Protein AF-A0A1A8RCZ4-F1 (afdb_monomer_lite)

Foldseek 3Di:
DPPDDDDDDDDDDFWAKEFDAPDQADPVGHGPVPFDWPCCVVCVVVCVVVVVPDPAWDQDPVLWIWGAFPVNQKIWIKAKDFFPVVLLVLLVVCLVLQVVLVVCVVCVVVVHDDDDDVVSVVVVVVSLVVVVVRQDDPVCVCFSQQWAADDQVRRHQETEGEQAPVADAGHSCCVVPVPVHVPHDDDQLPVLLVLLVNCLQCQALQQGGGHTRMYMYINDMDGRDDPDDPDDPDDPDDPPPPDDDDDDDDDDDDDDDDDDDDDDDDPDPDDPDSDDPVSVSSSNRSNVSSNSSSVSGQMFMKFWKWWKWKKAAPVCVVVLVVLCVVQVKDWDDWDQDPPDRIITTTIIGTPVSCVCSQVSSCVSRVNRMGIDTDTDDIGTDPFRLPDADGGPVSCVVQNRHRPDDGVRVVSSVVSCVVVVHDDPDCPDPCPPVVVVVVVPD

Sequence (441 aa):
FAKIEISVSKPIIPFRETVIRPPKVDMVNEDLGRQQKVAVIHQVKEEASQARLSDTLHLGPDGLVTLTTPNRQALVSVRAGPLPPEVTGLLESSSELIRTLELMNMSLREGRPMDVNPGTLEDIVKLKDQLKSLFQGRKWRNAVERIWAFGPRRSGPNILLNNIKEYSRPSVWQCLDPAGAEAAVLRDLDNSIISGFQLATLSGPMCEEPLMGVCFSIERWDMLSSANPVAPPEQRDLMEEYSNTLEVSQSTSEEMTSGSNKAEQRFDSASADCYGPVSGQLIAATKEACRHAFQAQPQRLMAAMYTCDIMATAEVLGRVYGVLGKREGRVLLEEMKEGTDMFLIKAVLPIAESFGFADEIRKRTSGLASPQLVFSHWEVINSDPYWVPTTEEEYLHFGEKADSENQALKYMNAVRRRKGLYVEEKIVEHAEKQRTLSKNK

Structure (mmCIF, N/CA/C/O backbone):
data_AF-A0A1A8RCZ4-F1
#
_entry.id   AF-A0A1A8RCZ4-F1
#
loop_
_atom_site.group_PDB
_atom_site.id
_atom_site.type_symbol
_atom_site.label_atom_id
_atom_site.label_alt_id
_atom_site.label_comp_id
_atom_site.label_asym_id
_atom_site.label_entity_id
_atom_site.label_seq_id
_atom_site.pdbx_PDB_ins_code
_atom_site.Cartn_x
_atom_site.Cartn_y
_atom_site.Cartn_z
_atom_site.occupancy
_atom_site.B_iso_or_equiv
_atom_site.auth_seq_id
_atom_site.auth_comp_id
_atom_site.auth_asym_id
_atom_site.auth_atom_id
_atom_site.pdbx_PDB_model_num
ATOM 1 N N . PHE A 1 1 ? -2.284 32.692 17.031 1.00 79.19 1 PHE A N 1
ATOM 2 C CA . PHE A 1 1 ? -1.064 33.153 16.336 1.00 79.19 1 PHE A CA 1
ATOM 3 C C . PHE A 1 1 ? -1.371 34.053 15.144 1.00 79.19 1 PHE A C 1
ATOM 5 O O . PHE A 1 1 ? -0.982 35.205 15.207 1.00 79.19 1 PHE A O 1
ATOM 12 N N . ALA A 1 2 ? -2.121 33.621 14.124 1.00 89.38 2 ALA A N 1
ATOM 13 C CA . ALA A 1 2 ? -2.361 34.453 12.932 1.00 89.38 2 ALA A CA 1
ATOM 14 C C . ALA A 1 2 ? -3.658 35.303 12.932 1.00 89.38 2 ALA A C 1
ATOM 16 O O . ALA A 1 2 ? -3.848 36.085 12.013 1.00 89.38 2 ALA A O 1
ATOM 17 N N . LYS A 1 3 ? -4.546 35.182 13.938 1.00 93.00 3 LYS A N 1
ATOM 18 C CA . LYS A 1 3 ? -5.864 35.869 13.995 1.00 93.00 3 LYS A CA 1
ATOM 19 C C . LYS A 1 3 ? -6.712 35.719 12.712 1.00 93.00 3 LYS A C 1
ATOM 21 O O . LYS A 1 3 ? -7.484 36.608 12.377 1.00 93.00 3 LYS A O 1
ATOM 26 N N . ILE A 1 4 ? -6.571 34.594 12.015 1.00 95.06 4 ILE A N 1
ATOM 27 C CA . ILE A 1 4 ? -7.385 34.240 10.849 1.00 95.06 4 ILE A CA 1
ATOM 28 C C . ILE A 1 4 ? -8.354 33.122 11.216 1.00 95.06 4 ILE A C 1
ATOM 30 O O . ILE A 1 4 ? -8.027 32.254 12.032 1.00 95.06 4 ILE A O 1
ATOM 34 N N . GLU A 1 5 ? -9.524 33.138 10.589 1.00 92.44 5 GLU A N 1
ATOM 35 C CA . GLU A 1 5 ? -10.448 32.012 10.627 1.00 92.44 5 GLU A CA 1
ATOM 36 C C . GLU A 1 5 ? -9.967 30.936 9.653 1.00 92.44 5 GLU A C 1
ATOM 38 O O . GLU A 1 5 ? -9.667 31.211 8.491 1.00 92.44 5 GLU A O 1
ATOM 43 N N . ILE A 1 6 ? -9.866 29.703 10.145 1.00 93.00 6 ILE A N 1
ATOM 44 C CA . ILE A 1 6 ? -9.484 28.542 9.346 1.00 93.00 6 ILE A CA 1
ATOM 45 C C . ILE A 1 6 ? -10.671 27.596 9.237 1.00 93.00 6 ILE A C 1
ATOM 47 O O . ILE A 1 6 ? -11.244 27.171 10.239 1.00 93.00 6 ILE A O 1
ATOM 51 N N . SER A 1 7 ? -11.016 27.232 8.006 1.00 89.94 7 SER A N 1
ATOM 52 C CA . SER A 1 7 ? -11.925 26.120 7.757 1.00 89.94 7 SER A CA 1
ATOM 53 C C . SER A 1 7 ? -11.105 24.837 7.706 1.00 89.94 7 SER A C 1
ATOM 55 O O . SER A 1 7 ? -10.350 24.598 6.762 1.00 89.94 7 SER A O 1
ATOM 57 N N . VAL A 1 8 ? -11.198 24.032 8.764 1.00 86.75 8 VAL A N 1
ATOM 58 C CA . VAL A 1 8 ? -10.460 22.771 8.872 1.00 86.75 8 VAL A CA 1
ATOM 59 C C . VAL A 1 8 ? -11.353 21.642 8.377 1.00 86.75 8 VAL A C 1
ATOM 61 O O . VAL A 1 8 ? -12.443 21.407 8.894 1.00 86.75 8 VAL A O 1
ATOM 64 N N . SER A 1 9 ? -10.883 20.924 7.363 1.00 80.38 9 SER A N 1
ATOM 65 C CA . SER A 1 9 ? -11.529 19.690 6.922 1.00 80.38 9 SER A CA 1
ATOM 66 C C . SER A 1 9 ? -11.216 18.548 7.896 1.00 80.38 9 SER A C 1
ATOM 68 O O . SER A 1 9 ? -10.208 18.579 8.601 1.00 80.38 9 SER A O 1
ATOM 70 N N . LYS A 1 10 ? -12.063 17.508 7.930 1.00 80.94 10 LYS A N 1
ATOM 71 C CA . LYS A 1 10 ? -11.803 16.286 8.723 1.00 80.94 10 LYS A CA 1
ATOM 72 C C . LYS A 1 10 ? -10.392 15.749 8.429 1.00 80.94 10 LYS A C 1
ATOM 74 O O . LYS A 1 10 ? -9.922 15.974 7.327 1.00 80.94 10 LYS A O 1
ATOM 79 N N . PRO A 1 11 ? -9.683 15.040 9.309 1.00 81.25 11 PRO A N 1
ATOM 80 C CA . PRO A 1 11 ? -8.339 14.538 8.985 1.00 81.25 11 PRO A CA 1
ATOM 81 C C . PRO A 1 11 ? -8.311 13.612 7.747 1.00 81.25 11 PRO A C 1
ATOM 83 O O . PRO A 1 11 ? -9.323 12.987 7.424 1.00 81.25 11 PRO A O 1
ATOM 86 N N . ILE A 1 12 ? -7.189 13.565 7.014 1.00 75.31 12 ILE A N 1
ATOM 87 C CA . ILE A 1 12 ? -6.957 12.591 5.924 1.00 75.31 12 ILE A CA 1
ATOM 88 C C . ILE A 1 12 ? -6.244 11.395 6.518 1.00 75.31 12 ILE A C 1
ATOM 90 O O . ILE A 1 12 ? -5.280 11.571 7.261 1.00 75.31 12 ILE A O 1
ATOM 94 N N . ILE A 1 13 ? -6.670 10.200 6.128 1.00 84.56 13 ILE A N 1
ATOM 95 C CA . ILE A 1 13 ? -5.887 8.998 6.370 1.00 84.56 13 ILE A CA 1
ATOM 96 C C . ILE A 1 13 ? -5.331 8.534 5.033 1.00 84.56 13 ILE A C 1
ATOM 98 O O . ILE A 1 13 ? -6.115 8.308 4.108 1.00 84.56 13 ILE A O 1
ATOM 102 N N . PRO A 1 14 ? -4.001 8.424 4.912 1.00 83.56 14 PRO A N 1
ATOM 103 C CA . PRO A 1 14 ? -3.406 7.813 3.742 1.00 83.56 14 PRO A CA 1
ATOM 104 C C . PRO A 1 14 ? -3.741 6.322 3.751 1.00 83.56 14 PRO A C 1
ATOM 106 O O . PRO A 1 14 ? -3.492 5.634 4.740 1.00 83.56 14 PRO A O 1
ATOM 109 N N . PHE A 1 15 ? -4.296 5.827 2.651 1.00 91.62 15 PHE A N 1
ATOM 110 C CA . PHE A 1 15 ? -4.396 4.392 2.400 1.00 91.62 15 PHE A CA 1
ATOM 111 C C . PHE A 1 15 ? -3.173 3.931 1.607 1.00 91.62 15 PHE A C 1
ATOM 113 O O . PHE A 1 15 ? -2.336 4.731 1.178 1.00 91.62 15 PHE A O 1
ATOM 120 N N . ARG A 1 16 ? -3.050 2.623 1.422 1.00 93.06 16 ARG A N 1
ATOM 121 C CA . ARG A 1 16 ? -2.139 2.043 0.437 1.00 93.06 16 ARG A CA 1
ATOM 122 C C . ARG A 1 16 ? -2.932 1.168 -0.512 1.00 93.06 16 ARG A C 1
ATOM 124 O O . ARG A 1 16 ? -4.025 0.711 -0.185 1.00 93.06 16 ARG A O 1
ATOM 131 N N . GLU A 1 17 ? -2.391 0.952 -1.693 1.00 92.94 17 GLU A N 1
ATOM 132 C CA . GLU A 1 17 ? -3.033 0.134 -2.716 1.00 92.94 17 GLU A CA 1
ATOM 133 C C . GLU A 1 17 ? -2.201 -1.125 -2.931 1.00 92.94 17 GLU A C 1
ATOM 135 O O . GLU A 1 17 ? -0.971 -1.065 -2.996 1.00 92.94 17 GLU A O 1
ATOM 140 N N . THR A 1 18 ? -2.856 -2.276 -3.023 1.00 93.62 18 THR A N 1
ATOM 141 C CA . THR A 1 18 ? -2.177 -3.547 -3.254 1.00 93.62 18 THR A CA 1
ATOM 142 C C . THR A 1 18 ? -2.923 -4.396 -4.264 1.00 93.62 18 THR A C 1
ATOM 144 O O . THR A 1 18 ? -4.109 -4.197 -4.531 1.00 93.62 18 THR A O 1
ATOM 147 N N . VAL A 1 19 ? -2.202 -5.364 -4.811 1.00 91.19 19 VAL A N 1
ATOM 148 C CA . VAL A 1 19 ? -2.762 -6.427 -5.632 1.00 91.19 19 VAL A CA 1
ATOM 149 C C . VAL A 1 19 ? -2.814 -7.672 -4.769 1.00 91.19 19 VAL A C 1
ATOM 151 O O . VAL A 1 19 ? -1.843 -7.987 -4.085 1.00 91.19 19 VAL A O 1
ATOM 154 N N . ILE A 1 20 ? -3.917 -8.408 -4.829 1.00 88.38 20 ILE A N 1
ATOM 155 C CA . ILE A 1 20 ? -4.003 -9.737 -4.226 1.00 88.38 20 ILE A CA 1
ATOM 156 C C . ILE A 1 20 ? -3.989 -10.812 -5.307 1.00 88.38 20 ILE A C 1
ATOM 158 O O . ILE A 1 20 ? -4.042 -10.543 -6.505 1.00 88.38 20 ILE A O 1
ATOM 162 N N . ARG A 1 21 ? -3.890 -12.075 -4.896 1.00 83.38 21 ARG A N 1
ATOM 163 C CA . ARG A 1 21 ? -4.186 -13.173 -5.820 1.00 83.38 21 ARG A CA 1
ATOM 164 C C . ARG A 1 21 ? -5.699 -13.228 -6.032 1.00 83.38 21 ARG A C 1
ATOM 166 O O . ARG A 1 21 ? -6.426 -12.969 -5.073 1.00 83.38 21 ARG A O 1
ATOM 173 N N . PRO A 1 22 ? -6.170 -13.595 -7.234 1.00 77.62 22 PRO A N 1
ATOM 174 C CA . PRO A 1 22 ? -7.594 -13.803 -7.451 1.00 77.62 22 PRO A CA 1
ATOM 175 C C . PRO A 1 22 ? -8.143 -14.796 -6.421 1.00 77.62 22 PRO A C 1
ATOM 177 O O . PRO A 1 22 ? -7.483 -1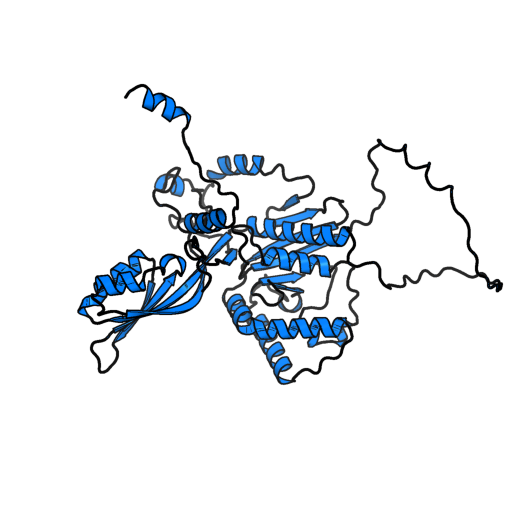5.815 -6.159 1.00 77.62 22 PRO A O 1
ATOM 180 N N . PRO A 1 23 ? -9.293 -14.483 -5.797 1.00 74.06 23 PRO A N 1
ATOM 181 C CA . PRO A 1 23 ? -9.901 -15.366 -4.819 1.00 74.06 23 PRO A CA 1
ATOM 182 C C . PRO A 1 23 ? -10.262 -16.690 -5.495 1.00 74.06 23 PRO A C 1
ATOM 184 O O . PRO A 1 23 ? -10.628 -16.734 -6.669 1.00 74.06 23 PRO A O 1
ATOM 187 N N . LYS A 1 24 ? -10.098 -17.789 -4.759 1.00 76.56 24 LYS A N 1
ATOM 188 C CA . LYS A 1 24 ? -10.510 -19.122 -5.227 1.00 76.56 24 LYS A CA 1
ATOM 189 C C . LYS A 1 24 ? -11.983 -19.398 -4.952 1.00 76.56 24 LYS A C 1
ATOM 191 O O . LYS A 1 24 ? -12.553 -20.273 -5.592 1.00 76.56 24 LYS A O 1
ATOM 196 N N . VAL A 1 25 ? -12.534 -18.666 -3.992 1.00 76.81 25 VAL A N 1
ATOM 197 C CA . VAL A 1 25 ? -13.845 -18.878 -3.401 1.00 76.81 25 VAL A CA 1
ATOM 198 C C . VAL A 1 25 ? -14.656 -17.586 -3.532 1.00 76.81 25 VAL A C 1
ATOM 200 O O . VAL A 1 25 ? -14.076 -16.503 -3.410 1.00 76.81 25 VAL A O 1
ATOM 203 N N . ASP A 1 26 ? -15.940 -17.700 -3.854 1.00 74.44 26 ASP A N 1
ATOM 204 C CA . ASP A 1 26 ? -16.869 -16.579 -4.000 1.00 74.44 26 ASP A CA 1
ATOM 205 C C . ASP A 1 26 ? -17.381 -16.058 -2.639 1.00 74.44 26 ASP A C 1
ATOM 207 O O . ASP A 1 26 ? -17.002 -16.561 -1.575 1.00 74.44 26 ASP A O 1
ATOM 211 N N . MET A 1 27 ? -18.230 -15.022 -2.647 1.00 73.06 27 MET A N 1
ATOM 212 C CA . MET A 1 27 ? -18.782 -14.442 -1.408 1.00 73.06 27 MET A CA 1
ATOM 213 C C . MET A 1 27 ? -19.754 -15.369 -0.657 1.00 73.06 27 MET A C 1
ATOM 215 O O . MET A 1 27 ? -20.092 -15.090 0.496 1.00 73.06 27 MET A O 1
ATOM 219 N N . VAL A 1 28 ? -20.193 -16.459 -1.288 1.00 69.38 28 VAL A N 1
ATOM 220 C CA . VAL A 1 28 ? -21.092 -17.480 -0.726 1.00 69.38 28 VAL A CA 1
ATOM 221 C C . VAL A 1 28 ? -20.299 -18.706 -0.229 1.00 69.38 28 VAL A C 1
ATOM 223 O O . VAL A 1 28 ? -20.854 -19.610 0.389 1.00 69.38 28 VAL A O 1
ATOM 226 N N . ASN A 1 29 ? -18.968 -18.666 -0.335 1.00 78.44 29 ASN A N 1
ATOM 227 C CA . ASN A 1 29 ? -18.022 -19.724 0.019 1.00 78.44 29 ASN A CA 1
ATOM 228 C C . ASN A 1 29 ? -17.958 -20.910 -0.964 1.00 78.44 29 ASN A C 1
ATOM 230 O O . ASN A 1 29 ? -17.539 -22.005 -0.579 1.00 78.44 29 ASN A O 1
ATOM 234 N N . GLU A 1 30 ? -18.293 -20.692 -2.233 1.00 74.31 30 GLU A N 1
ATOM 235 C CA . GLU A 1 30 ? -18.187 -21.690 -3.296 1.00 74.31 30 GLU A CA 1
ATOM 236 C C . GLU A 1 30 ? -16.945 -21.531 -4.186 1.00 74.31 30 GLU A C 1
ATOM 238 O O . GLU A 1 30 ? -16.431 -20.435 -4.404 1.00 74.31 30 GLU A O 1
ATOM 243 N N . ASP A 1 31 ? -16.448 -22.638 -4.746 1.00 73.75 31 ASP A N 1
ATOM 244 C CA . ASP A 1 31 ? -15.264 -22.642 -5.613 1.00 73.75 31 ASP A CA 1
ATOM 245 C C . ASP A 1 31 ? -15.548 -22.011 -6.997 1.00 73.75 31 ASP A C 1
ATOM 247 O O . ASP A 1 31 ? -16.148 -22.637 -7.878 1.00 73.75 31 ASP A O 1
ATOM 251 N N . LEU A 1 32 ? -14.958 -20.837 -7.268 1.00 65.94 32 LEU A N 1
ATOM 252 C CA . LEU A 1 32 ? -15.052 -20.120 -8.558 1.00 65.94 32 LEU A CA 1
ATOM 253 C C . LEU A 1 32 ? -14.582 -20.942 -9.769 1.00 65.94 32 LEU A C 1
ATOM 255 O O . LEU A 1 32 ? -14.914 -20.629 -10.911 1.00 65.94 32 LEU A O 1
ATOM 259 N N . GLY A 1 33 ? -13.768 -21.979 -9.551 1.00 59.16 33 GLY A N 1
ATOM 260 C CA . GLY A 1 33 ? -13.237 -22.826 -10.620 1.00 59.16 33 GLY A CA 1
ATOM 261 C C . GLY A 1 33 ? -14.283 -23.708 -11.311 1.00 59.16 33 GLY A C 1
ATOM 262 O O . GLY A 1 33 ? -13.983 -24.260 -12.369 1.00 59.16 33 GLY A O 1
ATOM 263 N N . ARG A 1 34 ? -15.479 -23.870 -10.725 1.00 53.88 34 ARG A N 1
ATOM 264 C CA . ARG A 1 34 ? -16.535 -24.771 -11.223 1.00 53.88 34 ARG A CA 1
ATOM 265 C C . ARG A 1 34 ? -17.785 -24.062 -11.750 1.00 53.88 34 ARG A C 1
ATOM 267 O O . ARG A 1 34 ? -18.589 -24.714 -12.410 1.00 53.88 34 ARG A O 1
ATOM 274 N N . GLN A 1 35 ? -17.947 -22.769 -11.489 1.00 56.25 35 GLN A N 1
ATOM 275 C CA . GLN A 1 35 ? -19.192 -22.050 -11.763 1.00 56.25 35 GLN A CA 1
ATOM 276 C C . GLN A 1 35 ? -19.249 -21.455 -13.183 1.00 56.25 35 GLN A C 1
ATOM 278 O O . GLN A 1 35 ? -18.240 -21.025 -13.755 1.00 56.25 35 GLN A O 1
ATOM 283 N N . GLN A 1 36 ? -20.459 -21.391 -13.750 1.00 51.81 36 GLN A N 1
ATOM 284 C CA . GLN A 1 36 ? -20.751 -20.598 -14.947 1.00 51.81 36 GLN A CA 1
ATOM 285 C C . GLN A 1 36 ? -20.808 -19.111 -14.569 1.00 51.81 36 GLN A C 1
ATOM 287 O O . GLN A 1 36 ? -21.599 -18.695 -13.728 1.00 51.81 36 GLN A O 1
ATOM 292 N N . LYS A 1 37 ? -19.959 -18.291 -15.196 1.00 53.84 37 LYS A N 1
ATOM 293 C CA . LYS A 1 37 ? -19.941 -16.837 -14.978 1.00 53.84 37 LYS A CA 1
ATOM 294 C C . LYS A 1 37 ? -21.092 -16.186 -15.749 1.00 53.84 37 LYS A C 1
ATOM 296 O O . LYS A 1 37 ? -21.052 -16.160 -16.978 1.00 53.84 37 LYS A O 1
ATOM 301 N N . VAL A 1 38 ? -22.076 -15.619 -15.054 1.00 50.75 38 VAL A N 1
ATOM 302 C CA . VAL A 1 38 ? -23.248 -14.978 -15.684 1.00 50.75 38 VAL A CA 1
ATOM 303 C C . VAL A 1 38 ? -23.051 -13.483 -15.925 1.00 50.75 38 VAL A C 1
ATOM 305 O O . VAL A 1 38 ? -23.535 -12.947 -16.925 1.00 50.75 38 VAL A O 1
ATOM 308 N N . ALA A 1 39 ? -22.229 -12.809 -15.116 1.00 45.97 39 ALA A N 1
ATOM 309 C CA . ALA A 1 39 ? -21.950 -11.377 -15.283 1.00 45.97 39 ALA A CA 1
ATOM 310 C C . ALA A 1 39 ? -21.061 -11.011 -16.486 1.00 45.97 39 ALA A C 1
ATOM 312 O O . ALA A 1 39 ? -20.899 -9.824 -16.784 1.00 45.97 39 ALA A O 1
ATOM 313 N N . VAL A 1 40 ? -20.552 -11.994 -17.241 1.00 42.97 40 VAL A N 1
ATOM 314 C CA . VAL A 1 40 ? -19.798 -11.740 -18.483 1.00 42.97 40 VAL A CA 1
ATOM 315 C C . VAL A 1 40 ? -20.645 -10.930 -19.476 1.00 42.97 40 VAL A C 1
ATOM 317 O O . VAL A 1 40 ? -20.108 -10.140 -20.235 1.00 42.97 40 VAL A O 1
ATOM 320 N N . ILE A 1 41 ? -21.978 -11.018 -19.439 1.00 40.75 41 ILE A N 1
ATOM 321 C CA . ILE A 1 41 ? -22.848 -10.320 -20.403 1.00 40.75 41 ILE A CA 1
ATOM 322 C C . ILE A 1 41 ? -22.978 -8.807 -20.109 1.00 40.75 41 ILE A C 1
ATOM 324 O O . ILE A 1 41 ? -23.157 -8.022 -21.042 1.00 40.75 41 ILE A O 1
ATOM 328 N N . HIS A 1 42 ? -22.839 -8.371 -18.849 1.00 38.50 42 HIS A N 1
ATOM 329 C CA . HIS A 1 42 ? -22.856 -6.942 -18.487 1.00 38.50 42 HIS A CA 1
ATOM 330 C C . HIS A 1 42 ? -21.450 -6.334 -18.470 1.00 38.50 42 HIS A C 1
ATOM 332 O O . HIS A 1 42 ? -21.264 -5.245 -19.014 1.00 38.50 42 HIS A O 1
ATOM 338 N N . GLN A 1 43 ? -20.450 -7.068 -17.963 1.00 40.91 43 GLN A N 1
ATOM 339 C CA . GLN A 1 43 ? -19.055 -6.625 -17.999 1.00 40.91 43 GLN A CA 1
ATOM 340 C C . GLN A 1 43 ? -18.531 -6.531 -19.428 1.00 40.91 43 GLN A C 1
ATOM 342 O O . GLN A 1 43 ? -17.954 -5.513 -19.763 1.00 40.91 43 GLN A O 1
ATOM 347 N N . VAL A 1 44 ? -18.838 -7.470 -20.332 1.00 39.47 44 VAL A N 1
ATOM 348 C CA . VAL A 1 44 ? -18.412 -7.351 -21.742 1.00 39.47 44 VAL A CA 1
ATOM 349 C C . VAL A 1 44 ? -19.050 -6.143 -22.431 1.00 39.47 44 VAL A C 1
ATOM 351 O O . VAL A 1 44 ? -18.474 -5.619 -23.375 1.00 39.47 44 VAL A O 1
ATOM 354 N N . LYS A 1 45 ? -20.202 -5.638 -21.971 1.00 34.00 45 LYS A N 1
ATOM 355 C CA . LYS A 1 45 ? -20.852 -4.463 -22.572 1.00 34.00 45 LYS A CA 1
ATOM 356 C C . LYS A 1 45 ? -20.250 -3.138 -22.080 1.00 34.00 45 LYS A C 1
ATOM 358 O O . LYS A 1 45 ? -20.127 -2.211 -22.879 1.00 34.00 45 LYS A O 1
ATOM 363 N N . GLU A 1 46 ? -19.833 -3.063 -20.813 1.00 37.66 46 GLU A N 1
ATOM 364 C CA . GLU A 1 46 ? -19.094 -1.914 -20.258 1.00 37.66 46 GLU A CA 1
ATOM 365 C C . GLU A 1 46 ? -17.601 -1.957 -20.620 1.00 37.66 46 GLU A C 1
ATOM 367 O O . GLU A 1 46 ? -17.063 -0.958 -21.101 1.00 37.66 46 GLU A O 1
ATOM 372 N N . GLU A 1 47 ? -16.956 -3.119 -20.539 1.00 39.03 47 GLU A N 1
ATOM 373 C CA . GLU A 1 47 ? -15.600 -3.351 -21.035 1.00 39.03 47 GLU A CA 1
ATOM 374 C C . GLU A 1 47 ? -15.526 -3.123 -22.543 1.00 39.03 47 GLU A C 1
ATOM 376 O O . GLU A 1 47 ? -14.584 -2.483 -22.967 1.00 39.03 47 GLU A O 1
ATOM 381 N N . ALA A 1 48 ? -16.516 -3.497 -23.370 1.00 32.84 48 ALA A N 1
ATOM 382 C CA . ALA A 1 48 ? -16.519 -3.132 -24.799 1.00 32.84 48 ALA A CA 1
ATOM 383 C C . ALA A 1 48 ? -16.672 -1.621 -25.043 1.00 32.84 48 ALA A C 1
ATOM 385 O O . ALA A 1 48 ? -16.265 -1.120 -26.094 1.00 32.84 48 ALA A O 1
ATOM 386 N N . SER A 1 49 ? -17.243 -0.879 -24.090 1.00 38.81 49 SER A N 1
ATOM 387 C CA . SER A 1 49 ? -17.353 0.580 -24.181 1.00 38.81 49 SER A CA 1
AT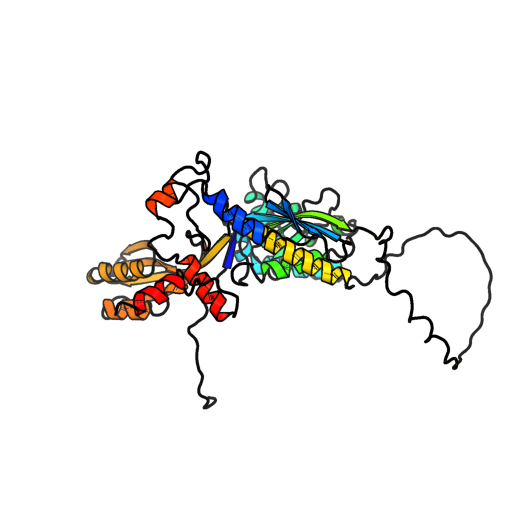OM 388 C C . SER A 1 49 ? -16.072 1.302 -23.736 1.00 38.81 49 SER A C 1
ATOM 390 O O . SER A 1 49 ? -15.745 2.342 -24.307 1.00 38.81 49 SER A O 1
ATOM 392 N N . GLN A 1 50 ? -15.289 0.710 -22.822 1.00 43.75 50 GLN A N 1
ATOM 393 C CA . GLN A 1 50 ? -13.935 1.162 -22.457 1.00 43.75 50 GLN A CA 1
ATOM 394 C C . GLN A 1 50 ? -12.826 0.560 -23.347 1.00 43.75 50 GLN A C 1
ATOM 396 O O . GLN A 1 50 ? -11.761 1.155 -23.484 1.00 43.75 50 GLN A O 1
ATOM 401 N N . ALA A 1 51 ? -13.090 -0.562 -24.024 1.00 37.53 51 ALA A N 1
ATOM 402 C CA . ALA A 1 51 ? -12.212 -1.264 -24.964 1.00 37.53 51 ALA A CA 1
ATOM 403 C C . ALA A 1 51 ? -12.253 -0.694 -26.386 1.00 37.53 51 ALA A C 1
ATOM 405 O O . ALA A 1 51 ? -11.695 -1.285 -27.309 1.00 37.53 51 ALA A O 1
ATOM 406 N N . ARG A 1 52 ? -12.748 0.538 -26.559 1.00 37.41 52 ARG A N 1
ATOM 407 C CA . ARG A 1 52 ? -12.105 1.449 -27.520 1.00 37.41 52 ARG A CA 1
ATOM 408 C C . ARG A 1 52 ? -10.777 1.941 -26.931 1.00 37.41 52 ARG A C 1
ATOM 410 O O . ARG A 1 52 ? -10.521 3.138 -26.848 1.00 37.41 52 ARG A O 1
ATOM 417 N N . LEU A 1 53 ? -9.958 0.993 -26.478 1.00 47.94 53 LEU A N 1
ATOM 418 C CA . LEU A 1 53 ? -8.574 1.215 -26.116 1.00 47.94 53 LEU A CA 1
ATOM 419 C C . LEU A 1 53 ? -7.879 1.612 -27.410 1.00 47.94 53 LEU A C 1
ATOM 421 O O . LEU A 1 53 ? -8.024 0.953 -28.440 1.00 47.94 53 LEU A O 1
ATOM 425 N N . SER A 1 54 ? -7.220 2.760 -27.364 1.00 52.34 54 SER A N 1
ATOM 426 C CA . SER A 1 54 ? -6.447 3.315 -28.462 1.00 52.34 54 SER A CA 1
ATOM 427 C C . SER A 1 54 ? -5.545 2.255 -29.095 1.00 52.34 54 SER A C 1
ATOM 429 O O . SER A 1 54 ? -5.106 1.328 -28.418 1.00 52.34 54 SER A O 1
ATOM 431 N N . ASP A 1 55 ? -5.188 2.455 -30.364 1.00 55.91 55 ASP A N 1
ATOM 432 C CA . ASP A 1 55 ? -4.270 1.652 -31.204 1.00 55.91 55 ASP A CA 1
ATOM 433 C C . ASP A 1 55 ? -2.860 1.412 -30.584 1.00 55.91 55 ASP A C 1
ATOM 435 O O . ASP A 1 55 ? -1.933 0.944 -31.236 1.00 55.91 55 ASP A O 1
ATOM 439 N N . THR A 1 56 ? -2.672 1.805 -29.323 1.00 66.56 56 THR A N 1
ATOM 440 C CA . THR A 1 56 ? -1.456 1.806 -28.519 1.00 66.56 56 THR A CA 1
ATOM 441 C C . THR A 1 56 ? -1.496 0.853 -27.319 1.00 66.56 56 THR A C 1
ATOM 443 O O . THR A 1 56 ? -0.424 0.578 -26.785 1.00 66.56 56 THR A O 1
ATOM 446 N N . LEU A 1 57 ? -2.656 0.343 -26.872 1.00 77.25 57 LEU A N 1
ATOM 447 C CA . LEU A 1 57 ? -2.755 -0.529 -25.688 1.00 77.25 57 LEU A CA 1
ATOM 448 C C . LEU A 1 57 ? -3.366 -1.893 -26.027 1.00 77.25 57 LEU A C 1
ATOM 450 O O . LEU A 1 57 ? -4.503 -1.984 -26.480 1.00 77.25 57 LEU A O 1
ATOM 454 N N . HIS A 1 58 ? -2.639 -2.963 -25.707 1.00 79.44 58 HIS A N 1
ATOM 455 C CA . HIS A 1 58 ? -3.109 -4.339 -25.830 1.00 79.44 58 HIS A CA 1
ATOM 456 C C . HIS A 1 58 ? -3.050 -5.054 -24.477 1.00 79.44 58 HIS A C 1
ATOM 458 O O . HIS A 1 58 ? -1.992 -5.143 -23.851 1.00 79.44 58 HIS A O 1
ATOM 464 N N . LEU A 1 59 ? -4.193 -5.582 -24.035 1.00 78.31 59 LEU A N 1
ATOM 465 C CA . LEU A 1 59 ? -4.315 -6.406 -22.832 1.00 78.31 59 LEU A CA 1
ATOM 466 C C . LEU A 1 59 ? -4.344 -7.883 -23.238 1.00 78.31 59 LEU A C 1
ATOM 468 O O . LEU A 1 59 ? -5.265 -8.332 -23.918 1.00 78.31 59 LEU A O 1
ATOM 472 N N . GLY A 1 60 ? -3.318 -8.634 -22.846 1.00 75.25 60 GLY A N 1
ATOM 473 C CA . GLY A 1 60 ? -3.264 -10.078 -23.044 1.00 75.25 60 GLY A CA 1
ATOM 474 C C . GLY A 1 60 ? -4.126 -10.833 -22.019 1.00 75.25 60 GLY A C 1
ATOM 475 O O . GLY A 1 60 ? -4.282 -10.364 -20.889 1.00 75.25 60 GLY A O 1
ATOM 476 N N . PRO A 1 61 ? -4.622 -12.038 -22.356 1.00 68.12 61 PRO A N 1
ATOM 477 C CA . PRO A 1 61 ? -5.473 -12.845 -21.469 1.00 68.12 61 PRO A CA 1
ATOM 478 C C . PRO A 1 61 ? -4.780 -13.265 -20.159 1.00 68.12 61 PRO A C 1
ATOM 480 O O . PRO A 1 61 ? -5.446 -13.546 -19.168 1.00 68.12 61 PRO A O 1
ATOM 483 N N . ASP A 1 62 ? -3.444 -13.251 -20.126 1.00 69.56 62 ASP A N 1
ATOM 484 C CA . ASP A 1 62 ? -2.633 -13.610 -18.955 1.00 69.56 62 ASP A CA 1
ATOM 485 C C . ASP A 1 62 ? -2.347 -12.422 -18.010 1.00 69.56 62 ASP A C 1
ATOM 487 O O . ASP A 1 62 ? -1.507 -12.534 -17.107 1.00 69.56 62 ASP A O 1
ATOM 491 N N . GLY A 1 63 ? -2.979 -11.263 -18.242 1.00 74.56 63 GLY A N 1
ATOM 492 C CA . GLY A 1 63 ? -2.719 -10.019 -17.506 1.00 74.56 63 GLY A CA 1
ATOM 493 C C . GLY A 1 63 ? -1.416 -9.316 -17.908 1.00 74.56 63 GLY A C 1
ATOM 494 O O . GLY A 1 63 ? -0.912 -8.477 -17.161 1.00 74.56 63 GLY A O 1
ATOM 495 N N . LEU A 1 64 ? -0.845 -9.677 -19.063 1.00 86.44 64 LEU A N 1
ATOM 496 C CA . LEU A 1 64 ? 0.282 -8.967 -19.667 1.00 86.44 64 LEU A CA 1
ATOM 497 C C . LEU A 1 64 ? -0.245 -7.739 -20.408 1.00 86.44 64 LEU A C 1
ATOM 499 O O . LEU A 1 64 ? -1.083 -7.868 -21.298 1.00 86.44 64 LEU A O 1
ATOM 503 N N . VAL A 1 65 ? 0.265 -6.563 -20.061 1.00 87.44 65 VAL A N 1
ATOM 504 C CA . VAL A 1 65 ? -0.113 -5.309 -20.710 1.00 87.44 65 VAL A CA 1
ATOM 505 C C . VAL A 1 65 ? 1.003 -4.882 -21.633 1.00 87.44 65 VAL A C 1
ATOM 507 O O . VAL A 1 65 ? 2.120 -4.656 -21.175 1.00 87.44 65 VAL A O 1
ATOM 510 N N . THR A 1 66 ? 0.695 -4.742 -22.915 1.00 88.69 66 THR A N 1
ATOM 511 C CA . THR A 1 66 ? 1.615 -4.229 -23.924 1.00 88.69 66 THR A CA 1
ATOM 512 C C . THR A 1 66 ? 1.169 -2.836 -24.335 1.00 88.69 66 THR A C 1
ATOM 514 O O . THR A 1 66 ? 0.046 -2.645 -24.799 1.00 88.69 66 THR A O 1
ATOM 517 N N . LEU A 1 67 ? 2.054 -1.859 -24.159 1.00 88.31 67 LEU A N 1
ATOM 518 C CA . LEU A 1 67 ? 1.800 -0.461 -24.464 1.00 88.31 67 LEU A CA 1
ATOM 519 C C . LEU A 1 67 ? 2.848 0.044 -25.458 1.00 88.31 67 LEU A C 1
ATOM 521 O O . LEU A 1 67 ? 4.055 -0.101 -25.252 1.00 88.31 67 LEU A O 1
ATOM 525 N N . THR A 1 68 ? 2.362 0.627 -26.545 1.00 86.81 68 THR A N 1
ATOM 526 C CA . THR A 1 68 ? 3.159 1.262 -27.593 1.00 86.81 68 THR A CA 1
ATOM 527 C C . THR A 1 68 ? 3.158 2.766 -27.365 1.00 86.81 68 THR A C 1
ATOM 529 O O . THR A 1 68 ? 2.092 3.369 -27.231 1.00 86.81 68 THR A O 1
ATOM 532 N N . THR A 1 69 ? 4.332 3.396 -27.326 1.00 85.12 69 THR A N 1
ATOM 533 C CA . THR A 1 69 ? 4.418 4.855 -27.180 1.00 85.12 69 THR A CA 1
ATOM 534 C C . THR A 1 69 ? 3.610 5.569 -28.273 1.00 85.12 69 THR A C 1
ATOM 536 O O . THR A 1 69 ? 3.469 5.038 -29.377 1.00 85.12 69 THR A O 1
ATOM 539 N N . PRO A 1 70 ? 3.097 6.791 -28.029 1.00 81.12 70 PRO A N 1
ATOM 540 C CA . PRO A 1 70 ? 2.286 7.511 -29.017 1.00 81.12 70 PRO A CA 1
ATOM 541 C C . PRO A 1 70 ? 2.978 7.693 -30.377 1.00 81.12 70 PRO A C 1
ATOM 543 O O . PRO A 1 70 ? 2.328 7.681 -31.416 1.00 81.12 70 PRO A O 1
ATOM 546 N N . ASN A 1 71 ? 4.307 7.812 -30.376 1.00 80.38 71 ASN A N 1
ATOM 547 C CA . ASN A 1 71 ? 5.129 7.920 -31.580 1.00 80.38 71 ASN A CA 1
ATOM 548 C C . ASN A 1 71 ? 5.493 6.567 -32.231 1.00 80.38 71 ASN A C 1
ATOM 550 O O . ASN A 1 71 ? 6.246 6.553 -33.199 1.00 80.38 71 ASN A O 1
ATOM 554 N N . ARG A 1 72 ? 5.008 5.439 -31.693 1.00 80.50 72 ARG A N 1
ATOM 555 C CA . ARG A 1 72 ? 5.312 4.061 -32.125 1.00 80.50 72 ARG A CA 1
ATOM 556 C C . ARG A 1 72 ? 6.802 3.703 -32.166 1.00 80.50 72 ARG A C 1
ATOM 558 O O . ARG A 1 72 ? 7.188 2.778 -32.870 1.00 80.50 72 ARG A O 1
ATOM 565 N N . GLN A 1 73 ? 7.634 4.408 -31.402 1.00 79.50 73 GLN A N 1
ATOM 566 C CA . GLN A 1 73 ? 9.077 4.157 -31.344 1.00 79.50 73 GLN A CA 1
ATOM 567 C C . GLN A 1 73 ? 9.482 3.175 -30.248 1.00 79.50 73 GLN A C 1
ATOM 569 O O . GLN A 1 73 ? 10.564 2.604 -30.327 1.00 79.50 73 GLN A O 1
ATOM 574 N N . ALA A 1 74 ? 8.660 2.968 -29.219 1.00 83.12 74 ALA A N 1
ATOM 575 C CA . ALA A 1 74 ? 8.969 2.020 -28.161 1.00 83.12 74 ALA A CA 1
ATOM 576 C C . ALA A 1 74 ? 7.749 1.179 -27.795 1.00 83.12 74 ALA A C 1
ATOM 578 O O . ALA A 1 74 ? 6.626 1.676 -27.684 1.00 83.12 74 ALA A O 1
ATOM 579 N N . LEU A 1 75 ? 8.001 -0.107 -27.581 1.00 87.94 75 LEU A N 1
ATOM 580 C CA . LEU A 1 75 ? 7.030 -1.086 -27.122 1.00 87.94 75 LEU A CA 1
ATOM 581 C C . LEU A 1 75 ? 7.461 -1.582 -25.746 1.00 87.94 75 LEU A C 1
ATOM 583 O O . LEU A 1 75 ? 8.570 -2.098 -25.600 1.00 87.94 75 LEU A O 1
ATOM 587 N N . VAL A 1 76 ? 6.589 -1.460 -24.747 1.00 89.31 76 VAL A N 1
ATOM 588 C CA . VAL A 1 76 ? 6.852 -1.928 -23.380 1.00 89.31 76 VAL A CA 1
ATOM 589 C C . VAL A 1 76 ? 5.761 -2.904 -22.969 1.00 89.31 76 VAL A C 1
ATOM 591 O O . VAL A 1 76 ? 4.578 -2.604 -23.100 1.00 89.31 76 VAL A O 1
ATOM 594 N N . SER A 1 77 ? 6.148 -4.079 -22.471 1.00 90.88 77 SER A N 1
ATOM 595 C CA . SER A 1 77 ? 5.213 -5.051 -21.897 1.00 90.88 77 SER A CA 1
ATOM 596 C C . SER A 1 77 ? 5.488 -5.279 -20.417 1.00 90.88 77 SER A C 1
ATOM 598 O O . SER A 1 77 ? 6.592 -5.681 -20.040 1.00 90.88 77 SER A O 1
ATOM 600 N N . VAL A 1 78 ? 4.472 -5.033 -19.592 1.00 92.19 78 VAL A N 1
ATOM 601 C CA . VAL A 1 78 ? 4.544 -5.081 -18.130 1.00 92.19 78 VAL A CA 1
ATOM 602 C C . VAL A 1 78 ? 3.501 -6.048 -17.587 1.00 92.19 78 VAL A C 1
ATOM 604 O O . VAL A 1 78 ? 2.351 -6.062 -18.025 1.00 92.19 78 VAL A O 1
ATOM 607 N N . ARG A 1 79 ? 3.897 -6.831 -16.586 1.00 91.19 79 ARG A N 1
ATOM 608 C CA . ARG A 1 79 ? 3.006 -7.667 -15.779 1.00 91.19 79 ARG A CA 1
ATOM 609 C C . ARG A 1 79 ? 3.127 -7.272 -14.312 1.00 91.19 79 ARG A C 1
ATOM 611 O O . ARG A 1 79 ? 4.243 -7.177 -13.800 1.00 91.19 79 ARG A O 1
ATOM 618 N N . ALA A 1 80 ? 1.996 -7.092 -13.640 1.00 92.12 80 ALA A N 1
ATOM 619 C CA . ALA A 1 80 ? 1.933 -6.871 -12.198 1.00 92.12 80 ALA A CA 1
ATOM 620 C C . ALA A 1 80 ? 1.538 -8.162 -11.466 1.00 92.12 80 ALA A C 1
ATOM 622 O O . ALA A 1 80 ? 0.795 -8.991 -11.992 1.00 92.12 80 ALA A O 1
ATOM 623 N N . GLY A 1 81 ? 2.024 -8.334 -10.241 1.00 90.69 81 GLY A N 1
ATOM 624 C CA . GLY A 1 81 ? 1.640 -9.441 -9.376 1.00 90.69 81 GLY A CA 1
ATOM 625 C C . GLY A 1 81 ? 1.855 -9.136 -7.892 1.00 90.69 81 GLY A C 1
ATOM 626 O O . GLY A 1 81 ? 2.624 -8.236 -7.549 1.00 90.69 81 GLY A O 1
ATOM 627 N N . PRO A 1 82 ? 1.194 -9.890 -7.000 1.00 92.38 82 PRO A N 1
ATOM 628 C CA . PRO A 1 82 ? 1.307 -9.704 -5.558 1.00 92.38 82 PRO A CA 1
ATOM 629 C C . PRO A 1 82 ? 2.654 -10.204 -5.028 1.00 92.38 82 PRO A C 1
ATOM 631 O O . PRO A 1 82 ? 3.098 -11.311 -5.363 1.00 92.38 82 PRO A O 1
ATOM 634 N N . LEU A 1 83 ? 3.273 -9.413 -4.156 1.00 91.94 83 LEU A N 1
ATOM 635 C CA . LEU A 1 83 ? 4.460 -9.792 -3.399 1.00 91.94 83 LEU A CA 1
ATOM 636 C C . LEU A 1 83 ? 4.054 -10.567 -2.130 1.00 91.94 83 LEU A C 1
ATOM 638 O O . LEU A 1 83 ? 3.000 -10.285 -1.559 1.00 91.94 83 LEU A O 1
ATOM 642 N N . PRO A 1 84 ? 4.846 -11.553 -1.664 1.00 90.75 84 PRO A N 1
ATOM 643 C CA . PRO A 1 84 ? 4.594 -12.176 -0.368 1.00 90.75 84 PRO A CA 1
ATOM 644 C C . PRO A 1 84 ? 4.612 -11.140 0.775 1.00 90.75 84 PRO A C 1
ATOM 646 O O . PRO A 1 84 ? 5.445 -10.221 0.751 1.00 90.75 84 PRO A O 1
ATOM 649 N N . PRO A 1 85 ? 3.721 -11.260 1.776 1.00 88.31 85 PRO A N 1
ATOM 650 C CA . PRO A 1 85 ? 3.641 -10.299 2.874 1.00 88.31 85 PRO A CA 1
ATOM 651 C C . PRO A 1 85 ? 4.930 -10.266 3.705 1.00 88.31 85 PRO A C 1
ATOM 653 O O . PRO A 1 85 ? 5.350 -9.195 4.131 1.00 88.31 85 PRO A O 1
ATOM 656 N N . GLU A 1 86 ? 5.621 -11.399 3.848 1.00 90.62 86 GLU A N 1
ATOM 657 C CA . GLU A 1 86 ? 6.893 -11.492 4.571 1.00 90.62 86 GLU A CA 1
ATOM 658 C C . GLU A 1 86 ? 7.988 -10.660 3.890 1.00 90.62 86 GLU A C 1
ATOM 660 O O . GLU A 1 86 ? 8.761 -9.971 4.552 1.00 90.62 86 GLU A O 1
ATOM 665 N N . VAL A 1 87 ? 8.022 -10.671 2.551 1.00 91.75 87 VAL A N 1
ATOM 666 C CA . VAL A 1 87 ? 8.955 -9.841 1.773 1.00 91.75 87 VAL A CA 1
ATOM 667 C C . VAL A 1 87 ? 8.588 -8.366 1.913 1.00 91.75 87 VAL A C 1
ATOM 669 O O . VAL A 1 87 ? 9.465 -7.530 2.097 1.00 91.75 87 VAL A O 1
ATOM 672 N N . THR A 1 88 ? 7.296 -8.044 1.858 1.00 91.94 88 THR A N 1
ATOM 673 C CA . THR A 1 88 ? 6.799 -6.667 1.996 1.00 91.94 88 THR A CA 1
ATOM 674 C C . THR A 1 88 ? 7.199 -6.074 3.353 1.00 91.94 88 THR A C 1
ATOM 676 O O . THR A 1 88 ? 7.748 -4.973 3.393 1.00 91.94 88 THR A O 1
ATOM 679 N N . GLY A 1 89 ? 7.020 -6.831 4.443 1.00 91.00 89 GLY A N 1
ATOM 680 C CA . GLY A 1 89 ? 7.437 -6.424 5.788 1.00 91.00 89 GLY A CA 1
ATOM 681 C C . GLY A 1 89 ? 8.955 -6.288 5.930 1.00 91.00 89 GLY A C 1
ATOM 682 O O . GLY A 1 89 ? 9.437 -5.321 6.522 1.00 91.00 89 GLY A O 1
ATOM 683 N N . LEU A 1 90 ? 9.730 -7.194 5.320 1.00 92.31 90 LEU A N 1
ATOM 684 C CA . LEU A 1 90 ? 11.190 -7.087 5.306 1.00 92.31 90 LEU A CA 1
ATOM 685 C C . LEU A 1 90 ? 11.653 -5.804 4.598 1.00 92.31 90 LEU A C 1
ATOM 687 O O . LEU A 1 90 ? 12.497 -5.084 5.133 1.00 92.31 90 LEU A O 1
ATOM 691 N N . LEU A 1 91 ? 11.086 -5.479 3.433 1.00 92.19 91 LEU A N 1
ATOM 692 C CA . LEU A 1 91 ? 11.430 -4.262 2.687 1.00 92.19 91 LEU A CA 1
ATOM 693 C C . LEU A 1 91 ? 11.064 -2.981 3.448 1.00 92.19 91 LEU A C 1
ATOM 695 O O . LEU A 1 91 ? 11.798 -1.999 3.376 1.00 92.19 91 LEU A O 1
ATOM 699 N N . GLU A 1 92 ? 9.955 -2.982 4.188 1.00 91.12 92 GLU A N 1
ATOM 700 C CA . GLU A 1 92 ? 9.562 -1.842 5.022 1.00 91.12 92 GLU A CA 1
ATOM 701 C C . GLU A 1 92 ? 10.549 -1.643 6.184 1.00 91.12 92 GLU A C 1
ATOM 703 O O . GLU A 1 92 ? 11.064 -0.536 6.375 1.00 91.12 92 GLU A O 1
ATOM 708 N N . SER A 1 93 ? 10.900 -2.728 6.886 1.00 92.62 93 SER A N 1
ATOM 709 C CA . SER A 1 93 ? 11.866 -2.695 7.996 1.00 92.62 93 SER A CA 1
ATOM 710 C C . SER A 1 93 ? 13.284 -2.291 7.569 1.00 92.62 93 SER A C 1
ATOM 712 O O . SER A 1 93 ? 14.004 -1.660 8.337 1.00 92.62 93 SER A O 1
ATOM 714 N N . SER A 1 94 ? 13.676 -2.607 6.330 1.00 92.31 94 SER A N 1
ATOM 715 C CA . SER A 1 94 ? 15.010 -2.334 5.774 1.00 92.31 94 SER A CA 1
ATOM 716 C C . SER A 1 94 ? 15.055 -1.119 4.836 1.00 92.31 94 SER A C 1
ATOM 718 O O . SER A 1 94 ? 16.035 -0.924 4.116 1.00 92.31 94 SER A O 1
ATOM 720 N N . SER A 1 95 ? 14.026 -0.266 4.848 1.00 91.06 95 SER A N 1
ATOM 721 C CA . SER A 1 95 ? 13.902 0.877 3.928 1.00 91.06 95 SER A CA 1
ATOM 722 C C . SER A 1 95 ? 15.087 1.857 3.976 1.00 91.06 95 SER A C 1
ATOM 724 O O . SER A 1 95 ? 15.523 2.348 2.931 1.00 91.06 95 SER A O 1
ATOM 726 N N . GLU A 1 96 ? 15.665 2.108 5.155 1.00 90.69 96 GLU A N 1
ATOM 727 C CA . GLU A 1 96 ? 16.856 2.958 5.318 1.00 90.69 96 GLU A CA 1
ATOM 728 C C . GLU A 1 96 ? 18.122 2.322 4.719 1.00 90.69 96 GLU A C 1
ATOM 730 O O . GLU A 1 96 ? 18.911 2.998 4.047 1.00 90.69 96 GLU A O 1
ATOM 735 N N . LEU A 1 97 ? 18.280 1.005 4.880 1.00 90.94 97 LEU A N 1
ATOM 736 C CA . LEU A 1 97 ? 19.382 0.248 4.287 1.00 90.94 97 LEU A CA 1
ATOM 737 C C . LEU A 1 97 ? 19.286 0.257 2.756 1.00 90.94 97 LEU A C 1
ATOM 739 O O . LEU A 1 97 ? 20.273 0.531 2.076 1.00 90.94 97 LEU A O 1
ATOM 743 N N . ILE A 1 98 ? 18.084 0.045 2.210 1.00 90.31 98 ILE A N 1
ATOM 744 C CA . ILE A 1 98 ? 17.827 0.089 0.762 1.00 90.31 98 ILE A CA 1
ATOM 745 C C . ILE A 1 98 ? 18.115 1.486 0.200 1.00 90.31 98 ILE A C 1
ATOM 747 O O . ILE A 1 98 ? 18.721 1.616 -0.863 1.00 90.31 98 ILE A O 1
ATOM 751 N N . ARG A 1 99 ? 17.722 2.546 0.918 1.00 90.56 99 ARG A N 1
ATOM 752 C CA . ARG A 1 99 ? 18.029 3.927 0.524 1.00 90.56 99 ARG A CA 1
ATOM 753 C C . ARG A 1 99 ? 19.539 4.158 0.445 1.00 90.56 99 ARG A C 1
ATOM 755 O O . ARG A 1 99 ? 20.009 4.767 -0.512 1.00 90.56 99 ARG A O 1
ATOM 762 N N . THR A 1 100 ? 20.282 3.671 1.434 1.00 88.81 100 THR A N 1
ATOM 763 C CA . THR A 1 100 ? 21.747 3.771 1.475 1.00 88.81 100 THR A CA 1
ATOM 764 C C . THR A 1 100 ? 22.386 3.001 0.319 1.00 88.81 100 THR A C 1
ATOM 766 O O . THR A 1 100 ? 23.250 3.534 -0.372 1.00 88.81 100 THR A O 1
ATOM 769 N N . LEU A 1 101 ? 21.893 1.794 0.040 1.00 88.12 101 LEU A N 1
ATOM 770 C CA . LEU A 1 101 ? 22.321 0.982 -1.095 1.00 88.12 101 LEU A CA 1
ATOM 771 C C . LEU A 1 101 ? 22.097 1.696 -2.438 1.00 88.12 101 LEU A C 1
ATOM 773 O O . LEU A 1 101 ? 22.973 1.685 -3.301 1.00 88.12 101 LEU A O 1
ATOM 777 N N . GLU A 1 102 ? 20.951 2.352 -2.629 1.00 86.38 102 GLU A N 1
ATOM 778 C CA . GLU A 1 102 ? 20.688 3.084 -3.871 1.00 86.38 102 GLU A CA 1
ATOM 779 C C . GLU A 1 102 ? 21.623 4.292 -4.026 1.00 86.38 102 GLU A C 1
ATOM 781 O O . GLU A 1 102 ? 22.124 4.548 -5.121 1.00 86.38 102 GLU A O 1
ATOM 786 N N . LEU A 1 103 ? 21.909 5.011 -2.935 1.00 86.06 103 LEU A N 1
ATOM 787 C CA . LEU A 1 103 ? 22.876 6.115 -2.940 1.00 86.06 103 LEU A CA 1
ATOM 788 C C . LEU A 1 103 ? 24.293 5.638 -3.305 1.00 86.06 103 LEU A C 1
ATOM 790 O O . LEU A 1 103 ? 25.002 6.327 -4.044 1.00 86.06 103 LEU A O 1
ATOM 794 N N . MET A 1 104 ? 24.685 4.444 -2.849 1.00 83.25 104 MET A N 1
ATOM 795 C CA . MET A 1 104 ? 25.949 3.813 -3.244 1.00 83.25 104 MET A CA 1
ATOM 796 C C . MET A 1 104 ? 25.967 3.479 -4.737 1.00 83.25 104 MET A C 1
ATOM 798 O O . MET A 1 104 ? 26.925 3.814 -5.429 1.00 83.25 104 MET A O 1
ATOM 802 N N . ASN A 1 105 ? 24.891 2.881 -5.258 1.00 82.44 105 ASN A N 1
ATOM 803 C CA . ASN A 1 105 ? 24.779 2.552 -6.681 1.00 82.44 105 ASN A CA 1
ATOM 804 C C . ASN A 1 105 ? 24.825 3.799 -7.575 1.00 82.44 105 ASN A C 1
ATOM 806 O O . ASN A 1 105 ? 25.410 3.757 -8.657 1.00 82.44 105 ASN A O 1
ATOM 810 N N . MET A 1 106 ? 24.221 4.909 -7.142 1.00 80.62 106 MET A N 1
ATOM 811 C CA . MET A 1 106 ? 24.306 6.184 -7.859 1.00 80.62 106 MET A CA 1
ATOM 812 C C . MET A 1 106 ? 25.742 6.718 -7.886 1.00 80.62 106 MET A C 1
ATOM 814 O O . MET A 1 106 ? 26.241 7.039 -8.961 1.00 80.62 106 MET A O 1
ATOM 818 N N . SER A 1 107 ? 26.425 6.735 -6.737 1.00 82.38 107 SER A N 1
ATOM 819 C CA . SER A 1 107 ? 27.823 7.186 -6.643 1.00 82.38 107 SER A CA 1
ATOM 820 C C . SER A 1 107 ? 28.765 6.343 -7.511 1.00 82.38 107 SER A C 1
ATOM 822 O O . SER A 1 107 ? 29.601 6.896 -8.226 1.00 82.38 107 SER A O 1
ATOM 824 N N . LEU A 1 108 ? 28.574 5.017 -7.526 1.00 78.31 108 LEU A N 1
ATOM 825 C CA . LEU A 1 108 ? 29.365 4.089 -8.341 1.00 78.31 108 LEU A CA 1
ATOM 826 C C . LEU A 1 108 ? 29.215 4.369 -9.844 1.00 78.31 108 LEU A C 1
ATOM 828 O O . LEU A 1 108 ? 30.198 4.339 -10.577 1.00 78.31 108 LEU A O 1
ATOM 832 N N . ARG A 1 109 ? 28.001 4.689 -10.308 1.00 73.81 109 ARG A N 1
ATOM 833 C CA . ARG A 1 109 ? 27.739 5.032 -11.721 1.00 73.81 109 ARG A CA 1
ATOM 834 C C . ARG A 1 109 ? 28.342 6.362 -12.140 1.00 73.81 109 ARG A C 1
ATOM 836 O O . ARG A 1 109 ? 28.688 6.535 -13.300 1.00 73.81 109 ARG A O 1
ATOM 843 N N . GLU A 1 110 ? 28.446 7.295 -11.205 1.00 77.06 110 GLU A N 1
ATOM 844 C CA . GLU A 1 110 ? 29.075 8.597 -11.423 1.00 77.06 110 GLU A CA 1
ATOM 845 C C . GLU A 1 110 ? 30.603 8.545 -11.253 1.00 77.06 110 GLU A C 1
ATOM 847 O O . GLU A 1 110 ? 31.263 9.578 -11.357 1.00 77.06 110 GLU A O 1
ATOM 852 N N . GLY A 1 111 ? 31.174 7.366 -10.969 1.00 71.88 111 GLY A N 1
ATOM 853 C CA . GLY A 1 111 ? 32.611 7.184 -10.759 1.00 71.88 111 GLY A CA 1
ATOM 854 C C . GLY A 1 111 ? 33.137 7.849 -9.483 1.00 71.88 111 GLY A C 1
ATOM 855 O O . GLY A 1 111 ? 34.338 8.088 -9.367 1.00 71.88 111 GLY A O 1
ATOM 856 N N . ARG A 1 112 ? 32.257 8.177 -8.526 1.00 75.56 112 ARG A N 1
ATOM 857 C CA . ARG A 1 112 ? 32.625 8.801 -7.250 1.00 75.56 112 ARG A CA 1
ATOM 858 C C . ARG A 1 112 ? 32.790 7.717 -6.179 1.00 75.56 112 ARG A C 1
ATOM 860 O O . ARG A 1 112 ? 31.786 7.117 -5.789 1.00 75.56 112 ARG A O 1
ATOM 867 N N . PRO A 1 113 ? 34.014 7.448 -5.684 1.00 65.06 113 PRO A N 1
ATOM 868 C CA . PRO A 1 113 ? 34.205 6.482 -4.611 1.00 65.06 113 PRO A CA 1
ATOM 869 C C . PRO A 1 113 ? 33.594 7.037 -3.322 1.00 65.06 113 PRO A C 1
ATOM 871 O O . PRO A 1 113 ? 33.935 8.132 -2.876 1.00 65.06 113 PRO A O 1
ATOM 874 N N . MET A 1 114 ? 32.659 6.288 -2.744 1.00 71.88 114 MET A N 1
ATOM 875 C CA . MET A 1 114 ? 32.086 6.569 -1.433 1.00 71.88 114 MET A CA 1
ATOM 876 C C . MET A 1 114 ? 32.725 5.613 -0.428 1.00 71.88 114 MET A C 1
ATOM 878 O O . MET A 1 114 ? 32.701 4.403 -0.649 1.00 71.88 114 MET A O 1
ATOM 882 N N . ASP A 1 115 ? 33.279 6.137 0.667 1.00 66.50 115 ASP A N 1
ATOM 883 C CA . ASP A 1 115 ? 33.788 5.301 1.756 1.00 66.50 115 ASP A CA 1
ATOM 884 C C . ASP A 1 115 ? 32.610 4.629 2.466 1.00 66.50 115 ASP A C 1
ATOM 886 O O . ASP A 1 115 ? 31.767 5.279 3.091 1.00 66.50 115 ASP A O 1
ATOM 890 N N . VAL A 1 116 ? 32.530 3.308 2.329 1.00 71.00 116 VAL A N 1
ATOM 891 C CA . VAL A 1 116 ? 31.438 2.503 2.871 1.00 71.00 116 VAL A CA 1
ATOM 892 C C . VAL A 1 116 ? 31.875 1.824 4.162 1.00 71.00 116 VAL A C 1
ATOM 894 O O . VAL A 1 116 ? 32.929 1.193 4.224 1.00 71.00 116 VAL A O 1
ATOM 897 N N . ASN A 1 117 ? 31.033 1.903 5.195 1.00 84.00 117 ASN A N 1
ATOM 898 C CA . ASN A 1 117 ? 31.242 1.149 6.427 1.00 84.00 117 ASN A CA 1
ATOM 899 C C . ASN A 1 117 ? 31.101 -0.362 6.140 1.00 84.00 117 ASN A C 1
ATOM 901 O O . ASN A 1 117 ? 30.030 -0.773 5.676 1.00 84.00 117 ASN A O 1
ATOM 905 N N . PRO A 1 118 ? 32.102 -1.208 6.452 1.00 82.12 118 PRO A N 1
ATOM 906 C CA . PRO A 1 118 ? 32.030 -2.651 6.205 1.00 82.12 118 PRO A CA 1
ATOM 907 C C . PRO A 1 118 ? 30.796 -3.317 6.834 1.00 82.12 118 PRO A C 1
ATOM 909 O O . PRO A 1 118 ? 30.213 -4.204 6.217 1.00 82.12 118 PRO A O 1
ATOM 912 N N . GLY A 1 119 ? 30.316 -2.830 7.987 1.00 86.31 119 GLY A N 1
ATOM 913 C CA . GLY A 1 119 ? 29.095 -3.358 8.611 1.00 86.31 119 GLY A CA 1
ATOM 914 C C . GLY A 1 119 ? 27.842 -3.191 7.741 1.00 86.31 119 GLY A C 1
ATOM 915 O O . GLY A 1 119 ? 27.012 -4.091 7.663 1.00 86.31 119 GLY A O 1
ATOM 916 N N . THR A 1 120 ? 27.737 -2.084 6.996 1.00 86.06 120 THR A N 1
ATOM 917 C CA . THR A 1 120 ? 26.591 -1.859 6.097 1.00 86.06 120 THR A CA 1
ATOM 918 C C . THR A 1 120 ? 26.593 -2.808 4.899 1.00 86.06 120 THR A C 1
ATOM 920 O O . THR A 1 120 ? 25.527 -3.218 4.448 1.00 86.06 120 THR A O 1
ATOM 923 N N . LEU A 1 121 ? 27.771 -3.217 4.414 1.00 85.75 121 LEU A N 1
ATOM 924 C CA . LEU A 1 121 ? 27.887 -4.218 3.349 1.00 85.75 121 LEU A CA 1
ATOM 925 C C . LEU A 1 121 ? 27.467 -5.603 3.843 1.00 85.75 121 LEU A C 1
ATOM 927 O O . LEU A 1 121 ? 26.739 -6.302 3.141 1.00 85.75 121 LEU A O 1
ATOM 931 N N . GLU A 1 122 ? 27.861 -5.984 5.061 1.00 89.44 122 GLU A N 1
ATOM 932 C CA . GLU A 1 122 ? 27.404 -7.235 5.676 1.00 89.44 122 GLU A CA 1
ATOM 933 C C . GLU A 1 122 ? 25.881 -7.266 5.831 1.00 89.44 122 GLU A C 1
ATOM 935 O O . GLU A 1 122 ? 25.248 -8.278 5.534 1.00 89.44 122 GLU A O 1
ATOM 940 N N . ASP A 1 123 ? 25.273 -6.155 6.245 1.00 89.38 123 ASP A N 1
ATOM 941 C CA . ASP A 1 123 ? 23.821 -6.061 6.385 1.00 89.38 123 ASP A CA 1
ATOM 942 C C . ASP A 1 123 ? 23.100 -6.116 5.028 1.00 89.38 123 ASP A C 1
ATOM 944 O O . ASP A 1 123 ? 22.048 -6.748 4.916 1.00 89.38 123 ASP A O 1
ATOM 948 N N . ILE A 1 124 ? 23.689 -5.551 3.968 1.00 89.00 124 ILE A N 1
ATOM 949 C CA . ILE A 1 124 ? 23.194 -5.696 2.589 1.00 89.00 124 ILE A CA 1
ATOM 950 C C . ILE A 1 124 ? 23.249 -7.164 2.136 1.00 89.00 124 ILE A C 1
ATOM 952 O O . ILE A 1 124 ? 22.299 -7.651 1.517 1.00 89.00 124 ILE A O 1
ATOM 956 N N . VAL A 1 125 ? 24.328 -7.887 2.451 1.00 90.31 125 VAL A N 1
ATOM 957 C CA . VAL A 1 125 ? 24.446 -9.322 2.138 1.00 90.31 125 VAL A CA 1
ATOM 958 C C . VAL A 1 125 ? 23.388 -10.124 2.897 1.00 90.31 125 VAL A C 1
ATOM 960 O O . VAL A 1 125 ? 22.667 -10.910 2.282 1.00 90.31 125 VAL A O 1
ATOM 963 N N . LYS A 1 126 ? 23.205 -9.860 4.198 1.00 92.94 126 LYS A N 1
ATOM 964 C CA . LYS A 1 126 ? 22.143 -10.490 5.003 1.00 92.94 126 LYS A CA 1
ATOM 965 C C . LYS A 1 126 ? 20.761 -10.229 4.407 1.00 92.94 126 LYS A C 1
ATOM 967 O O . LYS A 1 126 ? 19.971 -11.164 4.286 1.00 92.94 126 LYS A O 1
ATOM 972 N N . LEU A 1 127 ? 20.478 -8.993 3.985 1.00 91.31 127 LEU A N 1
ATOM 973 C CA . LEU A 1 127 ? 19.216 -8.643 3.329 1.00 91.31 127 LEU A CA 1
ATOM 974 C C . LEU A 1 127 ? 19.025 -9.437 2.030 1.00 91.31 127 LEU A C 1
ATOM 976 O O . LEU A 1 127 ? 17.945 -9.977 1.785 1.00 91.31 127 LEU A O 1
ATOM 980 N N . LYS A 1 128 ? 20.071 -9.546 1.201 1.00 91.00 128 LYS A N 1
ATOM 981 C CA . LYS A 1 128 ? 20.040 -10.326 -0.044 1.00 91.00 128 LYS A CA 1
ATOM 982 C C . LYS A 1 128 ? 19.722 -11.799 0.228 1.00 91.00 128 LYS A C 1
ATOM 984 O O . LYS A 1 128 ? 18.894 -12.382 -0.476 1.00 91.00 128 LYS A O 1
ATOM 989 N N . ASP A 1 129 ? 20.331 -12.388 1.251 1.00 91.44 129 ASP A N 1
ATOM 990 C CA . ASP A 1 129 ? 20.116 -13.789 1.624 1.00 91.44 129 ASP A CA 1
ATOM 991 C C . ASP A 1 129 ? 18.724 -14.030 2.224 1.00 91.44 129 ASP A C 1
ATOM 993 O O . ASP A 1 129 ? 18.064 -15.016 1.883 1.00 91.44 129 ASP A O 1
ATOM 997 N N . GLN A 1 130 ? 18.220 -13.097 3.035 1.00 91.31 130 GLN A N 1
ATOM 998 C CA . GLN A 1 130 ? 16.840 -13.124 3.526 1.00 91.31 130 GLN A CA 1
ATOM 999 C C . GLN A 1 130 ? 15.830 -13.017 2.378 1.00 91.31 130 GLN A C 1
ATOM 1001 O O . GLN A 1 130 ? 14.867 -13.776 2.327 1.00 91.31 130 GLN A O 1
ATOM 1006 N N . LEU A 1 131 ? 16.061 -12.142 1.397 1.00 90.00 131 LEU A N 1
ATOM 1007 C CA . LEU A 1 131 ? 15.199 -12.074 0.216 1.00 90.00 131 LEU A CA 1
ATOM 1008 C C . LEU A 1 131 ? 15.230 -13.389 -0.573 1.00 90.00 131 LEU A C 1
ATOM 1010 O O . LEU A 1 131 ? 14.179 -13.877 -0.986 1.00 90.00 131 LEU A O 1
ATOM 1014 N N . LYS A 1 132 ? 16.405 -14.006 -0.749 1.00 90.19 132 LYS A N 1
ATOM 1015 C CA . LYS A 1 132 ? 16.528 -15.311 -1.424 1.00 90.19 132 LYS A CA 1
ATOM 1016 C C . LYS A 1 132 ? 15.755 -16.413 -0.704 1.00 90.19 132 LYS A C 1
ATOM 1018 O O . LYS A 1 132 ? 15.127 -17.229 -1.375 1.00 90.19 132 LYS A O 1
ATOM 1023 N N . SER A 1 133 ? 15.782 -16.437 0.629 1.00 90.12 133 SER A N 1
ATOM 1024 C CA . SER A 1 133 ? 15.072 -17.451 1.412 1.00 90.12 133 SER A CA 1
ATOM 1025 C C . SER A 1 133 ? 13.553 -17.262 1.383 1.00 90.12 133 SER A C 1
ATOM 1027 O O . SER A 1 133 ? 12.825 -18.255 1.376 1.00 90.12 133 SER A O 1
ATOM 1029 N N . LEU A 1 134 ? 13.072 -16.016 1.306 1.00 88.44 134 LEU A N 1
ATOM 1030 C CA . LEU A 1 134 ? 11.646 -15.688 1.219 1.00 88.44 134 LEU A CA 1
ATOM 1031 C C . LEU A 1 134 ? 11.065 -15.899 -0.188 1.00 88.44 134 LEU A C 1
ATOM 1033 O O . LEU A 1 134 ? 9.904 -16.287 -0.334 1.00 88.44 134 LEU A O 1
ATOM 1037 N N . PHE A 1 135 ? 11.859 -15.690 -1.242 1.00 86.50 135 PHE A N 1
ATOM 1038 C CA . PHE A 1 135 ? 11.442 -15.925 -2.626 1.00 86.50 135 PHE A CA 1
ATOM 1039 C C . PHE A 1 135 ? 11.451 -17.414 -2.994 1.00 86.50 135 PHE A C 1
ATOM 1041 O O . PHE A 1 135 ? 12.281 -17.901 -3.762 1.00 86.50 135 PHE A O 1
ATOM 1048 N N . GLN A 1 136 ? 10.464 -18.148 -2.483 1.00 78.69 136 GLN A N 1
ATOM 1049 C CA . GLN A 1 136 ? 10.289 -19.571 -2.763 1.00 78.69 136 GLN A CA 1
ATOM 1050 C C . GLN A 1 136 ? 9.295 -19.811 -3.909 1.00 78.69 136 GLN A C 1
ATOM 1052 O O . GLN A 1 136 ? 8.252 -19.165 -4.025 1.00 78.69 136 GLN A O 1
ATOM 1057 N N . GLY A 1 137 ? 9.599 -20.789 -4.766 1.00 75.81 137 GLY A N 1
ATOM 1058 C CA . GLY A 1 137 ? 8.686 -21.291 -5.797 1.00 75.81 137 GLY A CA 1
ATOM 1059 C C . GLY A 1 137 ? 9.121 -21.030 -7.242 1.00 75.81 137 GLY A C 1
ATOM 1060 O O . GLY A 1 137 ? 10.046 -20.277 -7.536 1.00 75.81 137 GLY A O 1
ATOM 1061 N N . ARG A 1 138 ? 8.429 -21.684 -8.188 1.00 75.81 138 ARG A N 1
ATOM 1062 C CA . ARG A 1 138 ? 8.784 -21.652 -9.623 1.00 75.81 138 ARG A CA 1
ATOM 1063 C C . ARG A 1 138 ? 8.719 -20.249 -10.236 1.00 75.81 138 ARG A C 1
ATOM 1065 O O . ARG A 1 138 ? 9.501 -19.962 -11.134 1.00 75.81 138 ARG A O 1
ATOM 1072 N N . LYS A 1 139 ? 7.823 -19.390 -9.736 1.00 76.81 139 LYS A N 1
ATOM 1073 C CA . LYS A 1 139 ? 7.624 -18.019 -10.234 1.00 76.81 139 LYS A CA 1
ATOM 1074 C C . LYS A 1 139 ? 8.787 -17.077 -9.896 1.00 76.81 139 LYS A C 1
ATOM 1076 O O . LYS A 1 139 ? 9.067 -16.173 -10.670 1.00 76.81 139 LYS A O 1
ATOM 1081 N N . TRP A 1 140 ? 9.490 -17.321 -8.788 1.00 82.75 140 TRP A N 1
ATOM 1082 C CA . TRP A 1 140 ? 10.519 -16.418 -8.255 1.00 82.75 140 TRP A CA 1
ATOM 1083 C C . TRP A 1 140 ? 11.953 -16.901 -8.495 1.00 82.75 140 TRP A C 1
ATOM 1085 O O . TRP A 1 140 ? 12.898 -16.395 -7.891 1.00 82.75 140 TRP A O 1
ATOM 1095 N N . ARG A 1 141 ? 12.143 -17.873 -9.395 1.00 78.69 141 ARG A N 1
ATOM 1096 C CA . ARG A 1 141 ? 13.478 -18.377 -9.742 1.00 78.69 141 ARG A CA 1
ATOM 1097 C C . ARG A 1 141 ? 14.377 -17.228 -10.189 1.00 78.69 141 ARG A C 1
ATOM 1099 O O . ARG A 1 141 ? 14.011 -16.464 -11.084 1.00 78.69 141 ARG A O 1
ATOM 1106 N N . ASN A 1 142 ? 15.536 -17.104 -9.546 1.00 80.69 142 ASN A N 1
ATOM 1107 C CA . ASN A 1 142 ? 16.513 -16.039 -9.775 1.00 80.69 142 ASN A CA 1
ATOM 1108 C C . ASN A 1 142 ? 15.904 -14.624 -9.724 1.00 80.69 142 ASN A C 1
ATOM 1110 O O . ASN A 1 142 ? 16.388 -13.730 -10.407 1.00 80.69 142 ASN A O 1
ATOM 1114 N N . ALA A 1 143 ? 14.811 -14.400 -8.983 1.00 82.50 143 ALA A N 1
ATOM 1115 C CA . ALA A 1 143 ? 14.166 -13.087 -8.934 1.00 82.50 143 ALA A CA 1
ATOM 1116 C C . ALA A 1 143 ? 15.064 -12.037 -8.266 1.00 82.50 143 ALA A C 1
ATOM 1118 O O . ALA A 1 143 ? 15.175 -10.931 -8.779 1.00 82.50 143 ALA A O 1
ATOM 1119 N N . VAL A 1 144 ? 15.761 -12.403 -7.184 1.00 86.62 144 VAL A N 1
ATOM 1120 C CA . VAL A 1 144 ? 16.624 -11.487 -6.413 1.00 86.62 144 VAL A CA 1
ATOM 1121 C C . VAL A 1 144 ? 17.752 -10.900 -7.258 1.00 86.62 144 VAL A C 1
ATOM 1123 O O . VAL A 1 144 ? 18.023 -9.707 -7.175 1.00 86.62 144 VAL A O 1
ATOM 1126 N N . GLU A 1 145 ? 18.366 -11.711 -8.118 1.00 83.56 145 GLU A N 1
ATOM 1127 C CA . GLU A 1 145 ? 19.433 -11.262 -9.024 1.00 83.56 145 GLU A CA 1
ATOM 1128 C C . GLU A 1 145 ? 18.887 -10.454 -10.218 1.00 83.56 145 GLU A C 1
ATOM 1130 O O . GLU A 1 145 ? 19.652 -9.874 -10.975 1.00 83.56 145 GLU A O 1
ATOM 1135 N N . ARG A 1 146 ? 17.561 -10.391 -10.403 1.00 85.81 146 ARG A N 1
ATOM 1136 C CA . ARG A 1 146 ? 16.892 -9.667 -11.500 1.00 85.81 146 ARG A CA 1
ATOM 1137 C C . ARG A 1 146 ? 16.165 -8.406 -11.036 1.00 85.81 146 ARG A C 1
ATOM 1139 O O . ARG A 1 146 ? 15.437 -7.797 -11.821 1.00 85.81 146 ARG A O 1
ATOM 1146 N N . ILE A 1 147 ? 16.344 -8.012 -9.774 1.00 89.69 147 ILE A N 1
ATOM 1147 C CA . ILE A 1 147 ? 15.768 -6.781 -9.234 1.00 89.69 147 ILE A CA 1
ATOM 1148 C C . ILE A 1 147 ? 16.441 -5.580 -9.903 1.00 89.69 147 ILE A C 1
ATOM 1150 O O . ILE A 1 147 ? 17.666 -5.454 -9.899 1.00 89.69 147 ILE A O 1
ATOM 1154 N N . TRP A 1 148 ? 15.621 -4.699 -10.473 1.00 87.00 148 TRP A N 1
ATOM 1155 C CA . TRP A 1 148 ? 16.042 -3.475 -11.156 1.00 87.00 148 TRP A CA 1
ATOM 1156 C C . TRP A 1 148 ? 15.949 -2.228 -10.295 1.00 87.00 148 TRP A C 1
ATOM 1158 O O . TRP A 1 148 ? 16.831 -1.370 -10.385 1.00 87.00 148 TRP A O 1
ATOM 1168 N N . ALA A 1 149 ? 14.879 -2.120 -9.510 1.00 90.00 149 ALA A N 1
ATOM 1169 C CA . ALA A 1 149 ? 14.627 -1.003 -8.615 1.00 90.00 149 ALA A CA 1
ATOM 1170 C C . ALA A 1 149 ? 13.614 -1.393 -7.532 1.00 90.00 149 ALA A C 1
ATOM 1172 O O . ALA A 1 149 ? 12.720 -2.212 -7.765 1.00 90.00 149 ALA A O 1
ATOM 1173 N N . PHE A 1 150 ? 13.725 -0.738 -6.380 1.00 93.62 150 PHE A N 1
ATOM 1174 C CA . PHE A 1 150 ? 12.698 -0.723 -5.339 1.00 93.62 150 PHE A CA 1
ATOM 1175 C C . PHE A 1 150 ? 11.827 0.529 -5.489 1.00 93.62 150 PHE A C 1
ATOM 1177 O O . PHE A 1 150 ? 12.292 1.536 -6.018 1.00 93.62 150 PHE A O 1
ATOM 1184 N N . GLY A 1 151 ? 10.568 0.510 -5.062 1.00 90.56 151 GLY A N 1
ATOM 1185 C CA . GLY A 1 151 ? 9.672 1.666 -5.199 1.00 90.56 151 GLY A CA 1
ATOM 1186 C C . GLY A 1 151 ? 8.563 1.701 -4.148 1.00 90.56 151 GLY A C 1
ATOM 1187 O O . GLY A 1 151 ? 8.244 0.664 -3.575 1.00 90.56 151 GLY A O 1
ATOM 1188 N N . PRO A 1 152 ? 7.937 2.859 -3.879 1.00 90.25 152 PRO A N 1
ATOM 1189 C CA . PRO A 1 152 ? 8.248 4.184 -4.424 1.00 90.25 152 PRO A CA 1
ATOM 1190 C C . PRO A 1 152 ? 9.517 4.806 -3.811 1.00 90.25 152 PRO A C 1
ATOM 1192 O O . PRO A 1 152 ? 10.072 4.302 -2.836 1.00 90.25 152 PRO A O 1
ATOM 1195 N N . ARG A 1 153 ? 9.976 5.929 -4.383 1.00 89.50 153 ARG A N 1
ATOM 1196 C CA . ARG A 1 153 ? 11.143 6.719 -3.925 1.00 89.50 153 ARG A CA 1
ATOM 1197 C C . ARG A 1 153 ? 12.455 5.931 -3.818 1.00 89.50 153 ARG A C 1
ATOM 1199 O O . ARG A 1 153 ? 13.319 6.296 -3.027 1.00 89.50 153 ARG A O 1
ATOM 1206 N N . ARG A 1 154 ? 12.615 4.877 -4.622 1.00 88.81 154 ARG A N 1
ATOM 1207 C CA . ARG A 1 154 ? 13.800 4.000 -4.631 1.00 88.81 154 ARG A CA 1
ATOM 1208 C C . ARG A 1 154 ? 14.073 3.239 -3.320 1.00 88.81 154 ARG A C 1
ATOM 1210 O O . ARG A 1 154 ? 15.117 2.616 -3.201 1.00 88.81 154 ARG A O 1
ATOM 1217 N N . SER A 1 155 ? 13.152 3.254 -2.353 1.00 88.50 155 SER A N 1
ATOM 1218 C CA . SER A 1 155 ? 13.340 2.618 -1.037 1.00 88.50 155 SER A CA 1
ATOM 1219 C C . SER A 1 155 ? 12.040 2.067 -0.439 1.00 88.50 155 SER A C 1
ATOM 1221 O O . SER A 1 155 ? 11.867 2.060 0.778 1.00 88.50 155 SER A O 1
ATOM 1223 N N . GLY A 1 156 ? 11.084 1.692 -1.290 1.00 89.94 156 GLY A N 1
ATOM 1224 C CA . GLY A 1 156 ? 9.760 1.241 -0.865 1.00 89.94 156 GLY A CA 1
ATOM 1225 C C . GLY A 1 156 ? 9.520 -0.264 -1.044 1.00 89.94 156 GLY A C 1
ATOM 1226 O O . GLY A 1 156 ? 10.337 -0.960 -1.650 1.00 89.94 156 GLY A O 1
ATOM 1227 N N . PRO A 1 157 ? 8.367 -0.764 -0.564 1.00 93.31 157 PRO A N 1
ATOM 1228 C CA . PRO A 1 157 ? 8.038 -2.188 -0.510 1.00 93.31 157 PRO A CA 1
ATOM 1229 C C . PRO A 1 157 ? 7.481 -2.754 -1.834 1.00 93.31 157 PRO A C 1
ATOM 1231 O O . PRO A 1 157 ? 6.716 -3.717 -1.830 1.00 93.31 157 PRO A O 1
ATOM 1234 N N . ASN A 1 158 ? 7.832 -2.150 -2.972 1.00 94.94 158 ASN A N 1
ATOM 1235 C CA . ASN A 1 158 ? 7.512 -2.646 -4.311 1.00 94.94 158 ASN A CA 1
ATOM 1236 C C . ASN A 1 158 ? 8.794 -2.960 -5.074 1.00 94.94 158 ASN A C 1
ATOM 1238 O O . ASN A 1 158 ? 9.810 -2.284 -4.908 1.00 94.94 158 ASN A O 1
ATOM 1242 N N . ILE A 1 159 ? 8.728 -3.953 -5.955 1.00 94.44 159 ILE A N 1
ATOM 1243 C CA . ILE A 1 159 ? 9.890 -4.444 -6.700 1.00 94.44 159 ILE A CA 1
ATOM 1244 C C . ILE A 1 159 ? 9.621 -4.352 -8.196 1.00 94.44 159 ILE A C 1
ATOM 1246 O O . ILE A 1 159 ? 8.580 -4.805 -8.671 1.00 94.44 159 ILE A O 1
ATOM 1250 N N . LEU A 1 160 ? 10.602 -3.840 -8.935 1.00 93.75 160 LEU A N 1
ATOM 1251 C CA . LEU A 1 160 ? 10.684 -3.978 -10.382 1.00 93.75 160 LEU A CA 1
ATOM 1252 C C . LEU A 1 160 ? 11.648 -5.115 -10.738 1.00 93.75 160 LEU A C 1
ATOM 1254 O O . LEU A 1 160 ? 12.820 -5.079 -10.360 1.00 93.75 160 LEU A O 1
ATOM 1258 N N . LEU A 1 161 ? 11.160 -6.109 -11.474 1.00 91.62 161 LEU A N 1
ATOM 1259 C CA . LEU A 1 161 ? 11.928 -7.237 -11.986 1.00 91.62 161 LEU A CA 1
ATOM 1260 C C . LEU A 1 161 ? 12.153 -7.116 -13.487 1.00 91.62 161 LEU A C 1
ATOM 1262 O O . LEU A 1 161 ? 11.256 -6.753 -14.250 1.00 91.62 161 LEU A O 1
ATOM 1266 N N . ASN A 1 162 ? 13.332 -7.549 -13.911 1.00 88.38 162 ASN A N 1
ATOM 1267 C CA . ASN A 1 162 ? 13.640 -7.749 -15.314 1.00 88.38 162 ASN A CA 1
ATOM 1268 C C . ASN A 1 162 ? 13.428 -9.198 -15.732 1.00 88.38 162 ASN A C 1
ATOM 1270 O O . ASN A 1 162 ? 14.040 -10.123 -15.191 1.00 88.38 162 ASN A O 1
ATOM 1274 N N . ASN A 1 163 ? 12.561 -9.397 -16.714 1.00 84.88 163 ASN A N 1
ATOM 1275 C CA . ASN A 1 163 ? 12.327 -10.692 -17.334 1.00 84.88 163 ASN A CA 1
ATOM 1276 C C . ASN A 1 163 ? 12.630 -10.673 -18.841 1.00 84.88 163 ASN A C 1
ATOM 1278 O O . ASN A 1 163 ? 12.262 -11.610 -19.549 1.00 84.88 163 ASN A O 1
ATOM 1282 N N . ILE A 1 164 ? 13.313 -9.633 -19.329 1.00 81.06 164 ILE A N 1
ATOM 1283 C CA . ILE A 1 164 ? 13.744 -9.523 -20.721 1.00 81.06 164 ILE A CA 1
ATOM 1284 C C . ILE A 1 164 ? 14.893 -10.513 -20.941 1.00 81.06 164 ILE A C 1
ATOM 1286 O O . ILE A 1 164 ? 15.946 -10.411 -20.315 1.00 81.06 164 ILE A O 1
ATOM 1290 N N . LYS A 1 165 ? 14.698 -11.485 -21.838 1.00 68.81 165 LYS A N 1
ATOM 1291 C CA . LYS A 1 165 ? 15.684 -12.551 -22.109 1.00 68.81 165 LYS A CA 1
ATOM 1292 C C . LYS A 1 165 ? 16.974 -12.039 -22.758 1.00 68.81 165 LYS A C 1
ATOM 1294 O O . LYS A 1 165 ? 18.021 -12.649 -22.592 1.00 68.81 165 LYS A O 1
ATOM 1299 N N . GLU A 1 166 ? 16.876 -10.941 -23.498 1.00 65.94 166 GLU A N 1
ATOM 1300 C CA . GLU A 1 166 ? 17.940 -10.401 -24.353 1.00 65.94 166 GLU A CA 1
ATOM 1301 C C . GLU A 1 166 ? 18.699 -9.231 -23.708 1.00 65.94 166 GLU A C 1
ATOM 1303 O O . GLU A 1 166 ? 19.685 -8.760 -24.266 1.00 65.94 166 GLU A O 1
ATOM 1308 N N . TYR A 1 167 ? 18.261 -8.752 -22.537 1.00 66.06 167 TYR A N 1
ATOM 1309 C CA . TYR A 1 167 ? 18.851 -7.590 -21.877 1.00 66.06 167 TYR A CA 1
ATOM 1310 C C . TYR A 1 167 ? 19.157 -7.877 -20.407 1.00 66.06 167 TYR A C 1
ATOM 1312 O O . TYR A 1 167 ? 18.255 -7.970 -19.573 1.00 66.06 167 TYR A O 1
ATOM 1320 N N . SER A 1 168 ? 20.447 -7.993 -20.086 1.00 59.16 168 SER A N 1
ATOM 1321 C CA . SER A 1 168 ? 20.938 -8.251 -18.731 1.00 59.16 168 SER A CA 1
ATOM 1322 C C . SER A 1 168 ? 21.596 -7.003 -18.150 1.00 59.16 168 SER A C 1
ATOM 1324 O O . SER A 1 168 ? 22.813 -6.842 -18.195 1.00 59.16 168 SER A O 1
ATOM 1326 N N . ARG A 1 169 ? 20.780 -6.116 -17.580 1.00 66.38 169 ARG A N 1
ATOM 1327 C CA . ARG A 1 169 ? 21.263 -5.007 -16.748 1.00 66.38 169 ARG A CA 1
ATOM 1328 C C . ARG A 1 169 ? 21.806 -5.538 -15.409 1.00 66.38 169 ARG A C 1
ATOM 1330 O O . ARG A 1 169 ? 21.170 -6.434 -14.842 1.00 66.38 169 ARG A O 1
ATOM 1337 N N . PRO A 1 170 ? 22.886 -4.957 -14.850 1.00 62.88 170 PRO A N 1
ATOM 1338 C CA . PRO A 1 170 ? 23.342 -5.282 -13.507 1.00 62.88 170 PRO A CA 1
ATOM 1339 C C . PRO A 1 170 ? 22.228 -5.012 -12.493 1.00 62.88 170 PRO A C 1
ATOM 1341 O O . PRO A 1 170 ? 21.507 -4.007 -12.550 1.00 62.88 170 PRO A O 1
ATOM 1344 N N . SER A 1 171 ? 22.049 -5.973 -11.593 1.00 71.12 171 SER A N 1
ATOM 1345 C CA . SER A 1 171 ? 21.035 -5.915 -10.546 1.00 71.12 171 SER A CA 1
ATOM 1346 C C . SER A 1 171 ? 21.291 -4.761 -9.575 1.00 71.12 171 SER A C 1
ATOM 1348 O O . SER A 1 171 ? 22.371 -4.172 -9.543 1.00 71.12 171 SER A O 1
ATOM 1350 N N . VAL A 1 172 ? 20.311 -4.476 -8.718 1.00 73.44 172 VAL A N 1
ATOM 1351 C CA . VAL A 1 172 ? 20.462 -3.514 -7.613 1.00 73.44 172 VAL A CA 1
ATOM 1352 C C . VAL A 1 172 ? 21.635 -3.868 -6.672 1.00 73.44 172 VAL A C 1
ATOM 1354 O O . VAL A 1 172 ? 22.119 -3.011 -5.944 1.00 73.44 172 VAL A O 1
ATOM 1357 N N . TRP A 1 173 ? 22.178 -5.086 -6.741 1.00 76.06 173 TRP A N 1
ATOM 1358 C CA . TRP A 1 173 ? 23.331 -5.546 -5.959 1.00 76.06 173 TRP A CA 1
ATOM 1359 C C . TRP A 1 173 ? 24.699 -5.168 -6.554 1.00 76.06 173 TRP A C 1
ATOM 1361 O O . TRP A 1 173 ? 25.698 -5.784 -6.196 1.00 76.06 173 TRP A O 1
ATOM 1371 N N . GLN A 1 174 ? 24.757 -4.185 -7.458 1.00 70.62 174 GLN A N 1
ATOM 1372 C CA . GLN A 1 174 ? 25.979 -3.731 -8.139 1.00 70.62 174 GLN A CA 1
ATOM 1373 C C . GLN A 1 174 ? 27.117 -3.372 -7.164 1.00 70.62 174 GLN A C 1
ATOM 1375 O O . GLN A 1 174 ? 28.282 -3.621 -7.453 1.00 70.62 174 GLN A O 1
ATOM 1380 N N . CYS A 1 175 ? 26.780 -2.847 -5.984 1.00 63.66 175 CYS A N 1
ATOM 1381 C CA . CYS A 1 175 ? 27.742 -2.551 -4.922 1.00 63.66 175 CYS A CA 1
ATOM 1382 C C . CYS A 1 175 ? 28.476 -3.784 -4.356 1.00 63.66 175 CYS A C 1
ATOM 1384 O O . CYS A 1 175 ? 29.552 -3.628 -3.788 1.00 63.66 175 CYS A O 1
ATOM 1386 N N . LEU A 1 176 ? 27.920 -4.993 -4.499 1.00 65.31 176 LEU A N 1
ATOM 1387 C CA . LEU A 1 176 ? 28.528 -6.239 -4.014 1.00 65.31 176 LEU A CA 1
ATOM 1388 C C . LEU A 1 176 ? 29.462 -6.892 -5.043 1.00 65.31 176 LEU A C 1
ATOM 1390 O O . LEU A 1 176 ? 30.309 -7.695 -4.664 1.00 65.31 176 LEU A O 1
ATOM 1394 N N . ASP A 1 177 ? 29.294 -6.575 -6.328 1.00 67.81 177 ASP A N 1
ATOM 1395 C CA . ASP A 1 177 ? 30.126 -7.083 -7.422 1.00 67.81 177 ASP A CA 1
ATOM 1396 C C . ASP A 1 177 ? 30.393 -5.964 -8.448 1.00 67.81 177 ASP A C 1
ATOM 1398 O O . ASP A 1 177 ? 29.730 -5.887 -9.490 1.00 67.81 177 ASP A O 1
ATOM 1402 N N . PRO A 1 178 ? 31.341 -5.054 -8.150 1.00 60.88 178 PRO A N 1
ATOM 1403 C CA . PRO A 1 178 ? 31.678 -3.954 -9.048 1.00 60.88 178 PRO A CA 1
ATOM 1404 C C . PRO A 1 178 ? 32.326 -4.441 -10.357 1.00 60.88 178 PRO A C 1
ATOM 1406 O O . PRO A 1 178 ? 32.186 -3.778 -11.381 1.00 60.88 178 PRO A O 1
ATOM 1409 N N . ALA A 1 179 ? 32.964 -5.619 -10.363 1.00 52.00 179 ALA A N 1
ATOM 1410 C CA . ALA A 1 179 ? 33.639 -6.177 -11.538 1.00 52.00 179 ALA A CA 1
ATOM 1411 C C . ALA A 1 179 ? 32.649 -6.676 -12.608 1.00 52.00 179 ALA A C 1
ATOM 1413 O O . ALA A 1 179 ? 32.888 -6.511 -13.803 1.00 52.00 179 ALA A O 1
ATOM 1414 N N . GLY A 1 180 ? 31.504 -7.234 -12.199 1.00 53.94 180 GLY A N 1
ATOM 1415 C CA . GLY A 1 180 ? 30.415 -7.588 -13.119 1.00 53.94 180 GLY A CA 1
ATOM 1416 C C . GLY A 1 180 ? 29.660 -6.379 -13.691 1.00 53.94 180 GLY A C 1
ATOM 1417 O O . GLY A 1 180 ? 28.928 -6.510 -14.673 1.00 53.94 180 GLY A O 1
ATOM 1418 N N . ALA A 1 181 ? 29.826 -5.199 -13.091 1.00 52.88 181 ALA A N 1
ATOM 1419 C CA . ALA A 1 181 ? 29.072 -4.003 -13.434 1.00 52.88 181 ALA A CA 1
ATOM 1420 C C . ALA A 1 181 ? 29.671 -3.179 -14.581 1.00 52.88 181 ALA A C 1
ATOM 1422 O O . ALA A 1 181 ? 28.919 -2.589 -15.355 1.00 52.88 181 ALA A O 1
ATOM 1423 N N . GLU A 1 182 ? 31.000 -3.158 -14.707 1.00 48.81 182 GLU A N 1
ATOM 1424 C CA . GLU A 1 182 ? 31.717 -2.443 -15.776 1.00 48.81 182 GLU A CA 1
ATOM 1425 C C . GLU A 1 182 ? 31.520 -3.088 -17.160 1.00 48.81 182 GLU A C 1
ATOM 1427 O O . GLU A 1 182 ? 31.643 -2.420 -18.183 1.00 48.81 182 GLU A O 1
ATOM 1432 N N . ALA A 1 183 ? 31.164 -4.377 -17.209 1.00 43.41 183 ALA A N 1
ATOM 1433 C CA . ALA A 1 183 ? 30.991 -5.133 -18.451 1.00 43.41 183 ALA A CA 1
ATOM 1434 C C . ALA A 1 183 ? 29.606 -4.967 -19.111 1.00 43.41 183 ALA A C 1
ATOM 1436 O O . ALA A 1 183 ? 29.395 -5.434 -20.233 1.00 43.41 183 ALA A O 1
ATOM 1437 N N . ALA A 1 184 ? 28.638 -4.348 -18.430 1.00 52.62 184 ALA A N 1
ATOM 1438 C CA . ALA A 1 184 ? 27.270 -4.265 -18.923 1.00 52.62 184 ALA A CA 1
ATOM 1439 C C . ALA A 1 184 ? 27.032 -2.979 -19.725 1.00 52.62 184 ALA A C 1
ATOM 1441 O O . ALA A 1 184 ? 26.962 -1.884 -19.170 1.00 52.62 184 ALA A O 1
ATOM 1442 N N . VAL A 1 185 ? 26.831 -3.127 -21.036 1.00 55.66 185 VAL A N 1
ATOM 1443 C CA . VAL A 1 185 ? 26.352 -2.043 -21.903 1.00 55.66 185 VAL A CA 1
ATOM 1444 C C . VAL A 1 185 ? 24.915 -1.710 -21.499 1.00 55.66 185 VAL A C 1
ATOM 1446 O O . VAL A 1 185 ? 23.982 -2.458 -21.801 1.00 55.66 185 VAL A O 1
ATOM 1449 N N . LEU A 1 186 ? 24.738 -0.608 -20.770 1.00 60.97 186 LEU A N 1
ATOM 1450 C CA . LEU A 1 186 ? 23.415 -0.077 -20.461 1.00 60.97 186 LEU A CA 1
ATOM 1451 C C . LEU A 1 186 ? 22.758 0.385 -21.763 1.00 60.97 186 LEU A C 1
ATOM 1453 O O . LEU A 1 186 ? 23.375 1.098 -22.552 1.00 60.97 186 LEU A O 1
ATOM 1457 N N . ARG A 1 187 ? 21.506 -0.015 -21.990 1.00 62.50 187 ARG A N 1
ATOM 1458 C CA . ARG A 1 187 ? 20.710 0.543 -23.083 1.00 62.50 187 ARG A CA 1
ATOM 1459 C C . ARG A 1 187 ? 20.404 2.014 -22.797 1.00 62.50 187 ARG A C 1
ATOM 1461 O O . ARG A 1 187 ? 20.123 2.403 -21.658 1.00 62.50 187 ARG A O 1
ATOM 1468 N N . ASP A 1 188 ? 20.394 2.814 -23.857 1.00 64.31 188 ASP A N 1
ATOM 1469 C CA . ASP A 1 188 ? 19.880 4.178 -23.809 1.00 64.31 188 ASP A CA 1
ATOM 1470 C C . ASP A 1 188 ? 18.430 4.158 -23.286 1.00 64.31 188 ASP A C 1
ATOM 1472 O O . ASP A 1 188 ? 17.634 3.302 -23.671 1.00 64.31 188 ASP A O 1
ATOM 1476 N N . LEU A 1 189 ? 18.074 5.112 -22.415 1.00 72.75 189 LEU A N 1
ATOM 1477 C CA . LEU A 1 189 ? 16.732 5.283 -21.819 1.00 72.75 189 LEU A CA 1
ATOM 1478 C C . LEU A 1 189 ? 16.323 4.297 -20.701 1.00 72.75 189 LEU A C 1
ATOM 1480 O O . LEU A 1 189 ? 15.189 4.345 -20.222 1.00 72.75 189 LEU A O 1
ATOM 1484 N N . ASP A 1 190 ? 17.234 3.476 -20.178 1.00 78.75 190 ASP A N 1
ATOM 1485 C CA . ASP A 1 190 ? 16.984 2.622 -18.999 1.00 78.75 190 ASP A CA 1
ATOM 1486 C C . ASP A 1 190 ? 16.394 3.386 -17.800 1.00 78.75 190 ASP A C 1
ATOM 1488 O O . ASP A 1 190 ? 15.464 2.944 -17.114 1.00 78.75 190 ASP A O 1
ATOM 1492 N N . ASN A 1 191 ? 16.940 4.577 -17.544 1.00 83.44 191 ASN A N 1
ATOM 1493 C CA . ASN A 1 191 ? 16.513 5.438 -16.445 1.00 83.44 191 ASN A CA 1
ATOM 1494 C C . ASN A 1 191 ? 15.062 5.914 -16.613 1.00 83.44 191 ASN A C 1
ATOM 1496 O O . ASN A 1 191 ? 14.392 6.191 -15.613 1.00 83.44 191 ASN A O 1
ATOM 1500 N N . SER A 1 192 ? 14.561 5.974 -17.848 1.00 87.81 192 SER A N 1
ATOM 1501 C CA . SER A 1 192 ? 13.191 6.364 -18.184 1.00 87.81 192 SER A CA 1
ATOM 1502 C C . SER A 1 192 ? 12.189 5.319 -17.691 1.00 87.81 192 SER A C 1
ATOM 1504 O O . SER A 1 192 ? 11.178 5.670 -17.083 1.00 87.81 192 SER A O 1
ATOM 1506 N N . ILE A 1 193 ? 12.502 4.030 -17.844 1.00 88.62 193 ILE A N 1
ATOM 1507 C CA . ILE A 1 193 ? 11.661 2.937 -17.335 1.00 88.62 193 ILE A CA 1
ATOM 1508 C C . ILE A 1 193 ? 11.593 2.982 -15.807 1.00 88.62 193 ILE A C 1
ATOM 1510 O O . ILE A 1 193 ? 10.509 2.940 -15.222 1.00 88.62 193 ILE A O 1
ATOM 1514 N N . ILE A 1 194 ? 12.746 3.116 -15.145 1.00 89.56 194 ILE A N 1
ATOM 1515 C CA . ILE A 1 194 ? 12.806 3.182 -13.678 1.00 89.56 194 ILE A CA 1
ATOM 1516 C C . ILE A 1 194 ? 12.017 4.390 -13.178 1.00 89.56 194 ILE A C 1
ATOM 1518 O O . ILE A 1 194 ? 11.232 4.260 -12.243 1.00 89.56 194 ILE A O 1
ATOM 1522 N N . SER A 1 195 ? 12.180 5.549 -13.815 1.00 91.44 195 SER A N 1
ATOM 1523 C CA . SER A 1 195 ? 11.453 6.769 -13.451 1.00 91.44 195 SER A CA 1
ATOM 1524 C C . SER A 1 195 ? 9.943 6.608 -13.644 1.00 91.44 195 SER A C 1
ATOM 1526 O O . SER A 1 195 ? 9.177 6.978 -12.755 1.00 91.44 195 SER A O 1
ATOM 1528 N N . GLY A 1 196 ? 9.504 5.977 -14.739 1.00 92.62 196 GLY A N 1
ATOM 1529 C CA . GLY A 1 196 ? 8.097 5.630 -14.961 1.00 92.62 196 GLY A CA 1
ATOM 1530 C C . GLY A 1 196 ? 7.539 4.703 -13.878 1.00 92.62 196 GLY A C 1
ATOM 1531 O O . GLY A 1 196 ? 6.462 4.957 -13.339 1.00 92.62 196 GLY A O 1
ATOM 1532 N N . PHE A 1 197 ? 8.307 3.688 -13.475 1.00 94.62 197 PHE A N 1
ATOM 1533 C CA . PHE A 1 197 ? 7.965 2.798 -12.362 1.00 94.62 197 PHE A CA 1
ATOM 1534 C C . PHE A 1 197 ? 7.875 3.533 -11.011 1.00 94.62 197 PHE A C 1
ATOM 1536 O O . PHE A 1 197 ? 6.938 3.299 -10.243 1.00 94.62 197 PHE A O 1
ATOM 1543 N N . GLN A 1 198 ? 8.797 4.456 -10.712 1.00 94.62 198 GLN A N 1
ATOM 1544 C CA . GLN A 1 198 ? 8.731 5.257 -9.481 1.00 94.62 198 GLN A CA 1
ATOM 1545 C C . GLN A 1 198 ? 7.471 6.131 -9.440 1.00 94.62 198 GLN A C 1
ATOM 1547 O O . GLN A 1 198 ? 6.844 6.252 -8.390 1.00 94.62 198 GLN A O 1
ATOM 1552 N N . LEU A 1 199 ? 7.076 6.716 -10.575 1.00 93.56 199 LEU A N 1
ATOM 1553 C CA . LEU A 1 199 ? 5.856 7.519 -10.672 1.00 93.56 199 LEU A CA 1
ATOM 1554 C C . LEU A 1 199 ? 4.589 6.663 -10.547 1.00 93.56 199 LEU A C 1
ATOM 1556 O O . LEU A 1 199 ? 3.640 7.086 -9.893 1.00 93.56 199 LEU A O 1
ATOM 1560 N N . ALA A 1 200 ? 4.575 5.465 -11.138 1.00 93.88 200 ALA A N 1
ATOM 1561 C CA . ALA A 1 200 ? 3.444 4.541 -11.036 1.00 93.88 200 ALA A CA 1
ATOM 1562 C C . ALA A 1 200 ? 3.242 4.012 -9.610 1.00 93.88 200 ALA A C 1
ATOM 1564 O O . ALA A 1 200 ? 2.117 3.914 -9.136 1.00 93.88 200 ALA A O 1
ATOM 1565 N N . THR A 1 201 ? 4.330 3.694 -8.904 1.00 94.88 201 THR A N 1
ATOM 1566 C CA . THR A 1 201 ? 4.258 3.197 -7.519 1.00 94.88 201 THR A CA 1
ATOM 1567 C C . THR A 1 201 ? 3.953 4.289 -6.498 1.00 94.88 201 THR A C 1
ATOM 1569 O O . THR A 1 201 ? 3.464 3.983 -5.412 1.00 94.88 201 THR A O 1
ATOM 1572 N N . LEU A 1 202 ? 4.230 5.557 -6.821 1.00 94.00 202 LEU A N 1
ATOM 1573 C CA . LEU A 1 202 ? 3.913 6.697 -5.960 1.00 94.00 202 LEU A CA 1
ATOM 1574 C C . LEU A 1 202 ? 2.424 7.066 -5.997 1.00 94.00 202 LEU A C 1
ATOM 1576 O O . LEU A 1 202 ? 1.881 7.464 -4.969 1.00 94.00 202 LEU A O 1
ATOM 1580 N N . SER A 1 203 ? 1.789 6.939 -7.163 1.00 91.00 203 SER A N 1
ATOM 1581 C CA . SER A 1 203 ? 0.389 7.304 -7.390 1.00 91.00 203 SER A CA 1
ATOM 1582 C C . SER A 1 203 ? -0.362 6.127 -8.007 1.00 91.00 203 SER A C 1
ATOM 1584 O O . SER A 1 203 ? -0.362 5.954 -9.227 1.00 91.00 203 SER A O 1
ATOM 1586 N N . GLY A 1 204 ? -0.989 5.322 -7.151 1.00 88.94 204 GLY A N 1
ATOM 1587 C CA . GLY A 1 204 ? -1.764 4.155 -7.547 1.00 88.94 204 GLY A CA 1
ATOM 1588 C C . GLY A 1 204 ? -3.048 4.490 -8.321 1.00 88.94 204 GLY A C 1
ATOM 1589 O O . GLY A 1 204 ? -3.546 5.619 -8.260 1.00 88.94 204 GLY A O 1
ATOM 1590 N N . PRO A 1 205 ? -3.586 3.528 -9.091 1.00 88.12 205 PRO A N 1
ATOM 1591 C CA . PRO A 1 205 ? -4.747 3.741 -9.954 1.00 88.12 205 PRO A CA 1
ATOM 1592 C C . PRO A 1 205 ? -6.068 3.953 -9.215 1.00 88.12 205 PRO A C 1
ATOM 1594 O O . PRO A 1 205 ? -6.998 4.492 -9.817 1.00 88.12 205 PRO A O 1
ATOM 1597 N N . MET A 1 206 ? -6.206 3.505 -7.963 1.00 88.19 206 MET A N 1
ATOM 1598 C CA . MET A 1 206 ? -7.486 3.593 -7.264 1.00 88.19 206 MET A CA 1
ATOM 1599 C C . MET A 1 206 ? -7.703 4.982 -6.679 1.00 88.19 206 MET A C 1
ATOM 1601 O O . MET A 1 206 ? -8.718 5.603 -6.965 1.00 88.19 206 MET A O 1
ATOM 1605 N N . CYS A 1 207 ? -6.776 5.482 -5.875 1.00 89.12 207 CYS A N 1
ATOM 1606 C CA . CYS A 1 207 ? -6.948 6.692 -5.077 1.00 89.12 207 CYS A CA 1
ATOM 1607 C C . CYS A 1 207 ? -5.777 7.665 -5.213 1.00 89.12 207 CYS A C 1
ATOM 1609 O O . CYS A 1 207 ? -5.697 8.597 -4.413 1.00 89.12 207 CYS A O 1
ATOM 1611 N N . GLU A 1 208 ? -4.853 7.450 -6.153 1.00 91.12 208 GLU A N 1
ATOM 1612 C CA . GLU A 1 208 ? -3.552 8.130 -6.189 1.00 91.12 208 GLU A CA 1
ATOM 1613 C C . GLU A 1 208 ? -2.798 8.004 -4.857 1.00 91.12 208 GLU A C 1
ATOM 1615 O O . GLU A 1 208 ? -2.173 8.955 -4.380 1.00 91.12 208 GLU A O 1
ATOM 1620 N N . GLU A 1 209 ? -2.915 6.851 -4.199 1.00 92.31 209 GLU A N 1
ATOM 1621 C CA . GLU A 1 209 ? -2.132 6.527 -3.011 1.00 92.31 209 GLU A CA 1
ATOM 1622 C C . GLU A 1 209 ? -0.940 5.634 -3.387 1.00 92.31 209 GLU A C 1
ATOM 1624 O O . GLU A 1 209 ? -1.000 4.902 -4.376 1.00 92.31 209 GLU A O 1
ATOM 1629 N N . PRO A 1 210 ? 0.159 5.664 -2.617 1.00 94.25 210 PRO A N 1
ATOM 1630 C CA . PRO A 1 210 ? 1.296 4.790 -2.857 1.00 94.25 210 PRO A CA 1
ATOM 1631 C C . PRO A 1 210 ? 0.916 3.305 -2.862 1.00 94.25 210 PRO A C 1
ATOM 1633 O O . PRO A 1 210 ? 0.194 2.823 -1.981 1.00 94.25 210 PRO A O 1
ATOM 1636 N N . LEU A 1 211 ? 1.470 2.574 -3.829 1.00 94.56 211 LEU A N 1
ATOM 1637 C CA . LEU A 1 211 ? 1.360 1.121 -3.898 1.00 94.56 211 LEU A CA 1
ATOM 1638 C C . LEU A 1 211 ? 2.204 0.471 -2.794 1.00 94.56 211 LEU A C 1
ATOM 1640 O O . LEU A 1 211 ? 3.252 1.001 -2.409 1.00 94.56 211 LEU A O 1
ATOM 1644 N N . MET A 1 212 ? 1.802 -0.705 -2.325 1.00 93.38 212 MET A N 1
ATOM 1645 C CA . MET A 1 212 ? 2.606 -1.519 -1.411 1.00 93.38 212 MET A CA 1
ATOM 1646 C C . MET A 1 212 ? 2.379 -3.015 -1.661 1.00 93.38 212 MET A C 1
ATOM 1648 O O . MET A 1 212 ? 1.258 -3.465 -1.909 1.00 93.38 212 MET A O 1
ATOM 1652 N N . GLY A 1 213 ? 3.467 -3.788 -1.609 1.00 93.12 213 GLY A N 1
ATOM 1653 C CA . GLY A 1 213 ? 3.431 -5.234 -1.818 1.00 93.12 213 GLY A CA 1
ATOM 1654 C C . GLY A 1 213 ? 3.170 -5.640 -3.270 1.00 93.12 213 GLY A C 1
ATOM 1655 O O . GLY A 1 213 ? 2.613 -6.708 -3.517 1.00 93.12 213 GLY A O 1
ATOM 1656 N N . VAL A 1 214 ? 3.555 -4.810 -4.244 1.00 94.31 214 VAL A N 1
ATOM 1657 C CA . VAL A 1 214 ? 3.374 -5.107 -5.671 1.00 94.31 214 VAL A CA 1
ATOM 1658 C C . VAL A 1 214 ? 4.717 -5.374 -6.340 1.00 94.31 214 VAL A C 1
ATOM 1660 O O . VAL A 1 214 ? 5.686 -4.626 -6.186 1.00 94.31 214 VAL A O 1
ATOM 1663 N N . CYS A 1 215 ? 4.771 -6.444 -7.124 1.00 93.88 215 CYS A N 1
ATOM 1664 C CA . CYS A 1 215 ? 5.888 -6.753 -7.998 1.00 93.88 215 CYS A CA 1
ATOM 1665 C 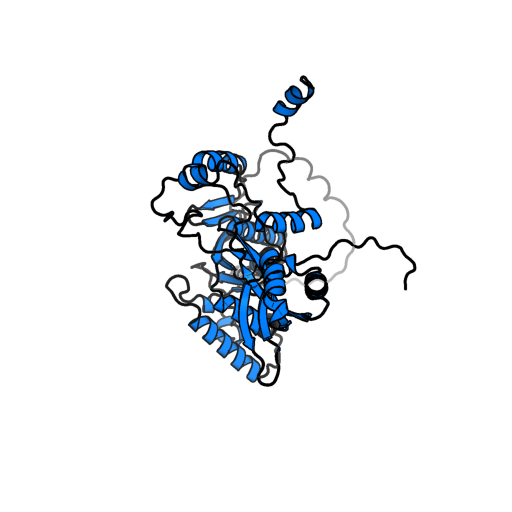C . CYS A 1 215 ? 5.498 -6.491 -9.452 1.00 93.88 215 CYS A C 1
ATOM 1667 O O . CYS A 1 215 ? 4.544 -7.073 -9.965 1.00 93.88 215 CYS A O 1
ATOM 1669 N N . PHE A 1 216 ? 6.263 -5.635 -10.118 1.00 94.44 216 PHE A N 1
ATOM 1670 C CA . PHE A 1 216 ? 6.157 -5.400 -11.549 1.00 94.44 216 PHE A CA 1
ATOM 1671 C C . PHE A 1 216 ? 7.282 -6.139 -12.257 1.00 94.44 216 PHE A C 1
ATOM 1673 O O . PHE A 1 216 ? 8.425 -6.110 -11.815 1.00 94.44 216 PHE A O 1
ATOM 1680 N N . SER A 1 217 ? 6.969 -6.790 -13.367 1.00 92.06 217 SER A N 1
ATOM 1681 C CA . SER A 1 217 ? 7.942 -7.475 -14.211 1.00 92.06 217 SER A CA 1
ATOM 1682 C C . SER A 1 217 ? 7.840 -6.957 -15.634 1.00 92.06 217 SER A C 1
ATOM 1684 O O . SER A 1 217 ? 6.748 -6.896 -16.199 1.00 92.06 217 SER A O 1
ATOM 1686 N N . ILE A 1 218 ? 8.978 -6.563 -16.196 1.00 91.25 218 ILE A N 1
ATOM 1687 C CA . ILE A 1 218 ? 9.068 -6.145 -17.594 1.00 91.25 218 ILE A CA 1
ATOM 1688 C C . ILE A 1 218 ? 9.443 -7.375 -18.405 1.00 91.25 218 ILE A C 1
ATOM 1690 O O . ILE A 1 218 ? 10.503 -7.965 -18.193 1.00 91.25 218 ILE A O 1
ATOM 1694 N N . GLU A 1 219 ? 8.554 -7.780 -19.305 1.00 88.44 219 GLU A N 1
ATOM 1695 C CA . GLU A 1 219 ? 8.749 -8.974 -20.136 1.00 88.44 219 GLU A CA 1
ATOM 1696 C C . GLU A 1 219 ? 9.321 -8.633 -21.508 1.00 88.44 219 GLU A C 1
ATOM 1698 O O . GLU A 1 219 ? 10.074 -9.424 -22.074 1.00 88.44 219 GLU A O 1
ATOM 1703 N N . ARG A 1 220 ? 8.992 -7.449 -22.035 1.00 86.75 220 ARG A N 1
ATOM 1704 C CA . ARG A 1 220 ? 9.427 -7.010 -23.361 1.00 86.75 220 ARG A CA 1
ATOM 1705 C C . ARG A 1 220 ? 9.687 -5.511 -23.370 1.00 86.75 220 ARG A C 1
ATOM 1707 O O . ARG A 1 220 ? 8.865 -4.747 -22.866 1.00 86.75 220 ARG A O 1
ATOM 1714 N N . TRP A 1 221 ? 10.808 -5.115 -23.962 1.00 86.06 221 TRP A N 1
ATOM 1715 C CA . TRP A 1 221 ? 11.131 -3.723 -24.245 1.00 86.06 221 TRP A CA 1
ATOM 1716 C C . TRP A 1 221 ? 11.910 -3.630 -25.556 1.00 86.06 221 TRP A C 1
ATOM 1718 O O . TRP A 1 221 ? 13.091 -3.992 -25.615 1.00 86.06 221 TRP A O 1
ATOM 1728 N N . ASP A 1 222 ? 11.232 -3.119 -26.582 1.00 83.81 222 ASP A N 1
ATOM 1729 C CA . ASP A 1 222 ? 11.790 -2.961 -27.921 1.00 83.81 222 ASP A CA 1
ATOM 1730 C C . ASP A 1 222 ? 11.763 -1.493 -28.327 1.00 83.81 222 ASP A C 1
ATOM 1732 O O . ASP A 1 222 ? 10.733 -0.825 -28.211 1.00 83.81 222 ASP A O 1
ATOM 1736 N N . MET A 1 223 ? 12.891 -1.012 -28.843 1.00 78.94 223 MET A N 1
ATOM 1737 C CA . MET A 1 223 ? 12.981 0.274 -29.522 1.00 78.94 223 MET A CA 1
ATOM 1738 C C . MET A 1 223 ? 12.822 0.014 -31.019 1.00 78.94 223 MET A C 1
ATOM 1740 O O . MET A 1 223 ? 13.693 -0.573 -31.662 1.00 78.94 223 MET A O 1
ATOM 1744 N N . LEU A 1 224 ? 11.690 0.428 -31.572 1.00 70.31 224 LEU A N 1
ATOM 1745 C CA . LEU A 1 224 ? 11.436 0.439 -33.003 1.00 70.31 224 LEU A CA 1
ATOM 1746 C C . LEU A 1 224 ? 12.203 1.632 -33.581 1.00 70.31 224 LEU A C 1
ATOM 1748 O O . LEU A 1 224 ? 11.691 2.749 -33.660 1.00 70.31 224 LEU A O 1
ATOM 1752 N N . SER A 1 225 ? 13.472 1.403 -33.934 1.00 55.25 225 SER A N 1
ATOM 1753 C CA . SER A 1 225 ? 14.221 2.333 -34.780 1.00 55.25 225 SER A CA 1
ATOM 1754 C C . SER A 1 225 ? 13.384 2.628 -36.022 1.00 55.25 225 SER A C 1
ATOM 1756 O O . SER A 1 225 ? 12.814 1.713 -36.622 1.00 55.25 225 SER A O 1
ATOM 1758 N N . SER A 1 226 ? 13.274 3.902 -36.386 1.00 43.00 226 SER A N 1
ATOM 1759 C CA . SER A 1 226 ? 12.535 4.337 -37.561 1.00 43.00 226 SER A CA 1
ATOM 1760 C C . SER A 1 226 ? 13.165 3.765 -38.834 1.00 43.00 226 SER A C 1
ATOM 1762 O O . SER A 1 226 ? 13.978 4.416 -39.486 1.00 43.00 226 SER A O 1
ATOM 1764 N N . ALA A 1 227 ? 12.746 2.574 -39.245 1.00 38.34 227 ALA A N 1
ATOM 1765 C CA . ALA A 1 227 ? 12.676 2.251 -40.657 1.00 38.34 227 ALA A CA 1
ATOM 1766 C C . ALA A 1 227 ? 11.465 3.018 -41.213 1.00 38.34 227 ALA A C 1
ATOM 1768 O O . ALA A 1 227 ? 10.338 2.551 -41.114 1.00 38.34 227 ALA A O 1
ATOM 1769 N N . ASN A 1 228 ? 11.725 4.241 -41.692 1.00 30.06 228 ASN A N 1
ATOM 1770 C CA . ASN A 1 228 ? 10.838 5.141 -42.442 1.00 30.06 228 ASN A CA 1
ATOM 1771 C C . ASN A 1 228 ? 9.357 5.184 -42.006 1.00 30.06 228 ASN A C 1
ATOM 1773 O O . ASN A 1 228 ? 8.558 4.364 -42.462 1.00 30.06 228 ASN A O 1
ATOM 1777 N N . PRO A 1 229 ? 8.919 6.203 -41.243 1.00 38.91 229 PRO A N 1
ATOM 1778 C CA . PRO A 1 229 ? 7.498 6.496 -41.176 1.00 38.91 229 PRO A CA 1
ATOM 1779 C C . PRO A 1 229 ? 7.048 7.015 -42.549 1.00 38.91 229 PRO A C 1
ATOM 1781 O O . PRO A 1 229 ? 7.489 8.069 -43.009 1.00 38.91 229 PRO A O 1
ATOM 1784 N N . VAL A 1 230 ? 6.169 6.266 -43.218 1.00 36.59 230 VAL A N 1
ATOM 1785 C CA . VAL A 1 230 ? 5.346 6.796 -44.310 1.00 36.59 230 VAL A CA 1
ATOM 1786 C C . VAL A 1 230 ? 4.529 7.939 -43.711 1.00 36.59 230 VAL A C 1
ATOM 1788 O O . VAL A 1 230 ? 3.606 7.709 -42.931 1.00 36.59 230 VAL A O 1
ATOM 1791 N N . ALA A 1 231 ? 4.933 9.173 -44.002 1.00 32.25 231 ALA A N 1
ATOM 1792 C CA . ALA A 1 231 ? 4.192 10.359 -43.604 1.00 32.25 231 ALA A CA 1
ATOM 1793 C C . ALA A 1 231 ? 2.815 10.370 -44.301 1.00 32.25 231 ALA A C 1
ATOM 1795 O O . ALA A 1 231 ? 2.734 9.996 -45.477 1.00 32.25 231 ALA A O 1
ATOM 1796 N N . PRO A 1 232 ? 1.738 10.809 -43.625 1.00 33.28 232 PRO A N 1
ATOM 1797 C CA . PRO A 1 232 ? 0.477 11.128 -44.286 1.00 33.28 232 PRO A CA 1
ATOM 1798 C C . PRO A 1 232 ? 0.692 12.269 -45.299 1.00 33.28 232 PRO A C 1
ATOM 1800 O O . PRO A 1 232 ? 1.489 13.172 -45.025 1.00 33.28 232 PRO A O 1
ATOM 1803 N N . PRO A 1 233 ? 0.018 12.260 -46.461 1.00 35.28 233 PRO A N 1
ATOM 1804 C CA . PRO A 1 233 ? 0.216 13.273 -47.480 1.00 35.28 233 PRO A CA 1
ATOM 1805 C C . PRO A 1 233 ? -0.683 14.466 -47.172 1.00 35.28 233 PRO A C 1
ATOM 1807 O O . PRO A 1 233 ? -1.826 14.469 -47.594 1.00 35.28 233 PRO A O 1
ATOM 1810 N N . GLU A 1 234 ? -0.191 15.452 -46.431 1.00 37.81 234 GLU A N 1
ATOM 1811 C CA . GLU A 1 234 ? -0.689 16.834 -46.467 1.00 37.81 234 GLU A CA 1
ATOM 1812 C C . GLU A 1 234 ? 0.234 17.705 -45.602 1.00 37.81 234 GLU A C 1
ATOM 1814 O O . GLU A 1 234 ? 0.574 17.321 -44.489 1.00 37.81 234 GLU A O 1
ATOM 1819 N N . GLN A 1 235 ? 0.636 18.869 -46.130 1.00 33.75 235 GLN A N 1
ATOM 1820 C CA . GLN A 1 235 ? 1.596 19.841 -45.564 1.00 33.75 235 GLN A CA 1
ATOM 1821 C C . GLN A 1 235 ? 3.082 19.592 -45.887 1.00 33.75 235 GLN A C 1
ATOM 1823 O O . GLN A 1 235 ? 3.961 19.620 -45.030 1.00 33.75 235 GLN A O 1
ATOM 1828 N N . ARG A 1 236 ? 3.379 19.433 -47.181 1.00 31.75 236 ARG A N 1
ATOM 1829 C CA . ARG A 1 236 ? 4.609 19.975 -47.777 1.00 31.75 236 ARG A CA 1
ATOM 1830 C C . ARG A 1 236 ? 4.211 21.202 -48.577 1.00 31.75 236 ARG A C 1
ATOM 1832 O O . ARG A 1 236 ? 3.750 21.041 -49.692 1.00 31.75 236 ARG A O 1
ATOM 1839 N N . ASP A 1 237 ? 4.272 22.353 -47.931 1.00 29.25 237 ASP A N 1
ATOM 1840 C CA . ASP A 1 237 ? 4.425 23.699 -48.490 1.00 29.25 237 ASP A CA 1
ATOM 1841 C C . ASP A 1 237 ? 4.393 24.634 -47.272 1.00 29.25 237 ASP A C 1
ATOM 1843 O O . ASP A 1 237 ? 3.585 24.407 -46.374 1.00 29.25 237 ASP A O 1
ATOM 1847 N N . LEU A 1 238 ? 5.263 25.652 -47.226 1.00 33.44 238 LEU A N 1
ATOM 1848 C CA . LEU A 1 238 ? 5.451 26.670 -46.159 1.00 33.44 238 LEU A CA 1
ATOM 1849 C C . LEU A 1 238 ? 6.693 26.554 -45.250 1.00 33.44 238 LEU A C 1
ATOM 1851 O O . LEU A 1 238 ? 6.704 27.131 -44.164 1.00 33.44 238 LEU A O 1
ATOM 1855 N N . MET A 1 239 ? 7.786 25.913 -45.677 1.00 31.09 239 MET A N 1
ATOM 1856 C CA . MET A 1 239 ? 9.066 26.065 -44.960 1.00 31.09 239 MET A CA 1
ATOM 1857 C C . MET A 1 239 ? 10.288 26.052 -45.891 1.00 31.09 239 MET A C 1
ATOM 1859 O O . MET A 1 239 ? 11.222 25.289 -45.690 1.00 31.09 239 MET A O 1
ATOM 1863 N N . GLU A 1 240 ? 10.284 26.907 -46.917 1.00 29.17 240 GLU A N 1
ATOM 1864 C CA . GLU A 1 240 ? 11.469 27.178 -47.760 1.00 29.17 240 GLU A CA 1
ATOM 1865 C C . GLU A 1 240 ? 11.887 28.662 -47.789 1.00 29.17 240 GLU A C 1
ATOM 1867 O O . GLU A 1 240 ? 12.767 29.047 -48.550 1.00 29.17 240 GLU A O 1
ATOM 1872 N N . GLU A 1 241 ? 11.329 29.514 -46.922 1.00 27.78 241 GLU A N 1
ATOM 1873 C CA . GLU A 1 241 ? 11.477 30.971 -47.068 1.00 27.78 241 GLU A CA 1
ATOM 1874 C C . GLU A 1 241 ? 12.015 31.707 -45.828 1.00 27.78 241 GLU A C 1
ATOM 1876 O O . GLU A 1 241 ? 11.624 32.832 -45.569 1.00 27.78 241 GLU A O 1
ATOM 1881 N N . TYR A 1 242 ? 12.936 31.127 -45.046 1.00 26.42 242 TYR A N 1
ATOM 1882 C CA . TYR A 1 242 ? 13.620 31.874 -43.962 1.00 26.42 242 TYR A CA 1
ATOM 1883 C C . TYR A 1 242 ? 15.067 31.415 -43.697 1.00 26.42 242 TYR A C 1
ATOM 1885 O O . TYR A 1 242 ? 15.491 31.271 -42.553 1.00 26.42 242 TYR A O 1
ATOM 1893 N N . SER A 1 243 ? 15.869 31.177 -44.739 1.00 28.22 243 SER A N 1
ATOM 1894 C CA . SER A 1 243 ? 17.304 30.859 -44.562 1.00 28.22 243 SER A CA 1
ATOM 1895 C C . SER A 1 243 ? 18.256 31.678 -45.431 1.00 28.22 243 SER A C 1
ATOM 1897 O O . SER A 1 243 ? 19.394 31.277 -45.630 1.00 28.22 243 SER A O 1
ATOM 1899 N N . ASN A 1 244 ? 17.830 32.860 -45.881 1.00 27.41 244 ASN A N 1
ATOM 1900 C CA . ASN A 1 244 ? 18.709 33.828 -46.536 1.00 27.41 244 ASN A CA 1
ATOM 1901 C C . ASN A 1 244 ? 18.593 35.200 -45.870 1.00 27.41 244 ASN A C 1
ATOM 1903 O O . ASN A 1 244 ? 17.937 36.080 -46.407 1.00 27.41 244 ASN A O 1
ATOM 1907 N N . THR A 1 245 ? 19.239 35.385 -44.715 1.00 25.02 245 THR A N 1
ATOM 1908 C CA . THR A 1 245 ? 19.889 36.666 -44.378 1.00 25.02 245 THR A CA 1
ATOM 1909 C C . THR A 1 245 ? 20.762 36.537 -43.130 1.00 25.02 245 THR A C 1
ATOM 1911 O O . THR A 1 245 ? 20.276 36.084 -42.098 1.00 25.02 245 THR A O 1
ATOM 1914 N N . LEU A 1 246 ? 21.988 37.067 -43.254 1.00 26.12 246 LEU A N 1
ATOM 1915 C CA . LEU A 1 246 ? 22.968 37.477 -42.229 1.00 26.12 246 LEU A CA 1
ATOM 1916 C C . LEU A 1 246 ? 24.213 36.587 -42.089 1.00 26.12 246 LEU A C 1
ATOM 1918 O O . LEU A 1 246 ? 24.354 35.784 -41.173 1.00 26.12 246 LEU A O 1
ATOM 1922 N N . GLU A 1 247 ? 25.165 36.847 -42.988 1.00 25.16 247 GLU A N 1
ATOM 1923 C CA . GLU A 1 247 ? 26.597 36.761 -42.696 1.00 25.16 247 GLU A CA 1
ATOM 1924 C C . GLU A 1 247 ? 27.075 37.957 -41.838 1.00 25.16 247 GLU A C 1
ATOM 1926 O O . GLU A 1 247 ? 26.434 39.009 -41.796 1.00 25.16 247 GLU A O 1
ATOM 1931 N N . VAL A 1 248 ? 28.289 37.786 -41.293 1.00 24.98 248 VAL A N 1
ATOM 1932 C CA . VAL A 1 248 ? 29.274 38.757 -40.766 1.00 24.98 248 VAL A CA 1
ATOM 1933 C C . VAL A 1 248 ? 29.461 38.742 -39.242 1.00 24.98 248 VAL A C 1
ATOM 1935 O O . VAL A 1 248 ? 28.839 39.487 -38.492 1.00 24.98 248 VAL A O 1
ATOM 1938 N N . SER A 1 249 ? 30.466 37.993 -38.777 1.00 26.19 249 SER A N 1
ATOM 1939 C CA . SER A 1 249 ? 31.751 38.592 -38.359 1.00 26.19 249 SER A CA 1
ATOM 1940 C C . SER A 1 249 ? 32.824 37.527 -38.085 1.00 26.19 249 SER A C 1
ATOM 1942 O O . SER A 1 249 ? 32.565 36.449 -37.564 1.00 26.19 249 SER A O 1
ATOM 1944 N N . GLN A 1 250 ? 34.036 37.857 -38.526 1.00 25.03 250 GLN A N 1
ATOM 1945 C CA . GLN A 1 250 ? 35.239 37.032 -38.611 1.00 25.03 250 GLN A CA 1
ATOM 1946 C C . GLN A 1 250 ? 35.921 36.817 -37.249 1.00 25.03 250 GLN A C 1
ATOM 1948 O O . GLN A 1 250 ? 35.957 37.725 -36.424 1.00 25.03 250 GLN A O 1
ATOM 1953 N N . SER A 1 251 ? 36.635 35.699 -37.089 1.00 24.47 251 SER A N 1
ATOM 1954 C CA . SER A 1 251 ? 38.081 35.768 -36.821 1.00 24.47 251 SER A CA 1
ATOM 1955 C C . SER A 1 251 ? 38.807 34.466 -37.187 1.00 24.47 251 SER A C 1
ATOM 1957 O O . SER A 1 251 ? 38.325 33.355 -37.006 1.00 24.47 251 SER A O 1
ATOM 1959 N N . THR A 1 252 ? 39.961 34.708 -37.791 1.00 20.41 252 THR A N 1
ATOM 1960 C CA . THR A 1 252 ? 40.992 33.882 -38.423 1.00 20.41 252 THR A CA 1
ATOM 1961 C C . THR A 1 252 ? 41.699 32.865 -37.525 1.00 20.41 252 THR A C 1
ATOM 1963 O O . THR A 1 252 ? 42.138 33.238 -36.440 1.00 20.41 252 THR A O 1
ATOM 1966 N N . SER A 1 253 ? 42.007 31.683 -38.073 1.00 23.08 253 SER A N 1
ATOM 1967 C CA . SER A 1 253 ? 43.398 31.249 -38.333 1.00 23.08 253 SER A CA 1
ATOM 1968 C C . SER A 1 253 ? 43.425 29.947 -39.145 1.00 23.08 253 SER A C 1
ATOM 1970 O O . SER A 1 253 ? 42.727 28.990 -38.815 1.00 23.08 253 SER A O 1
ATOM 1972 N N . GLU A 1 254 ? 44.224 29.953 -40.207 1.00 22.44 254 GLU A N 1
ATOM 1973 C CA . GLU A 1 254 ? 44.469 28.871 -41.162 1.00 22.44 254 GLU A CA 1
ATOM 1974 C C . GLU A 1 254 ? 45.355 27.762 -40.573 1.00 22.44 254 GLU A C 1
ATOM 1976 O O . GLU A 1 254 ? 46.294 28.067 -39.848 1.00 22.44 254 GLU A O 1
ATOM 1981 N N . GLU A 1 255 ? 45.126 26.508 -40.979 1.00 22.83 255 GLU A N 1
ATOM 1982 C CA . GLU A 1 255 ? 46.200 25.604 -41.419 1.00 22.83 255 GLU A CA 1
ATOM 1983 C C . GLU A 1 255 ? 45.628 24.414 -42.218 1.00 22.83 255 GLU A C 1
ATOM 1985 O O . GLU A 1 255 ? 44.723 23.701 -41.787 1.00 22.83 255 GLU A O 1
ATOM 1990 N N . MET A 1 256 ? 46.164 24.229 -43.426 1.00 21.86 256 MET A N 1
ATOM 1991 C CA . MET A 1 256 ? 45.906 23.121 -44.347 1.00 21.86 256 MET A CA 1
ATOM 1992 C C . MET A 1 256 ? 46.928 22.008 -44.113 1.00 21.86 256 MET A C 1
ATOM 1994 O O . MET A 1 256 ? 48.115 22.261 -44.283 1.00 21.86 256 MET A O 1
ATOM 1998 N N . THR A 1 257 ? 46.493 20.762 -43.893 1.00 22.14 257 THR A N 1
ATOM 1999 C CA . THR A 1 257 ? 47.202 19.580 -44.422 1.00 22.14 257 THR A CA 1
ATOM 2000 C C . THR A 1 257 ? 46.229 18.454 -44.779 1.00 22.14 257 THR A C 1
ATOM 2002 O O . THR A 1 257 ? 45.267 18.154 -44.080 1.00 22.14 257 THR A O 1
ATOM 2005 N N . SER A 1 258 ? 46.489 17.861 -45.940 1.00 24.89 258 SER A N 1
ATOM 2006 C CA . SER A 1 258 ? 45.752 16.793 -46.611 1.00 24.89 258 SER A CA 1
ATOM 2007 C C . SER A 1 258 ? 46.087 15.397 -46.077 1.00 24.89 258 SER A C 1
ATOM 2009 O O . SER A 1 258 ? 47.261 15.099 -45.864 1.00 24.89 258 SER A O 1
ATOM 2011 N N . GLY A 1 259 ? 45.105 14.489 -46.040 1.00 23.25 259 GLY A N 1
ATOM 2012 C CA . GLY A 1 259 ? 45.372 13.053 -45.910 1.00 23.25 259 GLY A CA 1
ATOM 2013 C C . GLY A 1 259 ? 44.117 12.189 -45.804 1.00 23.25 259 GLY A C 1
ATOM 2014 O O . GLY A 1 259 ? 43.570 12.010 -44.723 1.00 23.25 259 GLY A O 1
ATOM 2015 N N . SER A 1 260 ? 43.675 11.622 -46.927 1.00 24.97 260 SER A N 1
ATOM 2016 C CA . SER A 1 260 ? 42.674 10.550 -46.989 1.00 24.97 260 SER A CA 1
ATOM 2017 C C . SER A 1 260 ? 43.101 9.326 -46.171 1.00 24.97 260 SER A C 1
ATOM 2019 O O . SER A 1 260 ? 44.248 8.911 -46.311 1.00 24.97 260 SER A O 1
ATOM 2021 N N . ASN A 1 261 ? 42.181 8.691 -45.424 1.00 23.16 261 ASN A N 1
ATOM 2022 C CA . ASN A 1 261 ? 42.005 7.226 -45.398 1.00 23.16 261 ASN A CA 1
ATOM 2023 C C . ASN A 1 261 ? 40.827 6.760 -44.509 1.00 23.16 261 ASN A C 1
ATOM 2025 O O . ASN A 1 261 ? 40.777 7.046 -43.323 1.00 23.16 261 ASN A O 1
ATOM 2029 N N . LYS A 1 262 ? 39.931 5.985 -45.142 1.00 23.42 262 LYS A N 1
ATOM 2030 C CA . LYS A 1 262 ? 39.051 4.910 -44.631 1.00 23.42 262 LYS A CA 1
ATOM 2031 C C . LYS A 1 262 ? 38.342 5.106 -43.279 1.00 23.42 262 LYS A C 1
ATOM 2033 O O . LYS A 1 262 ? 38.905 4.899 -42.213 1.00 23.42 262 LYS A O 1
ATOM 2038 N N . ALA A 1 263 ? 37.034 5.343 -43.381 1.00 23.06 263 ALA A N 1
ATOM 2039 C CA . ALA A 1 263 ? 36.065 5.210 -42.305 1.00 23.06 263 ALA A CA 1
ATOM 2040 C C . ALA A 1 263 ? 35.968 3.755 -41.803 1.00 23.06 263 ALA A C 1
ATOM 2042 O O . ALA A 1 263 ? 35.379 2.900 -42.462 1.00 23.06 263 ALA A O 1
ATOM 2043 N N . GLU A 1 264 ? 36.504 3.499 -40.613 1.00 24.72 264 GLU A N 1
ATOM 2044 C CA . GLU A 1 264 ? 35.986 2.484 -39.698 1.00 24.72 264 GLU A CA 1
ATOM 2045 C C . GLU A 1 264 ? 35.111 3.218 -38.676 1.00 24.72 264 GLU A C 1
ATOM 2047 O O . GLU A 1 264 ? 35.602 4.005 -37.867 1.00 24.72 264 GLU A O 1
ATOM 2052 N N . GLN A 1 265 ? 33.793 3.016 -38.752 1.00 24.17 265 GLN A N 1
ATOM 2053 C CA . GLN A 1 265 ? 32.832 3.570 -37.798 1.00 24.17 265 GLN A CA 1
ATOM 2054 C C . GLN A 1 265 ? 33.038 2.927 -36.420 1.00 24.17 265 GLN A C 1
ATOM 2056 O O . GLN A 1 265 ? 32.451 1.895 -36.102 1.00 24.17 265 GLN A O 1
ATOM 2061 N N . ARG A 1 266 ? 33.857 3.563 -35.581 1.00 23.20 266 ARG A N 1
ATOM 2062 C CA . ARG A 1 266 ? 33.710 3.481 -34.128 1.00 23.20 266 ARG A CA 1
ATOM 2063 C C . ARG A 1 266 ? 32.601 4.451 -33.734 1.00 23.20 266 ARG A C 1
ATOM 2065 O O . ARG A 1 266 ? 32.748 5.657 -33.894 1.00 23.20 266 ARG A O 1
ATOM 2072 N N . PHE A 1 267 ? 31.475 3.912 -33.277 1.00 25.86 267 PHE A N 1
ATOM 2073 C CA . PHE A 1 267 ? 30.461 4.689 -32.571 1.00 25.86 267 PHE A CA 1
ATOM 2074 C C . PHE A 1 267 ? 31.061 5.110 -31.225 1.00 25.86 267 PHE A C 1
ATOM 2076 O O . PHE A 1 267 ? 31.141 4.298 -30.306 1.00 25.86 267 PHE A O 1
ATOM 2083 N N . ASP A 1 268 ? 31.528 6.354 -31.129 1.00 24.52 268 ASP A N 1
ATOM 2084 C CA . ASP A 1 268 ? 31.879 6.968 -29.850 1.00 24.52 268 ASP A CA 1
ATOM 2085 C C . ASP A 1 268 ? 30.582 7.294 -29.099 1.00 24.52 268 ASP A C 1
ATOM 2087 O O . ASP A 1 268 ? 29.815 8.183 -29.473 1.00 24.52 268 ASP A O 1
ATOM 2091 N N . SER A 1 269 ? 30.310 6.528 -28.045 1.00 34.06 269 SER A N 1
ATOM 2092 C CA . SER A 1 269 ? 29.185 6.709 -27.128 1.00 34.06 269 SER A CA 1
ATOM 2093 C C . SER A 1 269 ? 29.492 7.818 -26.117 1.00 34.06 269 SER A C 1
ATOM 2095 O O . SER A 1 269 ? 29.702 7.555 -24.932 1.00 34.06 269 SER A O 1
ATOM 2097 N N . ALA A 1 270 ? 29.540 9.064 -26.582 1.00 33.22 270 ALA A N 1
ATOM 2098 C CA . ALA A 1 270 ? 29.656 10.237 -25.724 1.00 33.22 270 ALA A CA 1
ATOM 2099 C C . ALA A 1 270 ? 28.419 11.131 -25.901 1.00 33.22 270 ALA A C 1
ATOM 2101 O O . ALA A 1 270 ? 28.257 11.811 -26.909 1.00 33.22 270 ALA A O 1
ATOM 2102 N N . SER A 1 271 ? 27.536 11.076 -24.895 1.00 38.66 271 SER A N 1
ATOM 2103 C CA . SER A 1 271 ? 26.408 11.986 -24.645 1.00 38.66 271 SER A CA 1
ATOM 2104 C C . SER A 1 271 ? 25.433 12.219 -25.810 1.00 38.66 271 SER A C 1
ATOM 2106 O O . SER A 1 271 ? 25.296 13.337 -26.300 1.00 38.66 271 SER A O 1
ATOM 2108 N N . ALA A 1 272 ? 24.679 11.190 -26.201 1.00 42.53 272 ALA A N 1
ATOM 2109 C CA . ALA A 1 272 ? 23.342 11.432 -26.739 1.00 42.53 272 ALA A CA 1
ATOM 2110 C C . ALA A 1 272 ? 22.433 11.788 -25.555 1.00 42.53 272 ALA A C 1
ATOM 2112 O O . ALA A 1 272 ? 22.397 11.044 -24.576 1.00 42.53 272 ALA A O 1
ATOM 2113 N N . ASP A 1 273 ? 21.745 12.928 -25.603 1.00 40.34 273 ASP A N 1
ATOM 2114 C CA . ASP A 1 273 ? 20.890 13.403 -24.514 1.00 40.34 273 ASP A CA 1
ATOM 2115 C C . ASP A 1 273 ? 19.927 12.305 -24.026 1.00 40.34 273 ASP A C 1
ATOM 2117 O O . ASP A 1 273 ? 18.906 11.998 -24.646 1.00 40.34 273 ASP A O 1
ATOM 2121 N N . CYS A 1 274 ? 20.222 11.738 -22.852 1.00 47.44 274 CYS A N 1
ATOM 2122 C CA . CYS A 1 274 ? 19.435 10.684 -22.198 1.00 47.44 274 CYS A CA 1
ATOM 2123 C C . CYS A 1 274 ? 18.003 11.148 -21.835 1.00 47.44 274 CYS A C 1
ATOM 2125 O O . CYS A 1 274 ? 17.164 10.369 -21.372 1.00 47.44 274 CYS A O 1
ATOM 2127 N N . TYR A 1 275 ? 17.736 12.442 -22.024 1.00 54.34 275 TYR A N 1
ATOM 2128 C CA . TYR A 1 275 ? 16.504 13.154 -21.719 1.00 54.34 275 TYR A CA 1
ATOM 2129 C C . TYR A 1 275 ? 15.968 13.884 -22.958 1.00 54.34 275 TYR A C 1
ATOM 2131 O O . TYR A 1 275 ? 15.718 15.083 -22.937 1.00 54.34 275 TYR A O 1
ATOM 2139 N N . GLY A 1 276 ? 15.766 13.152 -24.053 1.00 69.06 276 GLY A N 1
ATOM 2140 C CA . GLY A 1 276 ? 14.988 13.639 -25.195 1.00 69.06 276 GLY A CA 1
ATOM 2141 C C . GLY A 1 276 ? 13.464 13.486 -25.012 1.00 69.06 276 GLY A C 1
ATOM 2142 O O . GLY A 1 276 ? 13.005 12.834 -24.067 1.00 69.06 276 GLY A O 1
ATOM 2143 N N . PRO A 1 277 ? 12.645 13.986 -25.959 1.00 76.38 277 PRO A N 1
ATOM 2144 C CA . PRO A 1 277 ? 11.191 13.769 -25.984 1.00 76.38 277 PRO A CA 1
ATOM 2145 C C . PRO A 1 277 ? 10.793 12.286 -25.910 1.00 76.38 277 PRO A C 1
ATOM 2147 O O . PRO A 1 277 ? 9.795 11.935 -25.282 1.00 76.38 277 PRO A O 1
ATOM 2150 N N . VAL A 1 278 ? 11.615 11.403 -26.489 1.00 81.19 278 VAL A N 1
ATOM 2151 C CA . VAL A 1 278 ? 11.438 9.943 -26.444 1.00 81.19 278 VAL A CA 1
ATOM 2152 C C . VAL A 1 278 ? 11.571 9.401 -25.015 1.00 81.19 278 VAL A C 1
ATOM 2154 O O . VAL A 1 278 ? 10.785 8.549 -24.610 1.00 81.19 278 VAL A O 1
ATOM 2157 N N . SER A 1 279 ? 12.495 9.949 -24.216 1.00 84.50 279 SER A N 1
ATOM 2158 C CA . SER A 1 279 ? 12.682 9.597 -22.800 1.00 84.50 279 SER A CA 1
ATOM 2159 C C . SER A 1 279 ? 11.433 9.922 -21.980 1.00 84.50 279 SER A C 1
ATOM 2161 O O . SER A 1 279 ? 10.922 9.070 -21.253 1.00 84.50 279 SER A O 1
ATOM 2163 N N . GLY A 1 280 ? 10.876 11.125 -22.162 1.00 87.31 280 GLY A N 1
ATOM 2164 C CA . GLY A 1 280 ? 9.636 11.546 -21.503 1.00 87.31 280 GLY A CA 1
ATOM 2165 C C . GLY A 1 280 ? 8.428 10.693 -21.900 1.00 87.31 280 GLY A C 1
ATOM 2166 O O . GLY A 1 280 ? 7.652 10.272 -21.039 1.00 87.31 280 GLY A O 1
ATOM 2167 N N . GLN A 1 281 ? 8.293 10.375 -23.190 1.00 87.56 281 GLN A N 1
ATOM 2168 C CA . GLN A 1 281 ? 7.225 9.500 -23.679 1.00 87.56 281 GLN A CA 1
ATOM 2169 C C . GLN A 1 281 ? 7.358 8.071 -23.144 1.00 87.56 281 GLN A C 1
ATOM 2171 O O . GLN A 1 281 ? 6.349 7.470 -22.781 1.00 87.56 281 GLN A O 1
ATOM 2176 N N . LEU A 1 282 ? 8.580 7.545 -23.023 1.00 88.62 282 LEU A N 1
ATOM 2177 C CA . LEU A 1 282 ? 8.829 6.230 -22.435 1.00 88.62 282 LEU A CA 1
ATOM 2178 C C . LEU A 1 282 ? 8.512 6.199 -20.932 1.00 88.62 282 LEU A C 1
ATOM 2180 O O . LEU A 1 282 ? 7.931 5.223 -20.456 1.00 88.62 282 LEU A O 1
ATOM 2184 N N . ILE A 1 283 ? 8.827 7.267 -20.186 1.00 90.94 283 ILE A N 1
ATOM 2185 C CA . ILE A 1 283 ? 8.434 7.419 -18.771 1.00 90.94 283 ILE A CA 1
ATOM 2186 C C . ILE A 1 283 ? 6.910 7.350 -18.641 1.00 90.94 283 ILE A C 1
ATOM 2188 O O . ILE A 1 283 ? 6.393 6.586 -17.824 1.00 90.94 283 ILE A O 1
ATOM 2192 N N . ALA A 1 284 ? 6.192 8.127 -19.456 1.00 90.62 284 ALA A N 1
ATOM 2193 C CA . ALA A 1 284 ? 4.734 8.170 -19.440 1.00 90.62 284 ALA A CA 1
ATOM 2194 C C . ALA A 1 284 ? 4.115 6.821 -19.842 1.00 90.62 284 ALA A C 1
ATOM 2196 O O . ALA A 1 284 ? 3.235 6.322 -19.145 1.00 90.62 284 ALA A O 1
ATOM 2197 N N . ALA A 1 285 ? 4.626 6.196 -20.905 1.00 90.62 285 ALA A N 1
ATOM 2198 C CA . ALA A 1 285 ? 4.196 4.876 -21.358 1.00 90.62 285 ALA A CA 1
ATOM 2199 C C . ALA A 1 285 ? 4.435 3.799 -20.295 1.00 90.62 285 ALA A C 1
ATOM 2201 O O . ALA A 1 285 ? 3.546 3.003 -20.016 1.00 90.62 285 ALA A O 1
ATOM 2202 N N . THR A 1 286 ? 5.597 3.801 -19.640 1.00 91.69 286 THR A N 1
ATOM 2203 C CA . THR A 1 286 ? 5.895 2.849 -18.560 1.00 91.69 286 THR A CA 1
ATOM 2204 C C . THR A 1 286 ? 4.977 3.073 -17.361 1.00 91.69 286 THR A C 1
ATOM 2206 O O . THR A 1 286 ? 4.464 2.111 -16.791 1.00 91.69 286 THR A O 1
ATOM 2209 N N . LYS A 1 287 ? 4.727 4.338 -16.989 1.00 92.94 287 LYS A N 1
ATOM 2210 C CA . LYS A 1 287 ? 3.798 4.681 -15.906 1.00 92.94 287 LYS A CA 1
ATOM 2211 C C . LYS A 1 287 ? 2.400 4.129 -16.192 1.00 92.94 287 LYS A C 1
ATOM 2213 O O . LYS A 1 287 ? 1.802 3.495 -15.325 1.00 92.94 287 LYS A O 1
ATOM 2218 N N . GLU A 1 288 ? 1.908 4.346 -17.406 1.00 91.00 288 GLU A N 1
ATOM 2219 C CA . GLU A 1 288 ? 0.571 3.927 -17.819 1.00 91.00 288 GLU A CA 1
ATOM 2220 C C . GLU A 1 288 ? 0.457 2.405 -17.982 1.00 91.00 288 GLU A C 1
ATOM 2222 O O . GLU A 1 288 ? -0.518 1.807 -17.533 1.00 91.00 288 GLU A O 1
ATOM 2227 N N . ALA A 1 289 ? 1.495 1.750 -18.509 1.00 91.56 289 ALA A N 1
ATOM 2228 C CA . ALA A 1 289 ? 1.563 0.294 -18.596 1.00 91.56 289 ALA A CA 1
ATOM 2229 C C . ALA A 1 289 ? 1.503 -0.355 -17.206 1.00 91.56 289 ALA A C 1
ATOM 2231 O O . ALA A 1 289 ? 0.746 -1.301 -17.001 1.00 91.56 289 ALA A O 1
ATOM 2232 N N . CYS A 1 290 ? 2.239 0.180 -16.224 1.00 92.81 290 CYS A N 1
ATOM 2233 C CA . CYS A 1 290 ? 2.153 -0.268 -14.832 1.00 92.81 290 CYS A CA 1
ATOM 2234 C C . CYS A 1 290 ? 0.751 -0.041 -14.243 1.00 92.81 290 CYS A C 1
ATOM 2236 O O . CYS A 1 290 ? 0.228 -0.914 -13.552 1.00 92.81 290 CYS A O 1
ATOM 2238 N N . ARG A 1 291 ? 0.124 1.106 -14.529 1.00 91.31 291 ARG A N 1
ATOM 2239 C CA . ARG A 1 291 ? -1.221 1.443 -14.042 1.00 91.31 291 ARG A CA 1
ATOM 2240 C C . ARG A 1 291 ? -2.271 0.454 -14.552 1.00 91.31 291 ARG A C 1
ATOM 2242 O O . ARG A 1 291 ? -3.024 -0.100 -13.755 1.00 91.31 291 ARG A O 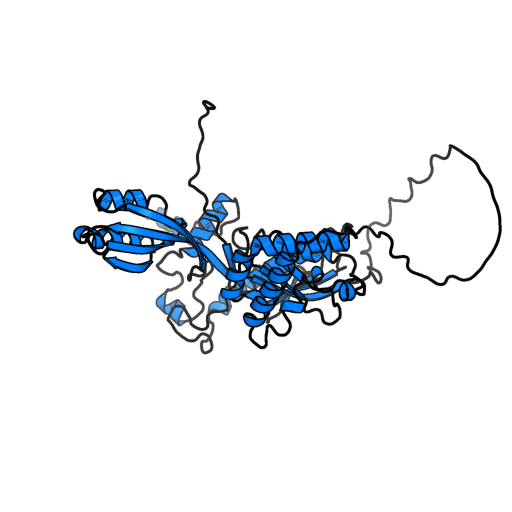1
ATOM 2249 N N . HIS A 1 292 ? -2.259 0.167 -15.850 1.00 90.25 292 HIS A N 1
ATOM 2250 C CA . HIS A 1 292 ? -3.139 -0.827 -16.459 1.00 90.25 292 HIS A CA 1
ATOM 2251 C C . HIS A 1 292 ? -2.821 -2.254 -16.009 1.00 90.25 292 HIS A C 1
ATOM 2253 O O . HIS A 1 292 ? -3.738 -3.027 -15.749 1.00 90.25 292 HIS A O 1
ATOM 2259 N N . ALA A 1 293 ? -1.541 -2.607 -15.857 1.00 90.06 293 ALA A N 1
ATOM 2260 C CA . ALA A 1 293 ? -1.153 -3.925 -15.358 1.00 90.06 293 ALA A CA 1
ATOM 2261 C C . ALA A 1 293 ? -1.650 -4.163 -13.927 1.00 90.06 293 ALA A C 1
ATOM 2263 O O . ALA A 1 293 ? -2.045 -5.279 -13.599 1.00 90.06 293 ALA A O 1
ATOM 2264 N N . PHE A 1 294 ? -1.671 -3.122 -13.090 1.00 91.06 294 PHE A N 1
ATOM 2265 C CA . PHE A 1 294 ? -2.271 -3.182 -11.759 1.00 91.06 294 PHE A CA 1
ATOM 2266 C C . PHE A 1 294 ? -3.795 -3.352 -11.835 1.00 91.06 294 PHE A C 1
ATOM 2268 O O . PHE A 1 294 ? -4.332 -4.220 -11.158 1.00 91.06 294 PHE A O 1
ATOM 2275 N N . GLN A 1 295 ? -4.481 -2.574 -12.680 1.00 88.06 295 GLN A N 1
ATOM 2276 C CA . GLN A 1 295 ? -5.941 -2.651 -12.855 1.00 88.06 295 GLN A CA 1
ATOM 2277 C C . GLN A 1 295 ? -6.415 -3.990 -13.439 1.00 88.06 295 GLN A C 1
ATOM 2279 O O . GLN A 1 295 ? -7.525 -4.421 -13.153 1.00 88.06 295 GLN A O 1
ATOM 2284 N N . ALA A 1 296 ? -5.575 -4.662 -14.233 1.00 85.75 296 ALA A N 1
ATOM 2285 C CA . ALA A 1 296 ? -5.853 -5.997 -14.760 1.00 85.75 296 ALA A CA 1
ATOM 2286 C C . ALA A 1 296 ? -5.819 -7.096 -13.680 1.00 85.75 296 ALA A C 1
ATOM 2288 O O . ALA A 1 296 ? -6.221 -8.230 -13.936 1.00 85.75 296 ALA A O 1
ATOM 2289 N N . GLN A 1 297 ? -5.296 -6.796 -12.489 1.00 86.12 297 GLN A N 1
ATOM 2290 C CA . GLN A 1 297 ? -5.253 -7.710 -11.355 1.00 86.12 297 GLN A CA 1
ATOM 2291 C C . GLN A 1 297 ? -6.309 -7.323 -10.305 1.00 86.12 297 GLN A C 1
ATOM 2293 O O . GLN A 1 297 ? -6.722 -6.166 -10.235 1.00 86.12 297 GLN A O 1
ATOM 2298 N N . PRO A 1 298 ? -6.744 -8.262 -9.444 1.00 86.25 298 PRO A N 1
ATOM 2299 C CA . PRO A 1 298 ? -7.694 -7.948 -8.385 1.00 86.25 298 PRO A CA 1
ATOM 2300 C C . PRO A 1 298 ? -7.040 -7.024 -7.350 1.00 86.25 298 PRO A C 1
ATOM 2302 O O . PRO A 1 298 ? -6.127 -7.409 -6.610 1.00 86.25 298 PRO A O 1
ATOM 2305 N N . GLN A 1 299 ? -7.519 -5.785 -7.326 1.00 89.12 299 GLN A N 1
ATOM 2306 C CA . GLN A 1 299 ? -6.996 -4.700 -6.503 1.00 89.12 299 GLN A CA 1
ATOM 2307 C C . GLN A 1 299 ? -7.687 -4.629 -5.138 1.00 89.12 299 GLN A C 1
ATOM 2309 O O . GLN A 1 299 ? -8.880 -4.904 -5.002 1.00 89.12 299 GLN A O 1
ATOM 2314 N N . ARG A 1 300 ? -6.934 -4.258 -4.101 1.00 91.12 300 ARG A N 1
ATOM 2315 C CA . ARG A 1 300 ? -7.440 -4.071 -2.736 1.00 91.12 300 ARG A CA 1
ATOM 2316 C C . ARG A 1 300 ? -6.833 -2.836 -2.093 1.00 91.12 300 ARG A C 1
ATOM 2318 O O . ARG A 1 300 ? -5.682 -2.477 -2.347 1.00 91.12 300 ARG A O 1
ATOM 2325 N N . LEU A 1 301 ? -7.619 -2.199 -1.232 1.00 91.88 301 LEU A N 1
ATOM 2326 C CA . LEU A 1 301 ? -7.137 -1.131 -0.364 1.00 91.88 301 LEU A CA 1
ATOM 2327 C C . LEU A 1 301 ? -6.524 -1.736 0.897 1.00 91.88 301 LEU A C 1
ATOM 2329 O O . LEU A 1 301 ? -7.077 -2.659 1.491 1.00 91.88 301 LEU A O 1
ATOM 2333 N N . MET A 1 302 ? -5.395 -1.184 1.318 1.00 92.38 302 MET A N 1
ATOM 2334 C CA . MET A 1 302 ? -4.782 -1.468 2.605 1.00 92.38 302 MET A CA 1
ATOM 2335 C C . MET A 1 302 ? -5.052 -0.318 3.563 1.00 92.38 302 MET A C 1
ATOM 2337 O O . MET A 1 302 ? -4.704 0.837 3.292 1.00 92.38 302 MET A O 1
ATOM 2341 N N . ALA A 1 303 ? -5.680 -0.654 4.683 1.00 92.50 303 ALA A N 1
ATOM 2342 C CA . ALA A 1 303 ? -5.899 0.249 5.793 1.00 92.50 303 ALA A CA 1
ATOM 2343 C C . ALA A 1 303 ? -4.693 0.220 6.729 1.00 92.50 303 ALA A C 1
ATOM 2345 O O . ALA A 1 303 ? -4.102 -0.827 6.985 1.00 92.50 303 ALA A O 1
ATOM 2346 N N . ALA A 1 304 ? -4.351 1.376 7.283 1.00 93.12 304 ALA A N 1
ATOM 2347 C CA . ALA A 1 304 ? -3.482 1.409 8.444 1.00 93.12 304 ALA A CA 1
ATOM 2348 C C . ALA A 1 304 ? -4.265 0.940 9.677 1.00 93.12 304 ALA A C 1
ATOM 2350 O O . ALA A 1 304 ? -5.410 1.361 9.884 1.00 93.12 304 ALA A O 1
ATOM 2351 N N . MET A 1 305 ? -3.623 0.119 10.503 1.00 93.88 305 MET A N 1
ATOM 2352 C CA . MET A 1 305 ? -4.175 -0.394 11.751 1.00 93.88 305 MET A CA 1
ATOM 2353 C C . MET A 1 305 ? -3.415 0.182 12.948 1.00 93.88 305 MET A C 1
ATOM 2355 O O . MET A 1 305 ? -2.180 0.198 12.989 1.00 93.88 305 MET A O 1
ATOM 2359 N N . TYR A 1 306 ? -4.164 0.628 13.953 1.00 95.31 306 TYR A N 1
ATOM 2360 C CA . TYR A 1 306 ? -3.639 0.865 15.290 1.00 95.31 306 TYR A CA 1
ATOM 2361 C C . TYR A 1 306 ? -3.721 -0.415 16.107 1.00 95.31 306 TYR A C 1
ATOM 2363 O O . TYR A 1 306 ? -4.773 -1.046 16.146 1.00 95.31 306 TYR A O 1
ATOM 2371 N N . THR A 1 307 ? -2.650 -0.749 16.820 1.00 95.81 307 THR A N 1
ATOM 2372 C CA . THR A 1 307 ? -2.781 -1.575 18.017 1.00 95.81 307 THR A CA 1
ATOM 2373 C C . THR A 1 307 ? -3.316 -0.678 19.124 1.00 95.81 307 THR A C 1
ATOM 2375 O O . THR A 1 307 ? -2.787 0.405 19.390 1.00 95.81 307 THR A O 1
ATOM 2378 N N . CYS A 1 308 ? -4.408 -1.114 19.730 1.00 94.81 308 CYS A N 1
ATOM 2379 C CA . CYS A 1 308 ? -5.040 -0.469 20.850 1.00 94.81 308 CYS A CA 1
ATOM 2380 C C . CYS A 1 308 ? -4.801 -1.292 22.111 1.00 94.81 308 CYS A C 1
ATOM 2382 O O . CYS A 1 308 ? -5.349 -2.388 22.243 1.00 94.81 308 CYS A O 1
ATOM 2384 N N . ASP A 1 309 ? -4.022 -0.728 23.028 1.00 94.81 309 ASP A N 1
ATOM 2385 C CA . ASP A 1 309 ? -3.836 -1.268 24.367 1.00 94.81 309 ASP A CA 1
ATOM 2386 C C . ASP A 1 309 ? -4.849 -0.586 25.290 1.00 94.81 309 ASP A C 1
ATOM 2388 O O . ASP A 1 309 ? -4.785 0.622 25.544 1.00 94.81 309 ASP A O 1
ATOM 2392 N N . ILE A 1 310 ? -5.842 -1.345 25.747 1.00 94.06 310 ILE A N 1
ATOM 2393 C CA . ILE A 1 310 ? -6.929 -0.846 26.589 1.00 94.06 310 ILE A CA 1
ATOM 2394 C C . ILE A 1 310 ? -6.761 -1.428 27.982 1.00 94.06 310 ILE A C 1
ATOM 2396 O O . ILE A 1 310 ? -6.789 -2.643 28.158 1.00 94.06 310 ILE A O 1
ATOM 2400 N N . MET A 1 311 ? -6.635 -0.551 28.974 1.00 92.81 311 MET A N 1
ATOM 2401 C CA . MET A 1 311 ? -6.728 -0.932 30.381 1.00 92.81 311 MET A CA 1
ATOM 2402 C C . MET A 1 311 ? -8.154 -0.687 30.863 1.00 92.81 311 MET A C 1
ATOM 2404 O O . MET A 1 311 ? -8.657 0.434 30.734 1.00 92.81 311 MET A O 1
ATOM 2408 N N . ALA A 1 312 ? -8.803 -1.728 31.379 1.00 93.25 312 ALA A N 1
ATOM 2409 C CA . ALA A 1 312 ? -10.192 -1.682 31.823 1.00 93.25 312 ALA A CA 1
ATOM 2410 C C . ALA A 1 312 ? -10.443 -2.625 33.009 1.00 93.25 312 ALA A C 1
ATOM 2412 O O . ALA A 1 312 ? -9.786 -3.653 33.147 1.00 93.25 312 ALA A O 1
ATOM 2413 N N . THR A 1 313 ? -11.424 -2.299 33.849 1.00 91.31 313 THR A N 1
ATOM 2414 C CA . THR A 1 313 ? -11.920 -3.201 34.901 1.00 91.31 313 THR A CA 1
ATOM 2415 C C . THR A 1 313 ? -12.928 -4.207 34.339 1.00 91.31 313 THR A C 1
ATOM 2417 O O . THR A 1 313 ? -13.568 -3.948 33.314 1.00 91.31 313 THR A O 1
ATOM 2420 N N . ALA A 1 314 ? -13.130 -5.330 35.041 1.00 90.19 314 ALA A N 1
ATOM 2421 C CA . ALA A 1 314 ? -14.057 -6.397 34.636 1.00 90.19 314 ALA A CA 1
ATOM 2422 C C . ALA A 1 314 ? -15.484 -5.897 34.323 1.00 90.19 314 ALA A C 1
ATOM 2424 O O . ALA A 1 314 ? -16.122 -6.352 33.375 1.00 90.19 314 ALA A O 1
ATOM 2425 N N . GLU A 1 315 ? -15.977 -4.919 35.088 1.00 91.44 315 GLU A N 1
ATOM 2426 C CA . GLU A 1 315 ? -17.346 -4.398 34.977 1.00 91.44 315 GLU A CA 1
ATOM 2427 C C . GLU A 1 315 ? -17.635 -3.699 33.639 1.00 91.44 315 GLU A C 1
ATOM 2429 O O . GLU A 1 315 ? -18.778 -3.673 33.173 1.00 91.44 315 GLU A O 1
ATOM 2434 N N . VAL A 1 316 ? -16.611 -3.108 33.009 1.00 93.38 316 VAL A N 1
ATOM 2435 C CA . VAL A 1 316 ? -16.769 -2.300 31.790 1.00 93.38 316 VAL A CA 1
ATOM 2436 C C . VAL A 1 316 ? -16.310 -3.009 30.515 1.00 93.38 316 VAL A C 1
ATOM 2438 O O . VAL A 1 316 ? -16.506 -2.456 29.429 1.00 93.38 316 VAL A O 1
ATOM 2441 N N . LEU A 1 317 ? -15.790 -4.240 30.608 1.00 91.56 317 LEU A N 1
ATOM 2442 C CA . LEU A 1 317 ? -15.296 -5.025 29.466 1.00 91.56 317 LEU A CA 1
ATOM 2443 C C . LEU A 1 317 ? -16.336 -5.155 28.347 1.00 91.56 317 LEU A C 1
ATOM 2445 O O . LEU A 1 317 ? -16.062 -4.821 27.195 1.00 91.56 317 LEU A O 1
ATOM 2449 N N . GLY A 1 318 ? -17.575 -5.527 28.684 1.00 91.94 318 GLY A N 1
ATOM 2450 C CA . GLY A 1 318 ? -18.646 -5.667 27.689 1.00 91.94 318 GLY A CA 1
ATOM 2451 C C . GLY A 1 318 ? -18.941 -4.367 26.928 1.00 91.94 318 GLY A C 1
ATOM 2452 O O . GLY A 1 318 ? -19.244 -4.383 25.734 1.00 91.94 318 GLY A O 1
ATOM 2453 N N . ARG A 1 319 ? -18.792 -3.208 27.586 1.00 93.50 319 ARG A N 1
ATOM 2454 C CA . ARG A 1 319 ? -18.980 -1.898 26.943 1.00 93.50 319 ARG A CA 1
ATOM 2455 C C . ARG A 1 319 ? -17.830 -1.563 26.000 1.00 93.50 319 ARG A C 1
ATOM 2457 O O . ARG A 1 319 ? -18.093 -0.981 24.949 1.00 93.50 319 ARG A O 1
ATOM 2464 N N . VAL A 1 320 ? -16.600 -1.927 26.369 1.00 93.94 320 VAL A N 1
ATOM 2465 C CA . VAL A 1 320 ? -15.403 -1.771 25.529 1.00 93.94 320 VAL A CA 1
ATOM 2466 C C . VAL A 1 320 ? -15.542 -2.615 24.266 1.00 93.94 320 VAL A C 1
ATOM 2468 O O . VAL A 1 320 ? -15.438 -2.064 23.170 1.00 93.94 320 VAL A O 1
ATOM 2471 N N . TYR A 1 321 ? -15.899 -3.897 24.395 1.00 93.56 321 TYR A N 1
ATOM 2472 C CA . TYR A 1 321 ? -16.134 -4.776 23.245 1.00 93.56 321 TYR A CA 1
ATOM 2473 C C . TYR A 1 321 ? -17.241 -4.257 22.325 1.00 93.56 321 TYR A C 1
ATOM 2475 O O . TYR A 1 321 ? -17.086 -4.276 21.106 1.00 93.56 321 TYR A O 1
ATOM 2483 N N . GLY A 1 322 ? -18.319 -3.698 22.885 1.00 93.56 322 GLY A N 1
ATOM 2484 C CA . GLY A 1 322 ? -19.381 -3.087 22.087 1.00 93.56 322 GLY A CA 1
ATOM 2485 C C . GLY A 1 322 ? -18.933 -1.865 21.270 1.00 93.56 322 GLY A C 1
ATOM 2486 O O . GLY A 1 322 ? -19.422 -1.667 20.160 1.00 93.56 322 GLY A O 1
ATOM 2487 N N . VAL A 1 323 ? -18.017 -1.035 21.789 1.00 93.44 323 VAL A N 1
ATOM 2488 C CA . VAL A 1 323 ? -17.459 0.099 21.021 1.00 93.44 323 VAL A CA 1
ATOM 2489 C C . VAL A 1 323 ? -16.450 -0.396 19.991 1.00 93.44 323 VAL A C 1
ATOM 2491 O O . VAL A 1 323 ? -16.464 0.080 18.860 1.00 93.44 323 VAL A O 1
ATOM 2494 N N . LEU A 1 324 ? -15.617 -1.370 20.358 1.00 94.06 324 LEU A N 1
ATOM 2495 C CA . LEU A 1 324 ? -14.616 -1.950 19.470 1.00 94.06 324 LEU A CA 1
ATOM 2496 C C . LEU A 1 324 ? -15.269 -2.635 18.258 1.00 94.06 324 LEU A C 1
ATOM 2498 O O . LEU A 1 324 ? -14.918 -2.315 17.128 1.00 94.06 324 LEU A O 1
ATOM 2502 N N . GLY A 1 325 ? -16.281 -3.481 18.476 1.00 91.94 325 GLY A N 1
ATOM 2503 C CA . GLY A 1 325 ? -16.991 -4.186 17.404 1.00 91.94 325 GLY A CA 1
ATOM 2504 C C . GLY A 1 325 ? -17.767 -3.256 16.468 1.00 91.94 325 GLY A C 1
ATOM 2505 O O . GLY A 1 325 ? -17.786 -3.472 15.262 1.00 91.94 325 GLY A O 1
ATOM 2506 N N . LYS A 1 326 ? -18.330 -2.156 16.989 1.00 91.44 326 LYS A N 1
ATOM 2507 C CA . LYS A 1 326 ? -18.975 -1.117 16.164 1.00 91.44 326 LYS A CA 1
ATOM 2508 C C . LYS A 1 326 ? -17.992 -0.434 15.203 1.00 91.44 326 LYS A C 1
ATOM 2510 O O . LYS A 1 326 ? -18.415 0.081 14.174 1.00 91.44 326 LYS A O 1
ATOM 2515 N N . ARG A 1 327 ? -16.708 -0.389 15.565 1.00 90.94 327 ARG A N 1
ATOM 2516 C CA . ARG A 1 327 ? -15.631 0.246 14.794 1.00 90.94 327 ARG A CA 1
ATOM 2517 C C . ARG A 1 327 ? -14.694 -0.768 14.135 1.00 90.94 327 ARG A C 1
ATOM 2519 O O . ARG A 1 327 ? -13.569 -0.421 13.793 1.00 90.94 327 ARG A O 1
ATOM 2526 N N . GLU A 1 328 ? -15.160 -2.009 13.987 1.00 88.50 328 GLU A N 1
ATOM 2527 C CA . GLU A 1 328 ? -14.453 -3.098 13.295 1.00 88.50 328 GLU A CA 1
ATOM 2528 C C . GLU A 1 328 ? -13.112 -3.480 13.921 1.00 88.50 328 GLU A C 1
ATOM 2530 O O . GLU A 1 328 ? -12.237 -4.057 13.274 1.00 88.50 328 GLU A O 1
ATOM 2535 N N . GLY A 1 329 ? -12.938 -3.168 15.202 1.00 90.38 329 GLY A N 1
ATOM 2536 C CA . GLY A 1 329 ? -11.774 -3.624 15.927 1.00 90.38 329 GLY A CA 1
ATOM 2537 C C . GLY A 1 329 ? -11.884 -5.112 16.248 1.00 90.38 329 GLY A C 1
ATOM 2538 O O . GLY A 1 329 ? -12.945 -5.599 16.646 1.00 90.38 329 GLY A O 1
ATOM 2539 N N . ARG A 1 330 ? -10.769 -5.831 16.116 1.00 92.69 330 ARG A N 1
ATOM 2540 C CA . ARG A 1 330 ? -10.649 -7.233 16.545 1.00 92.69 330 ARG A CA 1
ATOM 2541 C C . ARG A 1 330 ? -9.757 -7.316 17.774 1.00 92.69 330 ARG A C 1
ATOM 2543 O O . ARG A 1 330 ? -8.740 -6.632 17.863 1.00 92.69 330 ARG A O 1
ATOM 2550 N N . VAL A 1 331 ? -10.127 -8.176 18.707 1.00 94.69 331 VAL A N 1
ATOM 2551 C CA . VAL A 1 331 ? -9.338 -8.443 19.911 1.00 94.69 331 VAL A CA 1
ATOM 2552 C C . VAL A 1 331 ? -8.306 -9.511 19.566 1.00 94.69 331 VAL A C 1
ATOM 2554 O O . VAL A 1 331 ? -8.664 -10.536 18.993 1.00 94.69 331 VAL A O 1
ATOM 2557 N N . LEU A 1 332 ? -7.035 -9.257 19.870 1.00 93.56 332 LEU A N 1
ATOM 2558 C CA . LEU A 1 332 ? -5.950 -10.222 19.679 1.00 93.56 332 LEU A CA 1
ATOM 2559 C C . LEU A 1 332 ? -5.680 -10.999 20.964 1.00 93.56 332 LEU A C 1
ATOM 2561 O O . LEU A 1 332 ? -5.582 -12.221 20.940 1.00 93.56 332 LEU A O 1
ATOM 2565 N N . LEU A 1 333 ? -5.547 -10.274 22.073 1.00 93.75 333 LEU A N 1
ATOM 2566 C CA . LEU A 1 333 ? -5.201 -10.830 23.373 1.00 93.75 333 LEU A CA 1
ATOM 2567 C C . LEU A 1 333 ? -5.939 -10.095 24.485 1.00 93.75 333 LEU A C 1
ATOM 2569 O O . LEU A 1 333 ? -6.139 -8.882 24.425 1.00 93.75 333 LEU A O 1
ATOM 2573 N N . GLU A 1 334 ? -6.294 -10.855 25.510 1.00 93.25 334 GLU A N 1
ATOM 2574 C CA . GLU A 1 334 ? -6.859 -10.375 26.762 1.00 93.25 334 GLU A CA 1
ATOM 2575 C C . GLU A 1 334 ? -6.052 -11.009 27.895 1.00 93.25 334 GLU A C 1
ATOM 2577 O O . GLU A 1 334 ? -6.010 -12.231 28.029 1.00 93.25 334 GLU A O 1
ATOM 2582 N N . GLU A 1 335 ? -5.374 -10.178 28.682 1.00 93.50 335 GLU A N 1
ATOM 2583 C CA . GLU A 1 335 ? -4.537 -10.614 29.798 1.00 93.50 335 GLU A CA 1
ATOM 2584 C C . GLU A 1 335 ? -4.938 -9.855 31.066 1.00 93.50 335 GLU A C 1
ATOM 2586 O O . GLU A 1 335 ? -5.094 -8.633 31.054 1.00 93.50 335 GLU A O 1
ATOM 2591 N N . MET A 1 336 ? -5.096 -10.564 32.184 1.00 91.12 336 MET A N 1
ATOM 2592 C CA . MET A 1 336 ? -5.280 -9.929 33.490 1.00 91.12 336 MET A CA 1
ATOM 2593 C C . MET A 1 336 ? -3.912 -9.558 34.063 1.00 91.12 336 MET A C 1
ATOM 2595 O O . MET A 1 336 ? -3.006 -10.390 34.107 1.00 91.12 336 MET A O 1
ATOM 2599 N N . LYS A 1 337 ? -3.749 -8.317 34.525 1.00 89.62 337 LYS A N 1
ATOM 2600 C CA . LYS A 1 337 ? -2.482 -7.877 35.111 1.00 89.62 337 LYS A CA 1
ATOM 2601 C C . LYS A 1 337 ? -2.369 -8.367 36.553 1.00 89.62 337 LYS A C 1
ATOM 2603 O O . LYS A 1 337 ? -3.099 -7.898 37.426 1.00 89.62 337 LYS A O 1
ATOM 2608 N N . GLU A 1 338 ? -1.418 -9.265 36.803 1.00 88.94 338 GLU A N 1
ATOM 2609 C CA . GLU A 1 338 ? -1.158 -9.818 38.135 1.00 88.94 338 GLU A CA 1
ATOM 2610 C C . GLU A 1 338 ? -0.984 -8.708 39.186 1.00 88.94 338 GLU A C 1
ATOM 2612 O O . GLU A 1 338 ? -0.248 -7.737 38.991 1.00 88.94 338 GLU A O 1
ATOM 2617 N N . GLY A 1 339 ? -1.700 -8.840 40.304 1.00 85.81 339 GLY A N 1
ATOM 2618 C CA . GLY A 1 339 ? -1.688 -7.866 41.397 1.00 85.81 339 GLY A CA 1
ATOM 2619 C C . GLY A 1 339 ? -2.658 -6.686 41.247 1.00 85.81 339 GLY A C 1
ATOM 2620 O O . GLY A 1 339 ? -2.700 -5.844 42.141 1.00 85.81 339 GLY A O 1
ATOM 2621 N N . THR A 1 340 ? -3.452 -6.611 40.171 1.00 88.69 340 THR A N 1
ATOM 2622 C CA . THR A 1 340 ? -4.509 -5.595 39.995 1.00 88.69 340 THR A CA 1
ATOM 2623 C C . THR A 1 340 ? -5.780 -6.186 39.378 1.00 88.69 340 THR A C 1
ATOM 2625 O O . THR A 1 340 ? -5.698 -7.107 38.577 1.00 88.69 340 THR A O 1
ATOM 2628 N N . ASP A 1 341 ? -6.947 -5.591 39.642 1.00 87.25 341 ASP A N 1
ATOM 2629 C CA . ASP A 1 341 ? -8.231 -5.982 39.017 1.00 87.25 341 ASP A CA 1
ATOM 2630 C C . ASP A 1 341 ? -8.417 -5.408 37.593 1.00 87.25 341 ASP A C 1
ATOM 2632 O O . ASP A 1 341 ? -9.536 -5.175 37.123 1.00 87.25 341 ASP A O 1
ATOM 2636 N N . MET A 1 342 ? -7.307 -5.114 36.912 1.00 90.44 342 MET A N 1
ATOM 2637 C CA . MET A 1 342 ? -7.280 -4.490 35.591 1.00 90.44 342 MET A CA 1
ATOM 2638 C C . MET A 1 342 ? -6.936 -5.526 34.525 1.00 90.44 342 MET A C 1
ATOM 2640 O O . MET A 1 342 ? -5.953 -6.262 34.632 1.00 90.44 342 MET A O 1
ATOM 2644 N N . PHE A 1 343 ? -7.721 -5.521 33.458 1.00 92.44 343 PHE A N 1
ATOM 2645 C CA . PHE A 1 343 ? -7.482 -6.280 32.243 1.00 92.44 343 PHE A CA 1
ATOM 2646 C C . PHE A 1 343 ? -6.764 -5.400 31.230 1.00 92.44 343 PHE A C 1
ATOM 2648 O O . PHE A 1 343 ? -7.124 -4.235 31.029 1.00 92.44 343 PHE A O 1
ATOM 2655 N N . LEU A 1 344 ? -5.748 -5.972 30.593 1.00 93.50 344 LEU A N 1
ATOM 2656 C CA . LEU A 1 344 ? -5.081 -5.428 29.428 1.00 93.50 344 LEU A CA 1
ATOM 2657 C C . LEU A 1 344 ? -5.639 -6.130 28.190 1.00 93.50 344 LEU A C 1
ATOM 2659 O O . LEU A 1 344 ? -5.405 -7.316 27.968 1.00 93.50 344 LEU A O 1
ATOM 2663 N N . ILE A 1 345 ? -6.366 -5.377 27.375 1.00 94.44 345 ILE A N 1
ATOM 2664 C CA . ILE A 1 345 ? -6.903 -5.852 26.104 1.00 94.44 345 ILE A CA 1
ATOM 2665 C C . ILE A 1 345 ? -6.027 -5.284 24.998 1.00 94.44 345 ILE A C 1
ATOM 2667 O O . ILE A 1 345 ? -5.925 -4.064 24.857 1.00 94.44 345 ILE A O 1
ATOM 2671 N N . LYS A 1 346 ? -5.432 -6.163 24.195 1.00 95.38 346 LYS A N 1
ATOM 2672 C CA . LYS A 1 346 ? -4.733 -5.798 22.964 1.00 95.38 346 LYS A CA 1
ATOM 2673 C C . LYS A 1 346 ? -5.655 -6.062 21.790 1.00 95.38 346 LYS A C 1
ATOM 2675 O O . LYS A 1 346 ? -5.975 -7.211 21.485 1.00 95.38 346 LYS A O 1
ATOM 2680 N N . ALA A 1 347 ? -6.084 -5.003 21.123 1.00 95.56 347 ALA A N 1
ATOM 2681 C CA . ALA A 1 347 ? -6.931 -5.072 19.939 1.00 95.56 347 ALA A CA 1
ATOM 2682 C C . ALA A 1 347 ? -6.255 -4.390 18.750 1.00 95.56 347 ALA A C 1
ATOM 2684 O O . ALA A 1 347 ? -5.392 -3.541 18.942 1.00 95.56 347 ALA A O 1
ATOM 2685 N N . VAL A 1 348 ? -6.658 -4.715 17.523 1.00 95.50 348 VAL A N 1
ATOM 2686 C CA . VAL A 1 348 ? -6.336 -3.882 16.354 1.00 95.50 348 VAL A CA 1
ATOM 2687 C C . VAL A 1 348 ? -7.581 -3.159 15.873 1.00 95.50 348 VAL A C 1
ATOM 2689 O O . VAL A 1 348 ? -8.675 -3.719 15.899 1.00 95.50 348 VAL A O 1
ATOM 2692 N N . LEU A 1 349 ? -7.408 -1.901 15.480 1.00 94.44 349 LEU A N 1
ATOM 2693 C CA . LEU A 1 349 ? -8.469 -0.982 15.090 1.00 94.44 349 LEU A CA 1
ATOM 2694 C C . LEU A 1 349 ? -8.045 -0.211 13.828 1.00 94.44 349 LEU A C 1
ATOM 2696 O O . LEU A 1 349 ? -6.965 0.390 13.837 1.00 94.44 349 LEU A O 1
ATOM 2700 N N . PRO A 1 350 ? -8.880 -0.141 12.776 1.00 93.88 350 PRO A N 1
ATOM 2701 C CA . PRO A 1 350 ? -8.591 0.686 11.608 1.00 93.88 350 PRO A CA 1
ATOM 2702 C C . PRO A 1 350 ? -8.453 2.165 11.975 1.00 93.88 350 PRO A C 1
ATOM 2704 O O . PRO A 1 350 ? -9.305 2.729 12.666 1.00 93.88 350 PRO A O 1
ATOM 2707 N N . ILE A 1 351 ? -7.420 2.840 11.454 1.00 93.00 351 ILE A N 1
ATOM 2708 C CA . ILE A 1 351 ? -7.234 4.283 11.693 1.00 93.00 351 ILE A CA 1
ATOM 2709 C C . ILE A 1 351 ? -8.454 5.071 11.187 1.00 93.00 351 ILE A C 1
ATOM 2711 O O . ILE A 1 351 ? -8.865 6.030 11.845 1.00 93.00 351 ILE A O 1
ATOM 2715 N N . ALA A 1 352 ? -9.079 4.622 10.086 1.00 90.44 352 ALA A N 1
ATOM 2716 C CA . ALA A 1 352 ? -10.302 5.193 9.498 1.00 90.44 352 ALA A CA 1
ATOM 2717 C C . ALA A 1 352 ? -11.410 5.406 10.524 1.00 90.44 352 ALA A C 1
ATOM 2719 O O . ALA A 1 352 ? -11.978 6.496 10.612 1.00 90.44 352 ALA A O 1
ATOM 2720 N N . GLU A 1 353 ? -11.631 4.396 11.357 1.00 90.38 353 GLU A N 1
ATOM 2721 C CA . GLU A 1 353 ? -12.678 4.403 12.368 1.00 90.38 353 GLU A CA 1
ATOM 2722 C C . GLU A 1 353 ? -12.160 4.807 13.755 1.00 90.38 353 GLU A C 1
ATOM 2724 O O . GLU A 1 353 ? -12.929 4.895 14.701 1.00 90.38 353 GLU A O 1
ATOM 2729 N N . SER A 1 354 ? -10.878 5.118 13.930 1.00 91.62 354 SER A N 1
ATOM 2730 C CA . SER A 1 354 ? -10.319 5.484 15.242 1.00 91.62 354 SER A CA 1
ATOM 2731 C C . SER A 1 354 ? -10.681 6.901 15.717 1.00 91.62 354 SER A C 1
ATOM 2733 O O . SER A 1 354 ? -10.579 7.216 16.906 1.00 91.62 354 SER A O 1
ATOM 2735 N N . PHE A 1 355 ? -11.138 7.780 14.820 1.00 90.56 355 PHE A N 1
ATOM 2736 C CA . PHE A 1 355 ? -11.427 9.173 15.173 1.00 90.56 355 PHE A CA 1
ATOM 2737 C C . PHE A 1 355 ? -12.578 9.286 16.177 1.00 90.56 355 PHE A C 1
ATOM 2739 O O . PHE A 1 355 ? -13.716 8.903 15.899 1.00 90.56 355 PHE A O 1
ATOM 2746 N N . GLY A 1 356 ? -12.290 9.842 17.354 1.00 90.69 356 GLY A N 1
ATOM 2747 C CA . GLY A 1 356 ? -13.256 9.943 18.452 1.00 90.69 356 GLY A CA 1
ATOM 2748 C C . GLY A 1 356 ? -13.507 8.622 19.192 1.00 90.69 356 GLY A C 1
ATOM 2749 O O . GLY A 1 356 ? -14.410 8.556 20.022 1.00 90.69 356 GLY A O 1
ATOM 2750 N N . PHE A 1 357 ? -12.723 7.573 18.920 1.00 92.69 357 PHE A N 1
ATOM 2751 C CA . PHE A 1 357 ? -12.813 6.290 19.622 1.00 92.69 357 PHE A CA 1
ATOM 2752 C C . PHE A 1 357 ? -12.468 6.420 21.111 1.00 92.69 357 PHE A C 1
ATOM 2754 O O . PHE A 1 357 ? -13.200 5.917 21.962 1.00 92.69 357 PHE A O 1
ATOM 2761 N N . ALA A 1 358 ? -11.394 7.147 21.436 1.00 92.25 358 ALA A N 1
ATOM 2762 C CA . ALA A 1 358 ? -10.981 7.366 22.822 1.00 92.25 358 ALA A CA 1
ATOM 2763 C C . ALA A 1 358 ? -12.062 8.089 23.641 1.00 92.25 358 ALA A C 1
ATOM 2765 O O . ALA A 1 358 ? -12.333 7.710 24.782 1.00 92.25 358 ALA A O 1
ATOM 2766 N N . ASP A 1 359 ? -12.725 9.076 23.038 1.00 92.88 359 ASP A N 1
ATOM 2767 C CA . ASP A 1 359 ? -13.810 9.822 23.674 1.00 92.88 359 ASP A CA 1
ATOM 2768 C C . ASP A 1 359 ? -15.071 8.961 23.830 1.00 92.88 359 ASP A C 1
ATOM 2770 O O . ASP A 1 359 ? -15.721 9.003 24.876 1.00 92.88 359 ASP A O 1
ATOM 2774 N N . GLU A 1 360 ? -15.407 8.137 22.828 1.00 93.69 360 GLU A N 1
ATOM 2775 C CA . GLU A 1 360 ? -16.559 7.227 22.888 1.00 93.69 360 GLU A CA 1
ATOM 2776 C C . GLU A 1 360 ? -16.384 6.158 23.974 1.00 93.69 360 GLU A C 1
ATOM 2778 O O . GLU A 1 360 ? -17.315 5.934 24.754 1.00 93.69 360 GLU A O 1
ATOM 2783 N N . ILE A 1 361 ? -15.195 5.550 24.085 1.00 93.44 361 ILE A N 1
ATOM 2784 C CA . ILE A 1 361 ? -14.888 4.604 25.166 1.00 93.44 361 ILE A CA 1
ATOM 2785 C C . ILE A 1 361 ? -14.992 5.297 26.518 1.00 93.44 361 ILE A C 1
ATOM 2787 O O . ILE A 1 361 ? -15.754 4.833 27.366 1.00 93.44 361 ILE A O 1
ATOM 2791 N N . ARG A 1 362 ? -14.300 6.428 26.710 1.00 91.88 362 ARG A N 1
ATOM 2792 C CA . ARG A 1 362 ? -14.309 7.157 27.988 1.00 91.88 362 ARG A CA 1
ATOM 2793 C C . ARG A 1 362 ? -15.719 7.554 28.405 1.00 91.88 362 ARG A C 1
ATOM 2795 O O . ARG A 1 362 ? -16.071 7.407 29.571 1.00 91.88 362 ARG A O 1
ATOM 2802 N N . LYS A 1 363 ? -16.552 8.004 27.464 1.00 93.50 363 LYS A N 1
ATOM 2803 C CA . LYS A 1 363 ? -17.947 8.369 27.739 1.00 93.50 363 LYS A CA 1
ATOM 2804 C C . LYS A 1 363 ? -18.797 7.159 28.130 1.00 93.50 363 LYS A C 1
ATOM 2806 O O . LYS A 1 363 ? -19.638 7.276 29.016 1.00 93.50 363 LYS A O 1
ATOM 2811 N N . ARG A 1 364 ? -18.598 5.999 27.495 1.00 93.00 364 ARG A N 1
ATOM 2812 C CA . ARG A 1 364 ? -19.389 4.784 27.765 1.00 93.00 364 ARG A CA 1
ATOM 2813 C C . ARG A 1 364 ? -18.960 4.064 29.054 1.00 93.00 364 ARG A C 1
ATOM 2815 O O . ARG A 1 364 ? -19.786 3.408 29.696 1.00 93.00 364 ARG A O 1
ATOM 2822 N N . THR A 1 365 ? -17.692 4.186 29.440 1.00 91.44 365 THR A N 1
ATOM 2823 C CA . THR A 1 365 ? -17.120 3.580 30.656 1.00 91.44 365 THR A CA 1
ATOM 2824 C C . THR A 1 365 ? -16.979 4.565 31.816 1.00 91.44 365 THR A C 1
ATOM 2826 O O . THR A 1 365 ? -16.408 4.207 32.840 1.00 91.44 365 THR A O 1
ATOM 2829 N N . SER A 1 366 ? -17.479 5.799 31.681 1.00 90.88 366 SER A N 1
ATOM 2830 C CA . SER A 1 366 ? -17.307 6.873 32.675 1.00 90.88 366 SER A CA 1
ATOM 2831 C C . SER A 1 366 ? -15.837 7.120 33.059 1.00 90.88 366 SER A C 1
ATOM 2833 O O . SER A 1 366 ? -15.538 7.485 34.190 1.00 90.88 366 SER A O 1
ATOM 2835 N N . GLY A 1 367 ? -14.911 6.897 32.120 1.00 89.12 367 GLY A N 1
ATOM 2836 C CA . GLY A 1 367 ? -13.467 7.052 32.317 1.00 89.12 367 GLY A CA 1
ATOM 2837 C C . GLY A 1 367 ? -12.747 5.840 32.919 1.00 89.12 367 GLY A C 1
ATOM 2838 O O . GLY A 1 367 ? -11.529 5.891 33.053 1.00 89.12 367 GLY A O 1
ATOM 2839 N N . LEU A 1 368 ? -13.452 4.744 33.225 1.00 89.56 368 LEU A N 1
ATOM 2840 C CA . LEU A 1 368 ? -12.858 3.515 33.782 1.00 89.56 368 LEU A CA 1
ATOM 2841 C C . LEU A 1 368 ? -12.041 2.704 32.767 1.00 89.56 368 LEU A C 1
ATOM 2843 O O . LEU A 1 368 ? -11.334 1.776 33.146 1.00 89.56 368 LEU A O 1
ATOM 2847 N N . ALA A 1 369 ? -12.143 3.047 31.483 1.00 91.25 369 ALA A N 1
ATOM 2848 C CA . ALA A 1 369 ? -11.287 2.506 30.440 1.00 91.25 369 ALA A CA 1
ATOM 2849 C C . ALA A 1 369 ? -10.633 3.648 29.664 1.00 91.25 369 ALA A C 1
ATOM 2851 O O . ALA A 1 369 ? -11.315 4.578 29.220 1.00 91.25 369 ALA A O 1
ATOM 2852 N N . SER A 1 370 ? -9.318 3.560 29.470 1.00 88.44 370 SER A N 1
ATOM 2853 C CA . SER A 1 370 ? -8.577 4.492 28.622 1.00 88.44 370 SER A CA 1
ATOM 2854 C C . SER A 1 370 ? -7.780 3.712 27.578 1.00 88.44 370 SER A C 1
ATOM 2856 O O . SER A 1 370 ? -6.879 2.964 27.954 1.00 88.44 370 SER A O 1
ATOM 2858 N N . PRO A 1 371 ? -8.076 3.893 26.280 1.00 93.75 371 PRO A N 1
ATOM 2859 C CA . PRO A 1 371 ? -7.300 3.279 25.214 1.00 93.75 371 PRO A CA 1
ATOM 2860 C C . PRO A 1 371 ? -6.005 4.056 24.958 1.00 93.75 371 PRO A C 1
ATOM 2862 O O . PRO A 1 371 ? -6.000 5.290 24.953 1.00 93.75 371 PRO A O 1
ATOM 2865 N N . GLN A 1 372 ? -4.923 3.333 24.690 1.00 93.81 372 GLN A N 1
ATOM 2866 C CA . GLN A 1 372 ? -3.706 3.852 24.070 1.00 93.81 372 GLN A CA 1
ATOM 2867 C C . GLN A 1 372 ? -3.650 3.342 22.631 1.00 93.81 372 GLN A C 1
ATOM 2869 O O . GLN A 1 372 ? -3.853 2.156 22.392 1.00 93.81 372 GLN A O 1
ATOM 2874 N N . LEU A 1 373 ? -3.438 4.241 21.669 1.00 94.06 373 LEU A N 1
ATOM 2875 C CA . LEU A 1 373 ? -3.411 3.918 20.241 1.00 94.06 373 LEU A CA 1
ATOM 2876 C C . LEU A 1 373 ? -1.984 4.079 19.720 1.00 94.06 373 LEU A C 1
ATOM 2878 O O . LEU A 1 373 ? -1.421 5.172 19.801 1.00 94.06 373 LEU A O 1
ATOM 2882 N N . VAL A 1 374 ? -1.417 3.004 19.177 1.00 94.88 374 VAL A N 1
ATOM 2883 C CA . VAL A 1 374 ? -0.071 2.979 18.590 1.00 94.88 374 VAL A CA 1
ATOM 2884 C C . VAL A 1 374 ? -0.161 2.405 17.180 1.00 94.88 374 VAL A C 1
ATOM 2886 O O . VAL A 1 374 ? -0.862 1.422 16.948 1.00 94.88 374 VAL A O 1
ATOM 2889 N N . PHE A 1 375 ? 0.520 3.024 16.212 1.00 93.81 375 PHE A N 1
ATOM 2890 C CA . PHE A 1 375 ? 0.609 2.476 14.854 1.00 93.81 375 PHE A CA 1
ATOM 2891 C C . PHE A 1 375 ? 1.245 1.087 14.881 1.00 93.81 375 PHE A C 1
ATOM 2893 O O . PHE A 1 375 ? 2.292 0.905 15.496 1.00 93.81 375 PHE A O 1
ATOM 2900 N N . SER A 1 376 ? 0.598 0.127 14.221 1.00 91.38 376 SER A N 1
ATOM 2901 C CA . SER A 1 376 ? 1.062 -1.255 14.171 1.00 91.38 376 SER A CA 1
ATOM 2902 C C . SER A 1 376 ? 1.596 -1.606 12.790 1.00 91.38 376 SER A C 1
ATOM 2904 O O . SER A 1 376 ? 2.797 -1.785 12.619 1.00 91.38 376 SER A O 1
ATOM 2906 N N . HIS A 1 377 ? 0.706 -1.698 11.803 1.00 91.12 377 HIS A N 1
ATOM 2907 C CA . HIS A 1 377 ? 1.031 -2.151 10.455 1.00 91.12 377 HIS A CA 1
ATOM 2908 C C . HIS A 1 377 ? -0.083 -1.777 9.469 1.00 91.12 377 HIS A C 1
ATOM 2910 O O . HIS A 1 377 ? -1.132 -1.240 9.844 1.00 91.12 377 HIS A O 1
ATOM 2916 N N . TRP A 1 378 ? 0.164 -2.068 8.196 1.00 91.69 378 TRP A N 1
ATOM 2917 C CA . TRP A 1 378 ? -0.818 -1.986 7.122 1.00 91.69 378 TRP A CA 1
ATOM 2918 C C . TRP A 1 378 ? -1.471 -3.345 6.908 1.00 91.69 378 TRP A C 1
ATOM 2920 O O . TRP A 1 378 ? -0.783 -4.360 6.820 1.00 91.69 378 TRP A O 1
ATOM 2930 N N . GLU A 1 379 ? -2.793 -3.362 6.793 1.00 91.56 379 GLU A N 1
ATOM 2931 C CA . GLU A 1 379 ? -3.567 -4.577 6.583 1.00 91.56 379 GLU A CA 1
ATOM 2932 C C . GLU A 1 379 ? -4.489 -4.429 5.371 1.00 91.56 379 GLU A C 1
ATOM 2934 O O . GLU A 1 379 ? -5.095 -3.379 5.147 1.00 91.56 379 GLU A O 1
ATOM 2939 N N . VAL A 1 380 ? -4.600 -5.496 4.580 1.00 91.75 380 VAL A N 1
ATOM 2940 C CA . VAL A 1 380 ? -5.497 -5.556 3.424 1.00 91.75 380 VAL A CA 1
ATOM 2941 C C . VAL A 1 380 ? -6.945 -5.630 3.899 1.00 91.75 380 VAL A C 1
ATOM 2943 O O . VAL A 1 380 ? -7.308 -6.508 4.675 1.00 91.75 380 VAL A O 1
ATOM 2946 N N . ILE A 1 381 ? -7.790 -4.728 3.402 1.00 90.31 381 ILE A N 1
ATOM 2947 C CA . ILE A 1 381 ? -9.234 -4.820 3.611 1.00 90.31 381 ILE A CA 1
ATOM 2948 C C . ILE A 1 381 ? -9.761 -5.982 2.761 1.00 90.31 381 ILE A C 1
ATOM 2950 O O . ILE A 1 381 ? -9.531 -6.029 1.553 1.00 90.31 381 ILE A O 1
ATOM 2954 N N . ASN A 1 382 ? -10.491 -6.908 3.385 1.00 83.56 382 ASN A N 1
ATOM 2955 C CA . ASN A 1 382 ? -10.999 -8.105 2.703 1.00 83.56 382 ASN A CA 1
ATOM 2956 C C . ASN A 1 382 ? -12.071 -7.791 1.642 1.00 83.56 382 ASN A C 1
ATOM 2958 O O . ASN A 1 382 ? -12.227 -8.550 0.687 1.00 83.56 382 ASN A O 1
ATOM 2962 N N . SER A 1 383 ? -12.769 -6.660 1.775 1.00 84.19 383 SER A N 1
ATOM 2963 C CA . SER A 1 383 ? -13.779 -6.212 0.813 1.00 84.19 383 SER A CA 1
ATOM 2964 C C . SER A 1 383 ? -13.152 -5.626 -0.458 1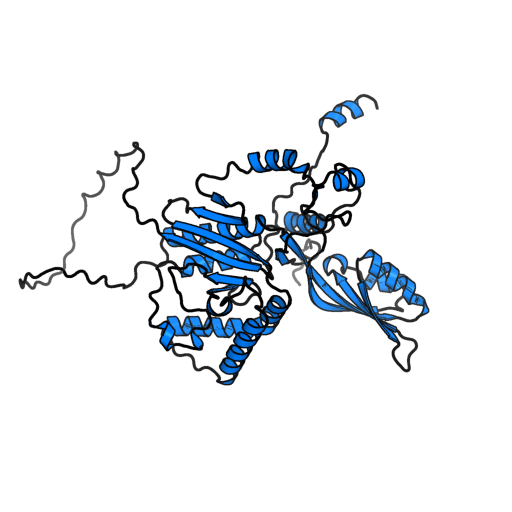.00 84.19 383 SER A C 1
ATOM 2966 O O . SER A 1 383 ? -12.249 -4.789 -0.393 1.00 84.19 383 SER A O 1
ATOM 2968 N N . ASP A 1 384 ? -13.650 -6.040 -1.625 1.00 84.62 384 ASP A N 1
ATOM 2969 C CA . ASP A 1 384 ? -13.238 -5.491 -2.920 1.00 84.62 384 ASP A CA 1
ATOM 2970 C C . ASP A 1 384 ? -13.982 -4.181 -3.204 1.00 84.62 384 ASP A C 1
ATOM 2972 O O . ASP A 1 384 ? -15.205 -4.226 -3.290 1.00 84.62 384 ASP A O 1
ATOM 2976 N N . PRO A 1 385 ? -13.314 -3.027 -3.393 1.00 83.56 385 PRO A N 1
ATOM 2977 C CA . PRO A 1 385 ? -13.998 -1.763 -3.673 1.00 83.56 385 PRO A CA 1
ATOM 2978 C C . PRO A 1 385 ? -14.848 -1.768 -4.956 1.00 83.56 385 PRO A C 1
ATOM 2980 O O . PRO A 1 385 ? -15.747 -0.937 -5.062 1.00 83.56 385 PRO A O 1
ATOM 2983 N N . TYR A 1 386 ? -14.601 -2.686 -5.897 1.00 80.88 386 TYR A N 1
ATOM 2984 C CA . TYR A 1 386 ? -15.341 -2.819 -7.159 1.00 80.88 386 TYR A CA 1
ATOM 2985 C C . TYR A 1 386 ? -16.161 -4.113 -7.230 1.00 80.88 386 TYR A C 1
ATOM 2987 O O . TYR A 1 386 ? -16.493 -4.567 -8.324 1.00 80.88 386 TYR A O 1
ATOM 2995 N N . TRP A 1 387 ? -16.470 -4.736 -6.086 1.00 78.12 387 TRP A N 1
ATOM 2996 C CA . TRP A 1 387 ? -17.254 -5.970 -6.076 1.00 78.12 387 TRP A CA 1
ATOM 2997 C C . TRP A 1 387 ? -18.618 -5.778 -6.747 1.00 78.12 387 TRP A C 1
ATOM 2999 O O . TRP A 1 387 ? -19.378 -4.874 -6.392 1.00 78.12 387 TRP A O 1
ATOM 3009 N N . VAL A 1 388 ? -18.934 -6.676 -7.673 1.00 73.69 388 VAL A N 1
ATOM 3010 C CA . VAL A 1 388 ? -20.246 -6.822 -8.304 1.00 73.69 388 VAL A CA 1
ATOM 3011 C C . VAL A 1 388 ? -20.567 -8.318 -8.303 1.00 73.69 388 VAL A C 1
ATOM 3013 O O . VAL A 1 388 ? -19.648 -9.100 -8.557 1.00 73.69 388 VAL A O 1
ATOM 3016 N N . PRO A 1 389 ? -21.821 -8.734 -8.045 1.00 75.88 389 PRO A N 1
ATOM 3017 C CA . PRO A 1 389 ? -22.219 -10.136 -8.142 1.00 75.88 389 PRO A CA 1
ATOM 3018 C C . PRO A 1 389 ? -21.874 -10.697 -9.526 1.00 75.88 389 PRO A C 1
ATOM 3020 O O . PRO A 1 389 ? -22.338 -10.176 -10.545 1.00 75.88 389 PRO A O 1
ATOM 3023 N N . THR A 1 390 ? -21.037 -11.733 -9.576 1.00 72.12 390 THR A N 1
ATOM 3024 C CA . THR A 1 390 ? -20.588 -12.344 -10.839 1.00 72.12 390 THR A CA 1
ATOM 3025 C C . THR A 1 390 ? -21.211 -13.704 -11.117 1.00 72.12 390 THR A C 1
ATOM 3027 O O . THR A 1 390 ? -21.390 -14.075 -12.288 1.00 72.12 390 THR A O 1
ATOM 3030 N N . THR A 1 391 ? -21.539 -14.434 -10.053 1.00 74.12 391 THR A N 1
ATOM 3031 C CA . THR A 1 391 ? -22.091 -15.789 -10.093 1.00 74.12 391 THR A CA 1
ATOM 3032 C C . THR A 1 391 ? 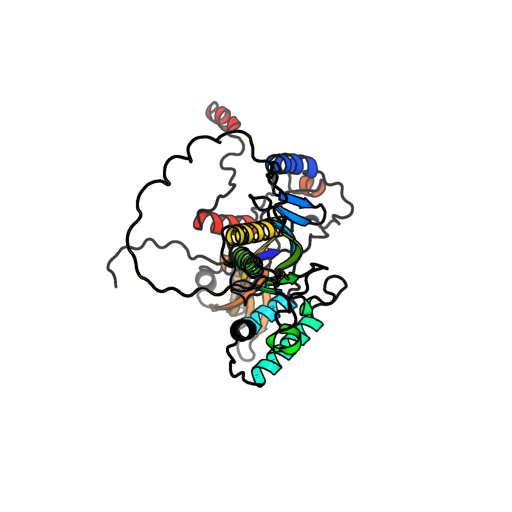-23.617 -15.740 -9.978 1.00 74.12 391 THR A C 1
ATOM 3034 O O . THR A 1 391 ? -24.186 -14.775 -9.462 1.00 74.12 391 THR A O 1
ATOM 3037 N N . GLU A 1 392 ? -24.309 -16.764 -10.489 1.00 71.88 392 GLU A N 1
ATOM 3038 C CA . GLU A 1 392 ? -25.774 -16.861 -10.352 1.00 71.88 392 GLU A CA 1
ATOM 3039 C C . GLU A 1 392 ? -26.196 -16.898 -8.885 1.00 71.88 392 GLU A C 1
ATOM 3041 O O . GLU A 1 392 ? -27.204 -16.311 -8.509 1.00 71.88 392 GLU A O 1
ATOM 3046 N N . GLU A 1 393 ? -25.404 -17.550 -8.043 1.00 73.25 393 GLU A N 1
ATOM 3047 C CA . GLU A 1 393 ? -25.694 -17.713 -6.625 1.00 73.25 393 GLU A CA 1
ATOM 3048 C C . GLU A 1 393 ? -25.473 -16.434 -5.826 1.00 73.25 393 GLU A C 1
ATOM 3050 O O . GLU A 1 393 ? -26.299 -16.104 -4.971 1.00 73.25 393 GLU A O 1
ATOM 3055 N N . GLU A 1 394 ? -24.413 -15.679 -6.140 1.00 74.75 394 GLU A N 1
ATOM 3056 C CA . GLU A 1 394 ? -24.209 -14.327 -5.619 1.00 74.75 394 GLU A CA 1
ATOM 3057 C C . GLU A 1 394 ? -25.377 -13.429 -6.026 1.00 74.75 394 GLU A C 1
ATOM 3059 O O . GLU A 1 394 ? -25.897 -12.682 -5.203 1.00 74.75 394 GLU A O 1
ATOM 3064 N N . TYR A 1 395 ? -25.830 -13.531 -7.276 1.00 75.62 395 TYR A N 1
ATOM 3065 C CA . TYR A 1 395 ? -26.977 -12.769 -7.757 1.00 75.62 395 TYR A CA 1
ATOM 3066 C C . TYR A 1 395 ? -28.285 -13.187 -7.067 1.00 75.62 395 TYR A C 1
ATOM 3068 O O . TYR A 1 395 ? -29.110 -12.338 -6.747 1.00 75.62 395 TYR A O 1
ATOM 3076 N N . LEU A 1 396 ? -28.483 -14.476 -6.783 1.00 76.81 396 LEU A N 1
ATOM 3077 C CA . LEU A 1 396 ? -29.655 -14.966 -6.050 1.00 76.81 396 LEU A CA 1
ATOM 3078 C C . LEU A 1 396 ? -29.660 -14.511 -4.584 1.00 76.81 396 LEU A C 1
ATOM 3080 O O . LEU A 1 396 ? -30.726 -14.201 -4.056 1.00 76.81 396 LEU A O 1
ATOM 3084 N N . HIS A 1 397 ? -28.494 -14.463 -3.932 1.00 74.31 397 HIS A N 1
ATOM 3085 C CA . HIS A 1 397 ? -28.376 -14.060 -2.527 1.00 74.31 397 HIS A CA 1
ATOM 3086 C C . HIS A 1 397 ? -28.383 -12.544 -2.333 1.00 74.31 397 HIS A C 1
ATOM 3088 O O . HIS A 1 397 ? -29.045 -12.047 -1.425 1.00 74.31 397 HIS A O 1
ATOM 3094 N N . PHE A 1 398 ? -27.632 -11.815 -3.157 1.00 71.75 398 PHE A N 1
ATOM 3095 C CA . PHE A 1 398 ? -27.408 -10.378 -3.002 1.00 71.75 398 PHE A CA 1
ATOM 3096 C C . PHE A 1 398 ? -28.211 -9.531 -3.994 1.00 71.75 398 PHE A C 1
ATOM 3098 O O . PHE A 1 398 ? -28.178 -8.309 -3.902 1.00 71.75 398 PHE A O 1
ATOM 3105 N N . GLY A 1 399 ? -28.927 -10.139 -4.943 1.00 71.75 399 GLY A N 1
ATOM 3106 C CA . GLY A 1 399 ? -29.642 -9.415 -5.991 1.00 71.75 399 GLY A CA 1
ATOM 3107 C C . GLY A 1 399 ? -28.711 -8.607 -6.902 1.00 71.75 399 GLY A C 1
ATOM 3108 O O . GLY A 1 399 ? -27.510 -8.849 -6.996 1.00 71.75 399 GLY A O 1
ATOM 3109 N N . GLU A 1 400 ? -29.266 -7.590 -7.567 1.00 65.12 400 GLU A N 1
ATOM 3110 C CA . GLU A 1 400 ? -28.485 -6.627 -8.364 1.00 65.12 400 GLU A CA 1
ATOM 3111 C C . GLU A 1 400 ? -27.644 -5.672 -7.506 1.00 65.12 400 GLU A C 1
ATOM 3113 O O . GLU A 1 400 ? -26.693 -5.068 -8.004 1.00 65.12 400 GLU A O 1
ATOM 3118 N N . LYS A 1 401 ? -27.998 -5.508 -6.226 1.00 60.69 401 LYS A N 1
ATOM 3119 C CA . LYS A 1 401 ? -27.273 -4.683 -5.259 1.00 60.69 401 LYS A CA 1
ATOM 3120 C C . LYS A 1 401 ? -27.283 -5.359 -3.905 1.00 60.69 401 LYS A C 1
ATOM 3122 O O . LYS A 1 401 ? -28.355 -5.554 -3.346 1.00 60.69 401 LYS A O 1
ATOM 3127 N N . ALA A 1 402 ? -26.096 -5.603 -3.358 1.00 61.19 402 ALA A N 1
ATOM 3128 C CA . ALA A 1 402 ? -25.976 -6.031 -1.976 1.00 61.19 402 ALA A CA 1
ATOM 3129 C C . ALA A 1 402 ? -26.666 -5.029 -1.036 1.00 61.19 402 ALA A C 1
ATOM 3131 O O . ALA A 1 402 ? -26.485 -3.817 -1.164 1.00 61.19 402 ALA A O 1
ATOM 3132 N N . ASP A 1 403 ? -27.402 -5.552 -0.056 1.00 59.81 403 ASP A N 1
ATOM 3133 C CA . ASP A 1 403 ? -28.107 -4.758 0.959 1.00 59.81 403 ASP A CA 1
ATOM 3134 C C . ASP A 1 403 ? -27.156 -3.955 1.870 1.00 59.81 403 ASP A C 1
ATOM 3136 O O . ASP A 1 403 ? -27.573 -3.017 2.548 1.00 59.81 403 ASP A O 1
ATOM 3140 N N . SER A 1 404 ? -25.868 -4.320 1.905 1.00 68.12 404 SER A N 1
ATOM 3141 C CA . SER A 1 404 ? -24.838 -3.658 2.711 1.00 68.12 404 SER A CA 1
ATOM 3142 C C . SER A 1 404 ? -23.919 -2.786 1.858 1.00 68.12 404 SER A C 1
ATOM 3144 O O . SER A 1 404 ? -23.358 -3.235 0.858 1.00 68.12 404 SER A O 1
ATOM 3146 N N . GLU A 1 405 ? -23.706 -1.541 2.295 1.00 72.06 405 GLU A N 1
ATOM 3147 C CA . GLU A 1 405 ? -22.724 -0.650 1.679 1.00 72.06 405 GLU A CA 1
ATOM 3148 C C . GLU A 1 405 ? -21.308 -1.211 1.829 1.00 72.06 405 GLU A C 1
ATOM 3150 O O . GLU A 1 405 ? -20.843 -1.540 2.922 1.00 72.06 405 GLU A O 1
ATOM 3155 N N . ASN A 1 406 ? -20.583 -1.256 0.719 1.00 83.06 406 ASN A N 1
ATOM 3156 C CA . ASN A 1 406 ? -19.209 -1.715 0.707 1.00 83.06 406 ASN A CA 1
ATOM 3157 C C . ASN A 1 406 ? -18.272 -0.686 1.370 1.00 83.06 406 ASN A C 1
ATOM 3159 O O . ASN A 1 406 ? -18.059 0.417 0.858 1.00 83.06 406 ASN A O 1
ATOM 3163 N N . GLN A 1 407 ? -17.667 -1.055 2.500 1.00 83.94 407 GLN A N 1
ATOM 3164 C CA . GLN A 1 407 ? -16.751 -0.186 3.253 1.00 83.94 407 GLN A CA 1
ATOM 3165 C C . GLN A 1 407 ? -15.522 0.228 2.439 1.00 83.94 407 GLN A C 1
ATOM 3167 O O . GLN A 1 407 ? -15.107 1.386 2.496 1.00 83.94 407 GLN A O 1
ATOM 3172 N N . ALA A 1 408 ? -14.950 -0.687 1.648 1.00 87.50 408 ALA A N 1
ATOM 3173 C CA . ALA A 1 408 ? -13.789 -0.378 0.817 1.00 87.50 408 ALA A CA 1
ATOM 3174 C C . ALA A 1 408 ? -14.133 0.702 -0.221 1.00 87.50 408 ALA A C 1
ATOM 3176 O O . ALA A 1 408 ? -13.367 1.649 -0.404 1.00 87.50 408 ALA A O 1
ATOM 3177 N N . LEU A 1 409 ? -15.324 0.624 -0.826 1.00 87.81 409 LEU A N 1
ATOM 3178 C CA . LEU A 1 409 ? -15.845 1.650 -1.732 1.00 87.81 409 LEU A CA 1
ATOM 3179 C C . LEU A 1 409 ? -16.081 2.982 -1.004 1.00 87.81 409 LEU A C 1
ATOM 3181 O O . LEU A 1 409 ? -15.729 4.043 -1.521 1.00 87.81 409 LEU A O 1
ATOM 3185 N N . LYS A 1 410 ? -16.612 2.951 0.224 1.00 88.19 410 LYS A N 1
ATOM 3186 C CA . LYS A 1 410 ? -16.790 4.150 1.058 1.00 88.19 410 LYS A CA 1
ATOM 3187 C C . LYS A 1 410 ? -15.457 4.849 1.340 1.00 88.19 410 LYS A C 1
ATOM 3189 O O . LYS A 1 410 ? -15.370 6.070 1.184 1.00 88.19 410 LYS A O 1
ATOM 3194 N N . TYR A 1 411 ? -14.418 4.100 1.713 1.00 89.25 411 TYR A N 1
ATOM 3195 C CA . TYR A 1 411 ? -13.075 4.647 1.922 1.00 89.25 411 TYR A CA 1
ATOM 3196 C C . TYR A 1 411 ? -12.464 5.179 0.626 1.00 89.25 411 TYR A C 1
ATOM 3198 O O . TYR A 1 411 ? -11.953 6.300 0.617 1.00 89.25 411 TYR A O 1
ATOM 3206 N N . MET A 1 412 ? -12.600 4.442 -0.479 1.00 88.81 412 MET A N 1
ATOM 3207 C CA . MET A 1 412 ? -12.151 4.879 -1.801 1.00 88.81 412 MET A CA 1
ATOM 3208 C C . MET A 1 412 ? -12.785 6.219 -2.192 1.00 88.81 412 MET A C 1
ATOM 3210 O O . MET A 1 412 ? -12.086 7.187 -2.495 1.00 88.81 412 MET A O 1
ATOM 3214 N N . ASN A 1 413 ? -14.113 6.310 -2.115 1.00 89.19 413 ASN A N 1
ATOM 3215 C CA . ASN A 1 413 ? -14.863 7.504 -2.489 1.00 89.19 413 ASN A CA 1
ATOM 3216 C C . ASN A 1 413 ? -14.551 8.685 -1.565 1.00 89.19 413 ASN A C 1
ATOM 3218 O O . ASN A 1 413 ? -14.444 9.816 -2.035 1.00 89.19 413 ASN A O 1
ATOM 3222 N N . ALA A 1 414 ? -14.352 8.450 -0.265 1.00 88.25 414 ALA A N 1
ATOM 3223 C CA . ALA A 1 414 ? -13.954 9.500 0.671 1.00 88.25 414 ALA A CA 1
ATOM 3224 C C . ALA A 1 414 ? -12.593 10.121 0.307 1.00 88.25 414 ALA A C 1
ATOM 3226 O O . ALA A 1 414 ? -12.449 11.346 0.343 1.00 88.25 414 ALA A O 1
ATOM 3227 N N . VAL A 1 415 ? -11.614 9.296 -0.080 1.00 88.88 415 VAL A N 1
ATOM 3228 C CA . VAL A 1 415 ? -10.294 9.769 -0.524 1.00 88.88 415 VAL A CA 1
ATOM 3229 C C . VAL A 1 415 ? -10.400 10.470 -1.877 1.00 88.88 415 VAL A C 1
ATOM 3231 O O . VAL A 1 415 ? -9.908 11.591 -2.021 1.00 88.88 415 VAL A O 1
ATOM 3234 N N . ARG A 1 416 ? -11.103 9.870 -2.847 1.00 89.62 416 ARG A N 1
ATOM 3235 C CA . ARG A 1 416 ? -11.283 10.431 -4.195 1.00 89.62 416 ARG A CA 1
ATOM 3236 C C . ARG A 1 416 ? -11.969 11.792 -4.189 1.00 89.62 416 ARG A C 1
ATOM 3238 O O . ARG A 1 416 ? -11.409 12.738 -4.735 1.00 89.62 416 ARG A O 1
ATOM 3245 N N . ARG A 1 417 ? -13.115 11.930 -3.504 1.00 88.00 417 ARG A N 1
ATOM 3246 C CA . ARG A 1 417 ? -13.844 13.212 -3.387 1.00 88.00 417 ARG A CA 1
ATOM 3247 C C . ARG A 1 417 ? -12.947 14.319 -2.855 1.00 88.00 417 ARG A C 1
ATOM 3249 O O . ARG A 1 417 ? -13.042 15.463 -3.281 1.00 88.00 417 ARG A O 1
ATOM 3256 N N . ARG A 1 418 ? -12.065 13.977 -1.920 1.00 84.69 418 ARG A N 1
ATOM 3257 C CA . ARG A 1 418 ? -11.182 14.949 -1.289 1.00 84.69 418 ARG A CA 1
ATOM 3258 C C . ARG A 1 418 ? -9.984 15.332 -2.146 1.00 84.69 418 ARG A C 1
ATOM 3260 O O . ARG A 1 418 ? -9.566 16.484 -2.097 1.00 84.69 418 ARG A O 1
ATOM 3267 N N . LYS A 1 419 ? -9.447 14.386 -2.915 1.00 86.69 419 LYS A N 1
ATOM 3268 C CA . LYS A 1 419 ? -8.409 14.652 -3.918 1.00 86.69 419 LYS A CA 1
ATOM 3269 C C . LYS A 1 419 ? -8.959 15.321 -5.183 1.00 86.69 419 LYS A C 1
ATOM 3271 O O . LYS A 1 419 ? -8.178 15.732 -6.029 1.00 86.69 419 LYS A O 1
ATOM 3276 N N . GLY A 1 420 ? -10.283 15.450 -5.308 1.00 84.69 420 GLY A N 1
ATOM 3277 C CA . GLY A 1 420 ? -10.930 15.977 -6.511 1.00 84.69 420 GLY A CA 1
ATOM 3278 C C . GLY A 1 420 ? -10.928 14.985 -7.676 1.00 84.69 420 GLY A C 1
ATOM 3279 O O . GLY A 1 420 ? -11.098 15.386 -8.823 1.00 84.69 420 GLY A O 1
ATOM 3280 N N . LEU A 1 421 ? -10.728 13.696 -7.389 1.00 86.44 421 LEU A N 1
ATOM 3281 C CA . LEU A 1 421 ? -10.794 12.625 -8.377 1.00 86.44 421 LEU A CA 1
ATOM 3282 C C . LEU A 1 421 ? -12.251 12.292 -8.704 1.00 86.44 421 LEU A C 1
ATOM 3284 O O . LEU A 1 421 ? -13.152 12.472 -7.881 1.00 86.44 421 LEU A O 1
ATOM 3288 N N . TYR A 1 422 ? -12.467 11.761 -9.905 1.00 80.81 422 TYR A N 1
ATOM 3289 C CA . TYR A 1 422 ? -13.788 11.350 -10.363 1.00 80.81 422 TYR A CA 1
ATOM 3290 C C . TYR A 1 422 ? -14.347 10.201 -9.508 1.00 80.81 422 TYR A C 1
ATOM 3292 O O . TYR A 1 422 ? -13.663 9.208 -9.234 1.00 80.81 422 TYR A O 1
ATOM 3300 N N . VAL A 1 423 ? -15.604 10.344 -9.085 1.00 82.12 423 VAL A N 1
ATOM 3301 C CA . VAL A 1 423 ? -16.341 9.341 -8.312 1.00 82.12 423 VAL A CA 1
ATOM 3302 C C . VAL A 1 423 ? -17.590 8.950 -9.085 1.00 82.12 423 VAL A C 1
ATOM 3304 O O . VAL A 1 423 ? -18.440 9.792 -9.369 1.00 82.12 423 VAL A O 1
ATOM 3307 N N . GLU A 1 424 ? -17.697 7.662 -9.396 1.00 68.81 424 GLU A N 1
ATOM 3308 C CA . GLU A 1 424 ? -18.864 7.054 -10.033 1.00 68.81 424 GLU A CA 1
ATOM 3309 C C . GLU A 1 424 ? -19.956 6.824 -8.987 1.00 68.81 424 GLU A C 1
ATOM 3311 O O . GLU A 1 424 ? -20.176 5.721 -8.498 1.00 68.81 424 GLU A O 1
ATOM 3316 N N . GLU A 1 425 ? -20.627 7.898 -8.585 1.00 66.25 425 GLU A N 1
ATOM 3317 C CA . GLU A 1 425 ? -21.819 7.800 -7.752 1.00 66.25 425 GLU A CA 1
ATOM 3318 C C . GLU A 1 425 ? -23.046 7.887 -8.656 1.00 66.25 425 GLU A C 1
ATOM 3320 O O . GLU A 1 425 ? -23.275 8.894 -9.331 1.00 66.25 425 GLU A O 1
ATOM 3325 N N . LYS A 1 426 ? -23.848 6.818 -8.700 1.00 63.69 426 LYS A N 1
ATOM 3326 C CA . LYS A 1 426 ? -25.143 6.840 -9.386 1.00 63.69 426 LYS A CA 1
ATOM 3327 C C . LYS A 1 426 ? -26.098 7.725 -8.576 1.00 63.69 426 LYS A C 1
ATOM 3329 O O . LYS A 1 426 ? -26.814 7.246 -7.709 1.00 63.69 426 LYS A O 1
ATOM 3334 N N . ILE A 1 427 ? -26.093 9.032 -8.854 1.00 59.62 427 ILE A N 1
ATOM 3335 C CA . ILE A 1 427 ? -26.902 10.035 -8.133 1.00 59.62 427 ILE A CA 1
ATOM 3336 C C . ILE A 1 427 ? -28.410 9.783 -8.321 1.00 59.62 427 ILE A C 1
ATOM 3338 O O . ILE A 1 427 ? -29.203 10.095 -7.435 1.00 59.62 427 ILE A O 1
ATOM 3342 N N . VAL A 1 428 ? -28.828 9.190 -9.450 1.00 54.84 428 VAL A N 1
ATOM 3343 C CA . VAL A 1 428 ? -30.222 8.784 -9.688 1.00 54.84 428 VAL A CA 1
ATOM 3344 C C . VAL A 1 428 ? -30.262 7.496 -10.508 1.00 54.84 428 VAL A C 1
ATOM 3346 O O . VAL A 1 428 ? -29.829 7.467 -11.655 1.00 54.84 428 VAL A O 1
ATOM 3349 N N . GLU A 1 429 ? -30.823 6.433 -9.939 1.00 56.66 429 GLU A N 1
ATOM 3350 C CA . GLU A 1 429 ? -30.902 5.116 -10.594 1.00 56.66 429 GLU A CA 1
ATOM 3351 C C . GLU A 1 429 ? -32.092 4.992 -11.554 1.00 56.66 429 GLU A C 1
ATOM 3353 O O . GLU A 1 429 ? -32.048 4.246 -12.528 1.00 56.66 429 GLU A O 1
ATOM 3358 N N . HIS A 1 430 ? -33.152 5.765 -11.312 1.00 55.53 430 HIS A N 1
ATOM 3359 C CA . HIS A 1 430 ? -34.343 5.812 -12.155 1.00 55.53 430 HIS A CA 1
ATOM 3360 C C . HIS A 1 430 ? -34.880 7.242 -12.261 1.00 55.53 430 HIS A C 1
ATOM 3362 O O . HIS A 1 430 ? -35.880 7.597 -11.632 1.00 55.53 430 HIS A O 1
ATOM 3368 N N . ALA A 1 431 ? -34.239 8.071 -13.086 1.00 55.94 431 ALA A N 1
ATOM 3369 C CA . ALA A 1 431 ? -34.741 9.415 -13.389 1.00 55.94 431 ALA A CA 1
ATOM 3370 C C . ALA A 1 431 ? -36.171 9.382 -13.976 1.00 55.94 431 ALA A C 1
ATOM 3372 O O . ALA A 1 431 ? -36.971 10.288 -13.744 1.00 55.94 431 ALA A O 1
ATOM 3373 N N . GLU A 1 432 ? -36.535 8.298 -14.668 1.00 58.25 432 GLU A N 1
ATOM 3374 C CA . GLU A 1 432 ? -37.854 8.123 -15.287 1.00 58.25 432 GLU A CA 1
ATOM 3375 C C . GLU A 1 432 ? -38.989 7.927 -14.267 1.00 58.25 432 GLU A C 1
ATOM 3377 O O . GLU A 1 432 ? -40.072 8.488 -14.440 1.00 58.25 432 GLU A O 1
ATOM 3382 N N . LYS A 1 433 ? -38.740 7.217 -13.154 1.00 56.94 433 LYS A N 1
ATOM 3383 C CA . LYS A 1 433 ? -39.761 6.948 -12.119 1.00 56.94 433 LYS A CA 1
ATOM 3384 C C . LYS A 1 433 ? -40.088 8.181 -11.264 1.00 56.94 433 LYS A C 1
ATOM 3386 O O . LYS A 1 433 ? -41.171 8.256 -10.681 1.00 56.94 433 LYS A O 1
ATOM 3391 N N . GLN A 1 434 ? -39.201 9.180 -11.213 1.00 55.06 434 GLN A N 1
ATOM 3392 C CA . GLN A 1 434 ? -39.455 10.426 -10.477 1.00 55.06 434 GLN A CA 1
ATOM 3393 C C . GLN A 1 434 ? -40.559 11.278 -11.123 1.00 55.06 434 GLN A C 1
ATOM 3395 O O . GLN A 1 434 ? -41.331 11.919 -10.411 1.00 55.06 434 GLN A O 1
ATOM 3400 N N . ARG A 1 435 ? -40.705 11.233 -12.456 1.00 54.38 435 ARG A N 1
ATOM 3401 C CA . ARG A 1 435 ? -41.789 11.934 -13.172 1.00 54.38 435 ARG A CA 1
ATOM 3402 C C . ARG A 1 435 ? -43.178 11.340 -12.912 1.00 54.38 435 ARG A C 1
ATOM 3404 O O . ARG A 1 435 ? -44.166 12.059 -13.030 1.00 54.38 435 ARG A O 1
ATOM 3411 N N . THR A 1 436 ? -43.268 10.053 -12.581 1.00 53.47 436 THR A N 1
ATOM 3412 C CA . THR A 1 436 ? -44.537 9.373 -12.264 1.00 53.47 436 THR A CA 1
ATOM 3413 C C . THR A 1 436 ? -44.909 9.463 -10.785 1.00 53.47 436 THR A C 1
ATOM 3415 O O . THR A 1 436 ? -46.093 9.508 -10.467 1.00 53.47 436 THR A O 1
ATOM 3418 N N . LEU A 1 437 ? -43.927 9.557 -9.881 1.00 52.75 437 LEU A N 1
ATOM 3419 C CA . LEU A 1 437 ? -44.164 9.706 -8.438 1.00 52.75 437 LEU A CA 1
ATOM 3420 C C . LEU A 1 437 ? -44.712 11.090 -8.055 1.00 52.75 437 LEU A C 1
ATOM 3422 O O . LEU A 1 437 ? -45.495 11.192 -7.115 1.00 52.75 437 LEU A O 1
ATOM 3426 N N . SER A 1 438 ? -44.349 12.147 -8.787 1.00 53.06 438 SER A N 1
ATOM 3427 C CA . SER A 1 438 ? -44.867 13.502 -8.544 1.00 53.06 438 SER A CA 1
ATOM 3428 C C . SER A 1 438 ? -46.253 13.764 -9.142 1.00 53.06 438 SER A C 1
ATOM 3430 O O . SER A 1 438 ? -46.868 14.768 -8.803 1.00 53.06 438 SER A O 1
ATOM 3432 N N . LYS A 1 439 ? -46.761 12.884 -10.017 1.00 56.25 439 LYS A N 1
ATOM 3433 C CA . LYS A 1 439 ? -48.090 13.032 -10.638 1.00 56.25 439 LYS A CA 1
ATOM 3434 C C . LYS A 1 439 ? -49.243 12.437 -9.822 1.00 56.25 439 LYS A C 1
ATOM 3436 O O . LYS A 1 439 ? -50.386 12.752 -10.123 1.00 56.25 439 LYS A O 1
ATOM 3441 N N . ASN A 1 440 ? -48.951 11.625 -8.805 1.00 53.59 440 ASN A N 1
ATOM 3442 C CA . ASN A 1 440 ? -49.951 10.985 -7.938 1.00 53.59 440 ASN A CA 1
ATOM 3443 C C . ASN A 1 440 ? -49.804 11.392 -6.458 1.00 53.59 440 ASN A C 1
ATOM 3445 O O . ASN A 1 440 ? -50.085 10.583 -5.573 1.00 53.59 440 ASN A O 1
ATOM 3449 N N . LYS A 1 441 ? -49.340 12.615 -6.176 1.00 43.47 441 LYS A N 1
ATOM 3450 C CA . LYS A 1 441 ? -49.299 13.171 -4.818 1.00 43.47 441 LYS A CA 1
ATOM 3451 C C . LYS A 1 441 ? -50.148 14.421 -4.701 1.00 43.47 441 LYS A C 1
ATOM 3453 O O . LYS A 1 441 ? -50.059 15.254 -5.629 1.00 43.47 441 LYS A O 1
#

pLDDT: mean 75.43, std 21.46, range [20.41, 95.81]

InterPro domains:
  IPR000640 Elongation factor EFG, domain V-like [PF00679] (304-385)
  IPR000640 Elongation factor EFG, domain V-like [SM00838] (300-389)
  IPR014721 Small ribosomal subunit protein uS5 domain 2-type fold, subgroup [G3DSA:3.30.230.10] (62-296)
  IPR020568 Ribosomal protein uS5 domain 2-type superfamily [SSF54211] (14-302)
  IPR035647 EF-G domain III/V-like [SSF54980] (305-417)
  IPR056752 Elongation factor-like GTPase 1 domain [PF25118] (79-163)

Organism: NCBI:txid451742

Secondary structure (DSSP, 8-state):
-------PPPPP---EEEE-PPPSB-TTS-BTTTS-B-THHHHHHHHHHH----TTEEE-TTSEEEEE-TTSSEEEEEEEEEPPHHHHHHHHHTHHHHHHHHHHHHHHHTT------HHHHHHHHHHHHHHHHH--SGGGTT-GGGEEEEESTTSSBEEEEE--TT--PPPGGGGG-HHHHTT--PPTTHHHHHHHHHHHHHS-TTTSPPB-SEEEEEEEEEE---S-----S---SS-SSS-------------------------------TTSHHHHHHHHHHHHHHHHHHHTS-EEEEEEEEEEEEEEEGGGHHHHHHHHHHTT-EEEEEEE-TTSSEEEEEEEEEHHHHTTHHHHHHHHTTTS-EEEEEEEEEEE-SS-TT----BHHHHHHHTTS-SS--HHHHHHHHHHHHHT------S-S-HHHHHHHSS--

Radius of gyration: 29.34 Å; chains: 1; bounding box: 97×64×90 Å

=== Feature glossary ===
The record interleaves many kinds of information about one protein. Here is each kind framed as the question it answers.

Q: Are the domains correctly placed relative to each other?
A: Predicted aligned error is AlphaFold's pairwise confidence. Unlike pLDDT (per-residue), PAE is per-residue-pair and captures whether two parts of the structure are correctly placed relative to each other. Units are ångströms of expected positional error.

Q: Which residues are in helices, strands, or loops?
A: Eight-state secondary structure (DSSP): H is the canonical α-helix, G the tighter 3₁₀-helix, I the wider π-helix; E/B are β-structure, T and S are turns and bends, and '-' is everything else. DSSP derives these from the pattern of main-chain N–H···O=C hydrogen bonds, not from the sequence.

Q: What if only a Cα trace is available?
A: P-SEA three-state annotation labels each residue as helix, strand, or coil based purely on the geometry of the Cα trace. It serves as a fallback when the full backbone (and thus DSSP) is unavailable.

Q: What are the backbone torsion angles?
A: φ (phi) and ψ (psi) are the two rotatable backbone dihedrals per residue: φ is the C(i-1)–N–Cα–C torsion, ψ is the N–Cα–C–N(i+1) torsion, both in degrees on (−180°, 180°]. α-helical residues cluster near (−60°, −45°); β-strand residues near (−120°, +130°). A Ramachandran plot is simply a scatter of (φ, ψ) for every residue.

Q: What known structures does this most resemble?
A: Structural nearest neighbors (via Foldseek easy-search vs the PDB). Reported per hit: target PDB id, E-value, and alignment TM-score. A TM-score above ~0.5 is the conventional threshold for 'same fold'.

Q: What family and function is it annotated with?
A: Database cross-references. InterPro integrates a dozen domain/family signature databases into unified entries with residue-range hits. GO terms attach function/process/location labels with evidence codes. CATH codes position the fold in a four-level structural taxonomy. Organism is the NCBI-taxonomy species name.

Q: Which residues are buried vs exposed?
A: Solvent accessibility: the surface area of each residue that a 1.4 Å water probe can touch, in Å². When only backbone atoms are present the absolute values are lower than full-atom SASA (side chains contribute most of the area) and are flagged as backbone-only.

Q: What do the diagnostic plots show?
A: Three diagnostic plots accompany the record. The Cα contact map visualizes the tertiary structure as a 2D adjacency matrix (8 Å cutoff, sequence-local contacts suppressed). The Ramachandran plot shows the distribution of backbone (φ, ψ) torsions, with points in the α and β basins reflecting secondary structure content. The PAE plot shows AlphaFold's inter-residue confidence as a color matrix.

Q: What is the amino-acid chain?
A: The amino-acid sequence is the protein's primary structure: the linear order of residues from the N-terminus to the C-terminus, written in one-letter code. Everything else here — the 3D coordinates, the secondary structure, the domain annotations — is ultimately a consequence of this string.

Q: What do the rendered images show?
A: The six renders are orthographic views along the three Cartesian axes in both directions. Representation (cartoon, sticks, or surface) and color scheme (sequence-rainbow or by-chain) vary across proteins so the training set covers all the common visualization conventions.

Q: Where is each backbone atom in 3D?
A: The mmCIF table is the protein's shape written out atom by atom. For each backbone N, Cα, C, and carbonyl O, it records an (x, y, z) coordinate triple in Å plus the residue type, chain letter, and residue number.

Q: How mobile is each atom in the crystal?
A: For experimental (PDB) structures, the B-factor (temperature factor) quantifies the positional spread of each atom in the crystal — a combination of thermal vibration and static disorder — in units of Å². High B-factors mark flexible loops or poorly resolved regions; low B-factors mark the rigid, well-ordered core.

Q: How big and how compact is the whole molecule?
A: Three whole-structure scalars: the radius of gyration (RMS distance of Cα from centroid, in Å), the count of Cα–Cα contacts (pairs closer than 8 Å and separated by more than four residues in sequence — i.e. tertiary, not local, contacts), and the bounding-box dimensions. Together they distinguish compact globular folds from extended fibres or disordered chains.

Q: What does the local fold look like, residue by residue?
A: A 3Di character summarizes, for each residue, the relative orientation of the Cα frame of its nearest spatial neighbor. Because it encodes fold topology rather than chemistry, 3Di alignments detect remote structural similarity that sequence alignment misses.

Q: How confident is the AlphaFold model at each residue?
A: For AlphaFold models, the B-factor field carries pLDDT — the model's own estimate of local accuracy on a 0–100 scale. Regions with pLDDT<50 should be treated as essentially unmodeled; they often correspond to intrinsically disordered segments.